Protein AF-A0A2N1M457-F1 (afdb_monomer_lite)

Radius of gyration: 26.63 Å; chains: 1; bounding box: 64×81×80 Å

Organism: NCBI:txid588596

Foldseek 3Di:
DFQAKDWDFDQDPNFTFIWIKTWDADLVQATEIEIAGDDWDKKKWFDDPPDDPVRVVVVLCVLCVVLVQDWPDWDWDWFAAPPDDDPGTTIIIITTHRDLVSLLSSLVSVVVVVIDIFLRDNFPCLLSVLLLLVNQNFADKDAPPWDWDAPPFLLHRIYIYDHSVRIGGPPDLVVCCVPDPVCSRVQPQAKEKFKDWDKDDPDQPDDQDLLPLVIATFKMKIFIDRLQDLDGPAIEIEGLFFADDDPRHHYDHQVDRLSSLVVVLQVCSVRSGLEYEAACCQQPVQSSSLLNCVVVVNVQVSLCSNGVDGDDNVCQQFPFKQADHPDHGPDPLDDPDFDDDDDPPDDDLSVVVRGHYWAWADQDPRDIHTGIHGHHPSYAYAHLLSLVSNVDDPVQAPSRSDLQRLCVVLVHDGQDDDDSSNVNVLVVCSVPPNDPVSNHSVVVVSSRRSRSRSSSSVSCNSVVRLVVLSVLSSQQSHHSNCSGRHDVVNSVVSNVSSVSSVNSYTRDPDDDPDDDDDDDDDDDDDDDDDDDDPPDDDDDDDDDCPPD

Secondary structure (DSSP, 8-state):
-EEEEEEEEEEETTEEEEEEEEEEE-TTS-EEEEEEEEEPEEEEEEPPTT--HHHHHHHHHHHHHHTT--EEEEEEEEEEESSS--SSPEEEEEEEESSHHHHHHHHHHHHTTT--EES---S-HHHHHHHHHT--SSB-EEE-S-EEEESSSSS-SEEEEEEGGGEEE---GGGGTTTS-HHHHHS---EEEEEEEEEE-SSTTS---TT-TTSEEEEEEEEEEETT-SS-SEEEEEESS-----TTSEEEE-SSHHHHHHHHHHHHHHH--SEEEESSTTTTHHHHHHHHHHHTT-HHHHHHHHHS----HHHIIIIIBSS-TTPPPSS-SS--SPPPPPPTT---HHHHHHS-SPEEEE-SSS-EEEE--B--TT-EEEEHHHHHHHHS-GGGS-SS--HHHHHHHTTPPPPP---HHHHHHHHHHHHHS--HHHHHHHHHHHHHHHHHHHHHHHHHHHTTHHHHHHHHHHHTT--HHHHHHS-HHHHHHHHHHHHHHHTTEE---PPPSSPPPS-------PPP--S---SSPPPP---TTS--

Structure (mmCIF, N/CA/C/O backbone):
data_AF-A0A2N1M457-F1
#
_entry.id   AF-A0A2N1M457-F1
#
loop_
_atom_site.group_PDB
_atom_site.id
_atom_site.type_symbol
_atom_site.label_atom_id
_atom_site.label_alt_id
_atom_site.label_comp_id
_atom_site.label_asym_id
_atom_site.label_entity_id
_atom_site.label_seq_id
_atom_site.pdbx_PDB_ins_code
_atom_site.Cartn_x
_atom_site.Cartn_y
_atom_site.Cartn_z
_atom_site.occupancy
_atom_site.B_iso_or_equiv
_atom_site.auth_seq_id
_atom_site.auth_comp_id
_atom_site.auth_asym_id
_atom_site.auth_atom_id
_atom_site.pdbx_PDB_model_num
ATOM 1 N N . MET A 1 1 ? -14.608 -0.341 -6.035 1.00 93.69 1 MET A N 1
ATOM 2 C CA . MET A 1 1 ? -13.503 -1.153 -5.501 1.00 93.69 1 MET A CA 1
ATOM 3 C C . MET A 1 1 ? -12.467 -0.228 -4.889 1.00 93.69 1 MET A C 1
ATOM 5 O O . MET A 1 1 ? -11.788 0.452 -5.646 1.00 93.69 1 MET A O 1
ATOM 9 N N . ALA A 1 2 ? -12.387 -0.142 -3.561 1.00 96.12 2 ALA A N 1
ATOM 10 C CA . ALA A 1 2 ? -11.349 0.633 -2.876 1.00 96.12 2 ALA A CA 1
ATOM 11 C C . ALA A 1 2 ? -9.979 -0.066 -2.976 1.00 96.12 2 ALA A C 1
ATOM 13 O O . ALA A 1 2 ? -9.893 -1.288 -2.843 1.00 96.12 2 ALA A O 1
ATOM 14 N N . ILE A 1 3 ? -8.924 0.712 -3.223 1.00 95.75 3 ILE A N 1
ATOM 15 C CA . ILE A 1 3 ? -7.536 0.252 -3.406 1.00 95.75 3 ILE A CA 1
ATOM 16 C C . ILE A 1 3 ? -6.604 0.907 -2.398 1.00 95.75 3 ILE A C 1
ATOM 18 O O . ILE A 1 3 ? -5.790 0.227 -1.780 1.00 95.75 3 ILE A O 1
ATOM 22 N N . ASP A 1 4 ? -6.747 2.216 -2.227 1.00 96.62 4 ASP A N 1
ATOM 23 C CA . ASP A 1 4 ? -5.974 3.010 -1.282 1.00 96.62 4 ASP A CA 1
ATOM 24 C C . ASP A 1 4 ? -6.924 3.888 -0.471 1.00 96.62 4 ASP A C 1
ATOM 26 O O . ASP A 1 4 ? -8.036 4.208 -0.908 1.00 96.62 4 ASP A O 1
ATOM 30 N N . SER A 1 5 ? -6.485 4.290 0.714 1.00 95.12 5 SER A N 1
ATOM 31 C CA . SER A 1 5 ? -7.295 5.101 1.613 1.00 95.12 5 SER A CA 1
ATOM 32 C C . SER A 1 5 ? -6.456 6.145 2.324 1.00 95.12 5 SER A C 1
ATOM 34 O O . SER A 1 5 ? -5.343 5.857 2.757 1.00 95.12 5 SER A O 1
ATOM 36 N N . GLU A 1 6 ? -7.024 7.327 2.518 1.00 92.19 6 GLU A N 1
ATOM 37 C CA . GLU A 1 6 ? -6.374 8.432 3.211 1.00 92.19 6 GLU A CA 1
ATOM 38 C C . GLU A 1 6 ? -7.337 9.062 4.213 1.00 92.19 6 GLU A C 1
ATOM 40 O O . GLU A 1 6 ? -8.488 9.359 3.897 1.00 92.19 6 GLU A O 1
ATOM 45 N N . GLY A 1 7 ? -6.858 9.260 5.437 1.00 90.88 7 GLY A N 1
ATOM 46 C CA . GLY A 1 7 ? -7.620 9.887 6.503 1.00 90.88 7 GLY A CA 1
ATOM 47 C C . GLY A 1 7 ? -7.002 11.211 6.921 1.00 90.88 7 GLY A C 1
ATOM 48 O O . GLY A 1 7 ? -5.828 11.238 7.286 1.00 90.88 7 GLY A O 1
ATOM 49 N N . SER A 1 8 ? -7.789 12.281 6.940 1.00 87.81 8 SER A N 1
ATOM 50 C CA . SER A 1 8 ? -7.326 13.632 7.282 1.00 87.81 8 SER A CA 1
ATOM 51 C C . SER A 1 8 ? -8.350 14.375 8.141 1.00 87.81 8 SER A C 1
ATOM 53 O O . SER A 1 8 ? -9.538 14.056 8.146 1.00 87.81 8 SER A O 1
ATOM 55 N N . SER A 1 9 ? -7.886 15.365 8.910 1.00 85.62 9 SER A N 1
ATOM 56 C CA . SER A 1 9 ? -8.767 16.328 9.589 1.00 85.62 9 SER A CA 1
ATOM 57 C C . SER A 1 9 ? -8.844 17.599 8.747 1.00 85.62 9 SER A C 1
ATOM 59 O O . SER A 1 9 ? -7.814 18.208 8.473 1.00 85.62 9 SER A O 1
ATOM 61 N N . GLU A 1 10 ? -10.045 18.003 8.345 1.00 85.38 10 GLU A N 1
ATOM 62 C CA . GLU A 1 10 ? -10.282 19.107 7.409 1.00 85.38 10 GLU A CA 1
ATOM 63 C C . GLU A 1 10 ? -11.326 20.079 7.929 1.00 85.38 10 GLU A C 1
ATOM 65 O O . GLU A 1 10 ? -12.248 19.694 8.645 1.00 85.38 10 GLU A O 1
ATOM 70 N N . LYS A 1 11 ? -11.188 21.353 7.557 1.00 82.56 11 LYS A N 1
ATOM 71 C CA . LYS A 1 11 ? -12.135 22.398 7.938 1.00 82.56 11 LYS A CA 1
ATOM 72 C C . LYS A 1 11 ? -13.256 22.473 6.898 1.00 82.56 11 LYS A C 1
ATOM 74 O O . LYS A 1 11 ? -13.038 22.949 5.790 1.00 82.56 11 LYS A O 1
ATOM 79 N N . ILE A 1 12 ? -14.449 22.019 7.268 1.00 78.69 12 ILE A N 1
ATOM 80 C CA . ILE A 1 12 ? -15.663 22.047 6.444 1.00 78.69 12 ILE A CA 1
ATOM 81 C C . ILE A 1 12 ? -16.659 22.983 7.130 1.00 78.69 12 ILE A C 1
ATOM 83 O O . ILE A 1 12 ? -16.938 22.819 8.315 1.00 78.69 12 ILE A O 1
ATOM 87 N N . GLU A 1 13 ? -17.143 24.004 6.415 1.00 78.94 13 GLU A N 1
ATOM 88 C CA . GLU A 1 13 ? -18.084 25.010 6.954 1.00 78.94 13 GLU A CA 1
ATOM 89 C C . GLU A 1 13 ? -17.614 25.628 8.287 1.00 78.94 13 GLU A C 1
ATOM 91 O O . GLU A 1 13 ? -18.371 25.825 9.234 1.00 78.94 13 GLU A O 1
ATOM 96 N N . GLY A 1 14 ? -16.310 25.889 8.395 1.00 75.06 14 GLY A N 1
ATOM 97 C CA . GLY A 1 14 ? -15.714 26.477 9.593 1.00 75.06 14 GLY A CA 1
ATOM 98 C C . GLY A 1 14 ? -15.391 25.489 10.720 1.00 75.06 14 GLY A C 1
ATOM 99 O O . GLY A 1 14 ? -14.658 25.865 11.635 1.00 75.06 14 GLY A O 1
ATOM 100 N N . LYS A 1 15 ? -15.843 24.230 10.646 1.00 75.12 15 LYS A N 1
ATOM 101 C CA . LYS A 1 15 ? -15.624 23.200 11.674 1.00 75.12 15 LYS A CA 1
ATOM 102 C C . LYS A 1 15 ? -14.616 22.156 11.206 1.00 75.12 15 LYS A C 1
ATOM 104 O O . LYS A 1 15 ? -14.665 21.704 10.068 1.00 75.12 15 LYS A O 1
ATOM 109 N N . TYR A 1 16 ? -13.709 21.747 12.089 1.00 79.75 16 TYR A N 1
ATOM 110 C CA . TYR A 1 16 ? -12.833 20.615 11.794 1.00 79.75 16 TYR A CA 1
ATOM 111 C C . TYR A 1 16 ? -13.620 19.305 11.865 1.00 79.75 16 TYR A C 1
ATOM 113 O O . TYR A 1 16 ? -14.357 19.053 12.820 1.00 79.75 16 TYR A O 1
ATOM 121 N N . CYS A 1 17 ? -13.474 18.483 10.835 1.00 83.69 17 CYS A N 1
ATOM 122 C CA . CYS A 1 17 ? -14.093 17.177 10.695 1.00 83.69 17 CYS A CA 1
ATOM 123 C C . CYS A 1 17 ? -13.053 16.186 10.188 1.00 83.69 17 CYS A C 1
ATOM 125 O O . CYS A 1 17 ? -12.204 16.526 9.366 1.00 83.69 17 CYS A O 1
ATOM 127 N N . TYR A 1 18 ? -13.132 14.945 10.655 1.00 90.94 18 TYR A N 1
ATOM 128 C CA . TYR A 1 18 ? -12.353 13.878 10.048 1.00 90.94 18 TYR A CA 1
ATOM 129 C C . TYR A 1 18 ? -13.038 13.412 8.766 1.00 90.94 18 TYR A C 1
ATOM 131 O O . TYR A 1 18 ? -14.246 13.155 8.763 1.00 90.94 18 TYR A O 1
ATOM 139 N N . VAL A 1 19 ? -12.260 13.282 7.699 1.00 93.38 19 VAL A N 1
ATOM 140 C CA . VAL A 1 19 ? -12.701 12.724 6.424 1.00 93.38 19 VAL A CA 1
ATOM 141 C C . VAL A 1 19 ? -11.882 11.484 6.102 1.00 93.38 19 VAL A C 1
ATOM 143 O O . VAL A 1 19 ? -10.684 11.420 6.380 1.00 93.38 19 VAL A O 1
ATOM 146 N N . LEU A 1 20 ? -12.545 10.491 5.515 1.00 96.06 20 LEU A N 1
ATOM 147 C CA . LEU A 1 20 ? -11.900 9.294 4.988 1.00 96.06 20 LEU A CA 1
ATOM 148 C C . LEU A 1 20 ? -12.106 9.266 3.476 1.00 96.06 20 LEU A C 1
ATOM 150 O O . LEU A 1 20 ? -13.239 9.168 3.008 1.00 96.06 20 LEU A O 1
ATOM 154 N N . ARG A 1 21 ? -11.016 9.370 2.720 1.00 95.81 21 ARG A N 1
ATOM 155 C CA . ARG A 1 21 ? -11.002 9.224 1.266 1.00 95.81 21 ARG A CA 1
ATOM 156 C C . ARG A 1 21 ? -10.668 7.794 0.897 1.00 95.81 21 ARG A C 1
ATOM 158 O O . ARG A 1 21 ? -9.694 7.240 1.397 1.00 95.81 21 ARG A O 1
ATOM 165 N N . LEU A 1 22 ? -11.457 7.225 -0.001 1.00 97.25 22 LEU A N 1
ATOM 166 C CA . LEU A 1 22 ? -11.248 5.905 -0.579 1.00 97.25 22 LEU A CA 1
ATOM 167 C C . LEU A 1 22 ? -11.010 6.077 -2.076 1.00 97.25 22 LEU A C 1
ATOM 169 O O . LEU A 1 22 ? -11.915 6.484 -2.804 1.00 97.25 22 LEU A O 1
ATOM 173 N N . TYR A 1 23 ? -9.793 5.785 -2.521 1.00 96.94 23 TYR A N 1
ATOM 174 C CA . TYR A 1 23 ? -9.408 5.816 -3.927 1.00 96.94 23 TYR A CA 1
ATOM 175 C C . TYR A 1 23 ? -9.601 4.433 -4.532 1.00 96.94 23 TYR A C 1
ATOM 177 O O . TYR A 1 23 ? -9.277 3.415 -3.915 1.00 96.94 23 TYR A O 1
ATOM 185 N N . GLY A 1 24 ? -10.117 4.377 -5.752 1.00 95.44 24 GLY A N 1
ATOM 186 C CA . GLY A 1 24 ? -10.464 3.104 -6.347 1.00 95.44 24 GLY A CA 1
ATOM 187 C C . GLY A 1 24 ? -10.975 3.194 -7.770 1.00 95.44 24 GLY A C 1
ATOM 188 O O . GLY A 1 24 ? -10.763 4.178 -8.478 1.00 95.44 24 GLY A O 1
ATOM 189 N N . SER A 1 25 ? -11.661 2.137 -8.186 1.00 93.81 25 SER A N 1
ATOM 190 C CA . SER A 1 25 ? -12.329 2.063 -9.481 1.00 93.81 25 SER A CA 1
ATOM 191 C C . SER A 1 25 ? -13.827 1.804 -9.334 1.00 93.81 25 SER A C 1
ATOM 193 O O . SER A 1 25 ? -14.289 1.094 -8.430 1.00 93.81 25 SER A O 1
ATOM 195 N N . LEU A 1 26 ? -14.594 2.401 -10.244 1.00 93.69 26 LEU A N 1
ATOM 196 C CA . LEU A 1 26 ? -15.964 2.001 -10.545 1.00 93.69 26 LEU A CA 1
ATOM 197 C C . LEU A 1 26 ? -15.953 0.652 -11.274 1.00 93.69 26 LEU A C 1
ATOM 199 O O . LEU A 1 26 ? -14.921 0.214 -11.782 1.00 93.69 26 LEU A O 1
ATOM 203 N N . ILE A 1 27 ? -17.112 0.002 -11.376 1.00 91.38 27 ILE A N 1
ATOM 204 C CA . ILE A 1 27 ? -17.222 -1.328 -11.999 1.00 91.38 27 ILE A CA 1
ATOM 205 C C . ILE A 1 27 ? -16.754 -1.369 -13.462 1.00 91.38 27 ILE A C 1
ATOM 207 O O . ILE A 1 27 ? -16.235 -2.374 -13.934 1.00 91.38 27 ILE A O 1
ATOM 211 N N . ASN A 1 28 ? -16.858 -0.247 -14.177 1.00 89.69 28 ASN A N 1
ATOM 212 C CA . ASN A 1 28 ? -16.380 -0.116 -15.553 1.00 89.69 28 ASN A CA 1
ATOM 213 C C . ASN A 1 28 ? -14.859 0.138 -15.663 1.00 89.69 28 ASN A C 1
ATOM 215 O O . ASN A 1 28 ? -14.332 0.179 -16.775 1.00 89.69 28 ASN A O 1
ATOM 219 N N . GLY A 1 29 ? -14.148 0.283 -14.539 1.00 90.31 29 GLY A N 1
ATOM 220 C CA . GLY A 1 29 ? -12.710 0.557 -14.465 1.00 90.31 29 GLY A CA 1
ATOM 221 C C . GLY A 1 29 ? -12.331 2.037 -14.382 1.00 90.31 29 GLY A C 1
ATOM 222 O O . GLY A 1 29 ? -11.152 2.347 -14.237 1.00 90.31 29 GLY A O 1
ATOM 223 N N . GLN A 1 30 ? -13.291 2.966 -14.437 1.00 92.31 30 GLN A N 1
ATOM 224 C CA . GLN A 1 30 ? -12.994 4.391 -14.271 1.00 92.31 30 GLN A CA 1
ATOM 225 C C . GLN A 1 30 ? -12.525 4.692 -12.845 1.00 92.31 30 GLN A C 1
ATOM 227 O O . GLN A 1 30 ? -13.126 4.233 -11.873 1.00 92.31 30 GLN A O 1
ATOM 232 N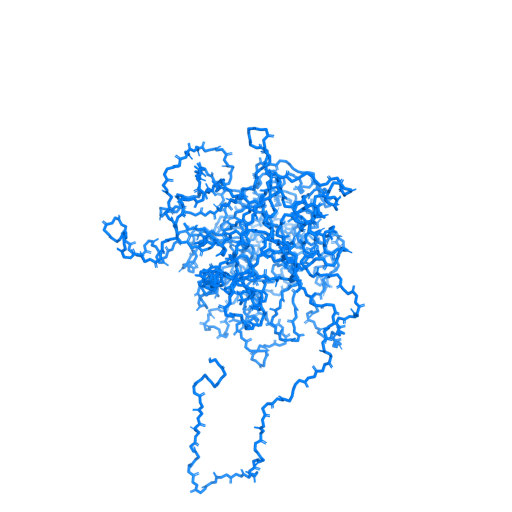 N . LYS A 1 31 ? -11.460 5.491 -12.727 1.00 93.94 31 LYS A N 1
ATOM 233 C CA . LYS A 1 31 ? -10.892 5.923 -11.447 1.00 93.94 31 LYS A CA 1
ATOM 234 C C . LYS A 1 31 ? -11.845 6.857 -10.713 1.00 93.94 31 LYS A C 1
ATOM 236 O O . LYS A 1 31 ? -12.336 7.828 -11.290 1.00 93.94 31 LYS A O 1
ATOM 241 N N . ALA A 1 32 ? -12.075 6.570 -9.441 1.00 95.94 32 ALA A N 1
ATOM 242 C CA . ALA A 1 32 ? -12.952 7.352 -8.593 1.00 95.94 32 ALA A CA 1
ATOM 243 C C . ALA A 1 32 ? -12.384 7.503 -7.184 1.00 95.94 32 ALA A C 1
ATOM 245 O O . ALA A 1 32 ? -11.668 6.633 -6.687 1.00 95.94 32 ALA A O 1
ATOM 246 N N . VAL A 1 33 ? -12.767 8.598 -6.536 1.00 96.69 33 VAL A N 1
ATOM 247 C CA . VAL A 1 33 ? -12.517 8.841 -5.117 1.00 96.69 33 VAL A CA 1
ATOM 248 C C . VAL A 1 33 ? -13.844 9.065 -4.403 1.00 96.69 33 VAL A C 1
ATOM 250 O O . VAL A 1 33 ? -14.693 9.825 -4.870 1.00 96.69 33 VAL A O 1
ATOM 253 N N . VAL A 1 34 ? -14.035 8.399 -3.267 1.00 97.25 34 VAL A N 1
ATOM 254 C CA . VAL A 1 34 ? -15.193 8.594 -2.388 1.00 97.25 34 VAL A CA 1
ATOM 255 C C . VAL A 1 34 ? -14.710 9.224 -1.089 1.00 97.25 34 VAL A C 1
ATOM 257 O O . VAL A 1 34 ? -13.890 8.643 -0.387 1.00 97.25 34 VAL A O 1
ATOM 260 N N . THR A 1 35 ? -15.214 10.411 -0.765 1.00 96.38 35 THR A N 1
ATOM 261 C CA . THR A 1 35 ? -14.944 11.113 0.494 1.00 96.38 35 THR A CA 1
ATOM 262 C C . THR A 1 35 ? -16.106 10.890 1.453 1.00 96.38 35 THR A C 1
ATOM 264 O O . THR A 1 35 ? -17.225 11.345 1.205 1.00 96.38 35 THR A O 1
ATOM 267 N N . LEU A 1 36 ? -15.834 10.193 2.553 1.00 96.62 36 LEU A N 1
ATOM 268 C CA . LEU A 1 36 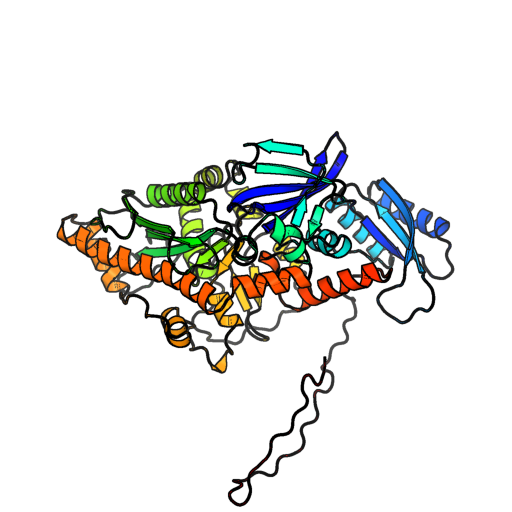? -16.800 9.919 3.609 1.00 96.62 36 LEU A CA 1
ATOM 269 C C . LEU A 1 36 ? -16.786 11.035 4.654 1.00 96.62 36 LEU A C 1
ATOM 271 O O . LEU A 1 36 ? -15.746 11.359 5.231 1.00 96.62 36 LEU A O 1
ATOM 275 N N . LEU A 1 37 ? -17.968 11.595 4.900 1.00 94.00 37 LEU A N 1
ATOM 276 C CA . LEU A 1 37 ? -18.231 12.691 5.827 1.00 94.00 37 LEU A CA 1
ATOM 277 C C . LEU A 1 37 ? -18.985 12.203 7.075 1.00 94.00 37 LEU A C 1
ATOM 279 O O . LEU A 1 37 ? -19.514 11.087 7.127 1.00 94.00 37 LEU A O 1
ATOM 283 N N . GLY A 1 38 ? -19.066 13.065 8.092 1.00 88.69 38 GLY A N 1
ATOM 284 C CA . GLY A 1 38 ? -19.826 12.791 9.319 1.00 88.69 38 GLY A CA 1
ATOM 285 C C . GLY A 1 38 ? -19.152 11.794 10.269 1.00 88.69 38 GLY A C 1
ATOM 286 O O . GLY A 1 38 ? -19.821 11.174 11.101 1.00 88.69 38 GLY A O 1
ATOM 287 N N . ILE A 1 39 ? -17.834 11.614 10.148 1.00 92.69 39 ILE A N 1
ATOM 288 C CA . ILE A 1 39 ? -17.042 10.756 11.030 1.00 92.69 39 ILE A CA 1
ATOM 289 C C . ILE A 1 39 ? -16.667 11.557 12.277 1.00 92.69 39 ILE A C 1
ATOM 291 O O . ILE A 1 39 ? -16.008 12.593 12.201 1.00 92.69 39 ILE A O 1
ATOM 295 N N . ARG A 1 40 ? -17.105 11.078 13.444 1.00 91.19 40 ARG A N 1
ATOM 296 C CA . ARG A 1 40 ? -16.801 11.713 14.728 1.00 91.19 40 ARG A CA 1
ATOM 297 C C . ARG A 1 40 ? -15.474 11.198 15.272 1.00 91.19 40 ARG A C 1
ATOM 299 O O . ARG A 1 40 ? -15.241 9.992 15.293 1.00 91.19 40 ARG A O 1
ATOM 306 N N . VAL A 1 41 ? -14.644 12.111 15.761 1.00 92.62 41 VAL A N 1
ATOM 307 C CA . VAL A 1 41 ? -13.380 11.786 16.422 1.00 92.62 41 VAL A CA 1
ATOM 308 C C . VAL A 1 41 ? -13.618 11.720 17.925 1.00 92.62 41 VAL A C 1
ATOM 310 O O . VAL A 1 41 ? -14.035 12.709 18.524 1.00 92.62 41 VAL A O 1
ATOM 313 N N . PHE A 1 42 ? -13.388 10.552 18.524 1.00 94.81 42 PHE A N 1
ATOM 314 C CA . PHE A 1 42 ? -13.602 10.338 19.954 1.00 94.81 42 PHE A CA 1
ATOM 315 C C . PHE A 1 42 ? -12.676 9.272 20.538 1.00 94.81 42 PHE A C 1
ATOM 317 O O . PHE A 1 42 ? -12.119 8.450 19.801 1.00 94.81 42 PHE A O 1
ATOM 324 N N . PHE A 1 43 ? -12.549 9.291 21.858 1.00 96.69 43 PHE A N 1
ATOM 325 C CA . PHE A 1 43 ? -12.031 8.207 22.693 1.00 96.69 43 PHE A CA 1
ATOM 326 C C . PHE A 1 43 ? -12.904 8.106 23.952 1.00 96.69 43 PHE A C 1
ATOM 328 O O . PHE A 1 43 ? -13.724 8.994 24.198 1.00 96.69 43 PHE A O 1
ATOM 335 N N . ASP A 1 44 ? -12.749 7.032 24.713 1.00 97.62 44 ASP A N 1
ATOM 336 C CA . ASP A 1 44 ? -13.558 6.743 25.892 1.00 97.62 44 ASP A CA 1
ATOM 337 C C . ASP A 1 44 ? -12.667 6.713 27.148 1.00 97.62 44 ASP A C 1
ATOM 339 O O . ASP A 1 44 ? -11.529 6.245 27.098 1.00 97.62 44 ASP A O 1
ATOM 343 N N . ILE A 1 45 ? -13.178 7.215 28.272 1.00 97.75 45 ILE A N 1
ATOM 344 C CA . ILE A 1 45 ? -12.536 7.184 29.596 1.00 97.75 45 ILE A CA 1
ATOM 345 C C . ILE A 1 45 ? -13.404 6.329 30.508 1.00 97.75 45 ILE A C 1
ATOM 347 O O . ILE A 1 45 ? -14.608 6.561 30.584 1.00 97.75 45 ILE A O 1
ATOM 351 N N . ARG A 1 46 ? -12.830 5.335 31.184 1.00 96.81 46 ARG A N 1
ATOM 352 C CA . ARG A 1 46 ? -13.578 4.524 32.149 1.00 96.81 46 ARG A CA 1
ATOM 353 C C . ARG A 1 46 ? -13.841 5.350 33.405 1.00 96.81 46 ARG A C 1
ATOM 355 O O . ARG A 1 46 ? -12.913 5.935 33.956 1.00 96.81 46 ARG A O 1
ATOM 362 N N . VAL A 1 47 ? -15.090 5.368 33.862 1.00 97.69 47 VAL A N 1
ATOM 363 C CA . VAL A 1 47 ? -15.441 5.963 35.158 1.00 97.69 47 VAL A CA 1
ATOM 364 C C . VAL A 1 47 ? -14.901 5.045 36.267 1.00 97.69 47 VAL A C 1
ATOM 366 O O . VAL A 1 47 ? -15.179 3.840 36.212 1.00 97.69 47 VAL A O 1
ATOM 369 N N . PRO A 1 48 ? -14.120 5.562 37.236 1.00 95.81 48 PRO A N 1
ATOM 370 C CA . PRO A 1 48 ? -13.609 4.768 38.350 1.00 95.81 48 PRO A CA 1
ATOM 371 C C . PRO A 1 48 ? -14.725 4.070 39.134 1.00 95.81 48 PRO A C 1
ATOM 373 O O . PRO A 1 48 ? -15.823 4.603 39.298 1.00 95.81 48 PRO A O 1
ATOM 376 N N . ASP A 1 49 ? -14.455 2.858 39.623 1.00 91.69 49 ASP A N 1
ATOM 377 C CA . ASP A 1 49 ? -15.432 2.131 40.433 1.00 91.69 49 ASP A CA 1
ATOM 378 C C . ASP A 1 49 ? -15.714 2.919 41.735 1.00 91.69 49 ASP A C 1
ATOM 380 O O . ASP A 1 49 ? -14.791 3.326 42.439 1.00 91.69 49 ASP A O 1
ATOM 384 N N . GLY A 1 50 ? -16.996 3.148 42.041 1.00 91.25 50 GLY A N 1
ATOM 385 C CA . GLY A 1 50 ? -17.441 3.950 43.190 1.00 91.25 50 GLY A CA 1
ATOM 386 C C . GLY A 1 50 ? -17.642 5.445 42.910 1.00 91.25 50 GLY A C 1
ATOM 387 O O . GLY A 1 50 ? -18.151 6.143 43.781 1.00 91.25 50 GLY A O 1
ATOM 388 N N . GLU A 1 51 ? -17.304 5.925 41.711 1.00 95.00 51 GLU A N 1
ATOM 389 C CA . GLU A 1 51 ? -17.512 7.313 41.282 1.00 95.00 51 GLU A CA 1
ATOM 390 C C . GLU A 1 51 ? -18.709 7.431 40.321 1.00 95.00 51 GLU A C 1
ATOM 392 O O . GLU A 1 51 ? -18.966 6.539 39.503 1.00 95.00 51 GLU A O 1
ATOM 397 N N . SER A 1 52 ? -19.459 8.534 40.402 1.00 96.19 52 SER A N 1
ATOM 398 C CA . SER A 1 52 ? -20.517 8.828 39.431 1.00 96.19 52 SER A CA 1
ATOM 399 C C . SER A 1 52 ? -19.943 9.397 38.120 1.00 96.19 52 SER A C 1
ATOM 401 O O . SER A 1 52 ? -18.896 10.050 38.119 1.00 96.19 52 SER A O 1
ATOM 403 N N . PRO A 1 53 ? -20.615 9.199 36.968 1.00 96.25 53 PRO A N 1
ATOM 404 C CA . PRO A 1 53 ? -20.185 9.806 35.708 1.00 96.25 53 PRO A CA 1
ATOM 405 C C . PRO A 1 53 ? -20.039 11.334 35.770 1.00 96.25 53 PRO A C 1
ATOM 407 O O . PRO A 1 53 ? -19.121 11.868 35.153 1.00 96.25 53 PRO A O 1
ATOM 410 N N . ASP A 1 54 ? -20.893 12.023 36.534 1.00 97.06 54 ASP A N 1
ATOM 411 C CA . ASP A 1 54 ? -20.853 13.482 36.689 1.00 97.06 54 ASP A CA 1
ATOM 412 C C . ASP A 1 54 ? -19.609 13.951 37.459 1.00 97.06 54 ASP A C 1
ATOM 414 O O . ASP A 1 54 ? -18.918 14.871 37.019 1.00 97.06 54 ASP A O 1
ATOM 418 N N . GLU A 1 55 ? -19.271 13.291 38.572 1.00 96.38 55 GLU A N 1
ATOM 419 C CA . GLU A 1 55 ? -18.049 13.580 39.341 1.00 96.38 55 GLU A CA 1
ATOM 420 C C . GLU A 1 55 ? -16.792 13.352 38.493 1.00 96.38 55 GLU A C 1
ATOM 422 O O . GLU A 1 55 ? -15.893 14.201 38.449 1.00 96.38 55 GLU A O 1
ATOM 427 N N . CYS A 1 56 ? -16.769 12.242 37.751 1.00 96.81 56 CYS A N 1
ATOM 428 C CA . CYS A 1 56 ? -15.670 11.913 36.856 1.00 96.81 56 CYS A CA 1
ATOM 429 C C . CYS A 1 56 ? -15.543 12.951 35.730 1.00 96.81 56 CYS A C 1
ATOM 431 O O . CYS A 1 56 ? -14.436 13.375 35.386 1.00 96.81 56 CYS A O 1
ATOM 433 N N . GLU A 1 57 ? -16.670 13.409 35.176 1.00 97.19 57 GLU A N 1
ATOM 434 C CA . GLU A 1 57 ? -16.690 14.420 34.123 1.00 97.19 57 GLU A CA 1
ATOM 435 C C . GLU A 1 57 ? -16.120 15.758 34.599 1.00 97.19 57 GLU A C 1
ATOM 437 O O . GLU A 1 57 ? -15.354 16.370 33.851 1.00 97.19 57 GLU A O 1
ATOM 442 N N . ILE A 1 58 ? -16.427 16.194 35.825 1.00 96.12 58 ILE A N 1
ATOM 443 C CA . ILE A 1 58 ? -15.864 17.425 36.406 1.00 96.12 58 ILE A CA 1
ATOM 444 C C . ILE A 1 58 ? -14.332 17.343 36.424 1.00 96.12 58 ILE A C 1
ATOM 446 O O . ILE A 1 58 ? -13.663 18.202 35.847 1.00 96.12 58 ILE A O 1
ATOM 450 N N . LYS A 1 59 ? -13.771 16.254 36.967 1.00 96.25 59 LYS A N 1
ATOM 451 C CA . LYS A 1 59 ? -12.312 16.040 37.015 1.00 96.25 59 LYS A CA 1
ATOM 452 C C . LYS A 1 59 ? -11.684 16.026 35.622 1.00 96.25 59 LYS A C 1
ATOM 454 O O . LYS A 1 59 ? -10.644 16.642 35.389 1.00 96.25 59 LYS A O 1
ATOM 459 N N . VAL A 1 60 ? -12.316 15.335 34.671 1.00 95.94 60 VAL A N 1
ATOM 460 C CA . VAL A 1 60 ? -11.833 15.270 33.285 1.00 95.94 60 VAL A CA 1
ATOM 461 C C . VAL A 1 60 ? -11.870 16.651 32.627 1.00 95.94 60 VAL A C 1
ATOM 463 O O . VAL A 1 60 ? -10.926 17.013 31.924 1.00 95.94 60 VAL A O 1
ATOM 466 N N . ARG A 1 61 ? -12.916 17.454 32.851 1.00 95.50 61 ARG A N 1
ATOM 467 C CA . ARG A 1 61 ? -13.001 18.824 32.320 1.00 95.50 61 ARG A CA 1
ATOM 468 C C . ARG A 1 61 ? -11.895 19.717 32.871 1.00 95.50 61 ARG A C 1
ATOM 470 O O . ARG A 1 61 ? -11.291 20.454 32.089 1.00 95.50 61 ARG A O 1
ATOM 477 N N . ASP A 1 62 ? -11.578 19.601 34.155 1.00 94.56 62 ASP A N 1
ATOM 478 C CA . ASP A 1 62 ? -10.486 20.351 34.779 1.00 94.56 62 ASP A CA 1
ATOM 479 C C . ASP A 1 62 ? -9.131 19.981 34.156 1.00 94.56 62 ASP A C 1
ATOM 481 O O . ASP A 1 62 ? -8.389 20.861 33.713 1.00 94.56 62 ASP A O 1
ATOM 485 N N . ILE A 1 63 ? -8.850 18.684 33.981 1.00 95.06 63 ILE A N 1
ATOM 486 C CA . ILE A 1 63 ? -7.619 18.204 33.327 1.00 95.06 63 ILE A CA 1
ATOM 487 C C . ILE A 1 63 ? -7.519 18.715 31.885 1.00 95.06 63 ILE A C 1
ATOM 489 O O . ILE A 1 63 ? -6.476 19.224 31.461 1.00 95.06 63 ILE A O 1
ATOM 493 N N . LEU A 1 64 ? -8.596 18.584 31.106 1.00 93.50 64 LEU A N 1
ATOM 494 C CA . LEU A 1 64 ? -8.600 18.974 29.697 1.00 93.50 64 LEU A CA 1
ATOM 495 C C . LEU A 1 64 ? -8.488 20.495 29.525 1.00 93.50 64 LEU A C 1
ATOM 497 O O . LEU A 1 64 ? -7.768 20.950 28.633 1.00 93.50 64 LEU A O 1
ATOM 501 N N . SER A 1 65 ? -9.133 21.280 30.393 1.00 90.75 65 SER A N 1
ATOM 502 C CA . SER A 1 65 ? -9.033 22.744 30.378 1.00 90.75 65 SER A CA 1
ATOM 503 C C . SER A 1 65 ? -7.624 23.226 30.741 1.00 90.75 65 SER A C 1
ATOM 505 O O . SER A 1 65 ? -7.065 24.048 30.010 1.00 90.75 65 SER A O 1
ATOM 507 N N . GLY A 1 66 ? -6.995 22.639 31.768 1.00 88.94 66 GLY A N 1
ATOM 508 C CA . GLY A 1 66 ? -5.604 22.920 32.143 1.00 88.94 66 GLY A CA 1
ATOM 509 C C . GLY A 1 66 ? -4.607 22.628 31.015 1.00 88.94 66 GLY A C 1
ATOM 510 O O . GLY A 1 66 ? -3.628 23.352 30.838 1.00 88.94 66 GLY A O 1
ATOM 511 N N . ASN A 1 67 ? -4.908 21.635 30.173 1.00 87.56 67 ASN A N 1
ATOM 512 C CA . ASN A 1 67 ? -4.116 21.270 28.994 1.00 87.56 67 ASN A CA 1
ATOM 513 C C . ASN A 1 67 ? -4.540 21.998 27.701 1.00 87.56 67 ASN A C 1
ATOM 515 O O . ASN A 1 67 ? -4.077 21.646 26.613 1.00 87.56 67 ASN A O 1
ATOM 519 N N . LYS A 1 68 ? -5.410 23.016 27.791 1.00 86.44 68 LYS A N 1
ATOM 520 C CA . LYS A 1 68 ? -5.924 23.807 26.652 1.00 86.44 68 LYS A CA 1
ATOM 521 C C . LYS A 1 68 ? -6.584 22.951 25.561 1.00 86.44 68 LYS A C 1
ATOM 523 O O . LYS A 1 68 ? -6.542 23.282 24.372 1.00 86.44 68 LYS A O 1
ATOM 528 N N . VAL A 1 69 ? -7.205 21.839 25.951 1.00 81.88 69 VAL A N 1
ATOM 529 C CA . VAL A 1 69 ? -7.928 20.946 25.046 1.00 81.88 69 VAL A CA 1
ATOM 530 C C . VAL A 1 69 ? -9.405 21.318 25.028 1.00 81.88 69 VAL A C 1
ATOM 532 O O . VAL A 1 69 ? -10.163 21.034 25.949 1.00 81.88 69 VAL A O 1
ATOM 535 N N . GLU A 1 70 ? -9.839 21.895 23.915 1.00 77.75 70 GLU A N 1
ATOM 536 C CA . GLU A 1 70 ? -11.252 22.167 23.662 1.00 77.75 70 GLU A CA 1
ATOM 537 C C . GLU A 1 70 ? -11.988 20.883 23.232 1.00 77.75 70 GLU A C 1
ATOM 539 O O . GLU A 1 70 ? -11.721 20.319 22.159 1.00 77.75 70 GLU A O 1
ATOM 544 N N . THR A 1 71 ? -12.916 20.417 24.072 1.00 79.62 71 THR A N 1
ATOM 545 C CA . THR A 1 71 ? -13.815 19.294 23.771 1.00 79.62 71 THR A CA 1
ATOM 546 C C . THR A 1 71 ? -15.080 19.785 23.075 1.00 79.62 71 THR A C 1
ATOM 548 O O . THR A 1 71 ? -15.585 20.865 23.361 1.00 79.62 71 THR A O 1
ATOM 551 N N . LEU A 1 72 ? -15.605 18.989 22.141 1.00 81.25 72 LEU A N 1
ATOM 552 C CA . LEU A 1 72 ? -16.857 19.315 21.448 1.00 81.25 72 LEU A CA 1
ATOM 553 C C . LEU A 1 72 ? -18.083 18.868 22.243 1.00 81.25 72 LEU A C 1
ATOM 555 O O . LEU A 1 72 ? -19.114 19.534 22.235 1.00 81.25 72 LEU A O 1
ATOM 559 N N . LYS A 1 73 ? -17.988 17.687 22.857 1.00 91.88 73 LYS A N 1
ATOM 560 C CA . LYS A 1 73 ? -19.058 17.042 23.617 1.00 91.88 73 LYS A CA 1
ATOM 561 C C . LYS A 1 73 ? -18.444 15.969 24.514 1.00 91.88 73 LYS A C 1
ATOM 563 O O . LYS A 1 73 ? -17.518 15.279 24.083 1.00 91.88 73 LYS A O 1
ATOM 568 N N . ILE A 1 74 ? -18.997 15.804 25.709 1.00 95.81 74 ILE A N 1
ATOM 569 C CA . ILE A 1 74 ? -18.793 14.630 26.560 1.00 95.81 74 ILE A CA 1
ATOM 570 C C . ILE A 1 74 ? -20.135 13.897 26.630 1.00 95.81 74 ILE A C 1
ATOM 572 O O . ILE A 1 74 ? -21.186 14.533 26.698 1.00 95.81 74 ILE A O 1
ATOM 576 N N . GLU A 1 75 ? -20.118 12.578 26.484 1.00 97.50 75 GLU A N 1
ATOM 577 C CA . GLU A 1 75 ? -21.318 11.740 26.511 1.00 97.50 75 GLU A CA 1
ATOM 578 C C . GLU A 1 75 ? -21.111 10.566 27.460 1.00 97.50 75 GLU A C 1
ATOM 580 O O . GLU A 1 75 ? -20.084 9.893 27.396 1.00 97.50 75 GLU A O 1
ATOM 585 N N . HIS A 1 76 ? -22.085 10.308 28.328 1.00 97.81 76 HIS A N 1
ATOM 586 C CA . HIS A 1 76 ? -22.047 9.162 29.230 1.00 97.81 76 HIS A CA 1
ATOM 587 C C . HIS A 1 76 ? -22.555 7.934 28.491 1.00 97.81 76 HIS A C 1
ATOM 589 O O . HIS A 1 76 ? -23.667 7.929 27.963 1.00 97.81 76 HIS A O 1
ATOM 595 N N . ILE A 1 77 ? -21.743 6.885 28.452 1.00 97.50 77 ILE A N 1
ATOM 596 C CA . ILE A 1 77 ? -22.094 5.622 27.807 1.00 97.50 77 ILE A CA 1
ATOM 597 C C . ILE A 1 77 ? -21.885 4.464 28.780 1.00 97.50 77 ILE A C 1
ATOM 599 O O . ILE A 1 77 ? -21.153 4.574 29.764 1.00 97.50 77 ILE A O 1
ATOM 603 N N . LYS A 1 78 ? -22.501 3.322 28.473 1.00 97.38 78 LYS A N 1
ATOM 604 C CA . LYS A 1 78 ? -22.228 2.053 29.147 1.00 97.38 78 LYS A CA 1
ATOM 605 C C . LYS A 1 78 ? -21.710 1.037 28.139 1.00 97.38 78 LYS A C 1
ATOM 607 O O . LYS A 1 78 ? -22.334 0.845 27.097 1.00 97.38 78 LYS A O 1
ATOM 612 N N . ALA A 1 79 ? -20.603 0.379 28.463 1.00 97.38 79 ALA A N 1
ATOM 613 C CA . ALA A 1 79 ? -19.978 -0.632 27.616 1.00 97.38 79 ALA A CA 1
ATOM 614 C C . ALA A 1 79 ? -19.290 -1.709 28.460 1.00 97.38 79 ALA A C 1
ATOM 616 O O . ALA A 1 79 ? -18.978 -1.495 29.632 1.00 97.38 79 ALA A O 1
ATOM 617 N N . PHE A 1 80 ? -19.049 -2.873 27.869 1.00 97.06 80 PHE A N 1
ATOM 618 C CA . PHE A 1 80 ? -18.233 -3.902 28.500 1.00 97.06 80 PHE A CA 1
ATOM 619 C C . PHE A 1 80 ? -16.742 -3.573 28.325 1.00 97.06 80 PHE A C 1
ATOM 621 O O . PHE A 1 80 ? -16.304 -3.283 27.205 1.00 97.06 80 PHE A O 1
ATOM 628 N N . PRO A 1 81 ? -15.931 -3.631 29.394 1.00 94.56 81 PRO A N 1
ATOM 629 C CA . PRO A 1 81 ? -14.484 -3.608 29.238 1.00 94.56 81 PRO A CA 1
ATOM 630 C C . PRO A 1 81 ? -14.018 -4.841 28.452 1.00 94.56 81 PRO A C 1
ATOM 632 O O . PRO A 1 81 ? -14.484 -5.950 28.699 1.00 94.56 81 PRO A O 1
ATOM 635 N N . PHE A 1 82 ? -13.081 -4.665 27.517 1.00 92.44 82 PHE A N 1
ATOM 636 C CA . PHE A 1 82 ? -12.571 -5.783 26.712 1.00 92.44 82 PHE A CA 1
ATOM 637 C C . PHE A 1 82 ? -11.703 -6.779 27.499 1.00 92.44 82 PHE A C 1
ATOM 639 O O . PHE A 1 82 ? -11.679 -7.963 27.179 1.00 92.44 82 PHE A O 1
ATOM 646 N N . ARG A 1 83 ? -10.954 -6.308 28.504 1.00 88.25 83 ARG A N 1
ATOM 647 C CA . ARG A 1 83 ? -10.045 -7.146 29.301 1.00 88.25 83 ARG A CA 1
ATOM 648 C C . ARG A 1 83 ? -10.700 -7.557 30.608 1.00 88.25 83 ARG A C 1
ATOM 650 O O . ARG A 1 83 ? -10.975 -6.684 31.416 1.00 88.25 83 ARG A O 1
ATOM 657 N N . GLY A 1 84 ? -10.823 -8.859 30.848 1.00 89.19 84 GLY A N 1
ATOM 658 C CA . GLY A 1 84 ? -11.439 -9.418 32.054 1.00 89.19 84 GLY A CA 1
ATOM 659 C C . GLY A 1 84 ? -12.857 -9.924 31.796 1.00 89.19 84 GLY A C 1
ATOM 660 O O . GLY A 1 84 ? -13.381 -9.804 30.691 1.00 89.19 84 GLY A O 1
ATOM 661 N N . TYR A 1 85 ? -13.464 -10.520 32.820 1.00 92.75 85 TYR A N 1
ATOM 662 C CA . TYR A 1 85 ? -14.835 -11.017 32.763 1.00 92.75 85 TYR A CA 1
ATOM 663 C C . TYR A 1 85 ? -15.755 -10.089 33.556 1.00 92.75 85 TYR A C 1
ATOM 665 O O . TYR A 1 85 ? -15.542 -9.875 34.749 1.00 92.75 85 TYR A O 1
ATOM 673 N N . TYR A 1 86 ? -16.780 -9.553 32.893 1.00 92.62 86 TYR A N 1
ATOM 674 C CA . TYR A 1 86 ? -17.768 -8.667 33.501 1.00 92.62 86 TYR A CA 1
ATOM 675 C C . TYR A 1 86 ? -19.168 -9.117 33.111 1.00 92.62 86 TYR A C 1
ATOM 677 O O . TYR A 1 86 ? -19.474 -9.259 31.930 1.00 92.62 86 TYR A O 1
ATOM 685 N N . THR A 1 87 ? -20.029 -9.297 34.108 1.00 94.38 87 THR A N 1
ATOM 686 C CA . THR A 1 87 ? -21.451 -9.602 33.906 1.00 94.38 87 THR A CA 1
ATOM 687 C C . THR A 1 87 ? -22.276 -8.353 33.600 1.00 94.38 87 THR A C 1
ATOM 689 O O . THR A 1 87 ? -23.372 -8.457 33.060 1.00 94.38 87 THR A O 1
ATOM 692 N N . GLU A 1 88 ? -21.746 -7.166 33.906 1.00 95.31 88 GLU A N 1
ATOM 693 C CA . GLU A 1 88 ? -22.426 -5.884 33.728 1.00 95.31 88 GLU A CA 1
ATOM 694 C C . GLU A 1 88 ? -21.557 -4.873 32.976 1.00 95.31 88 GLU A C 1
ATOM 696 O O . GLU A 1 88 ? -20.327 -4.857 33.093 1.00 95.31 88 GLU A O 1
ATOM 701 N N . LYS A 1 89 ? -22.216 -3.989 32.219 1.00 96.88 89 LYS A N 1
ATOM 702 C CA . LYS A 1 89 ? -21.556 -2.876 31.531 1.00 96.88 89 LYS A CA 1
ATOM 703 C C . LYS A 1 89 ? -21.055 -1.848 32.546 1.00 96.88 89 LYS A C 1
ATOM 705 O O . LYS A 1 89 ? -21.781 -1.458 33.459 1.00 96.88 89 LYS A O 1
ATOM 710 N N . LYS A 1 90 ? -19.843 -1.344 32.327 1.00 96.69 90 LYS A N 1
ATOM 711 C CA . LYS A 1 90 ? -19.240 -0.254 33.101 1.00 96.69 90 LYS A CA 1
ATOM 712 C C . LYS A 1 90 ? -19.563 1.100 32.471 1.00 96.69 90 LYS A C 1
ATOM 714 O O . LYS A 1 90 ? -19.857 1.182 31.276 1.00 96.69 90 LYS A O 1
ATOM 719 N N . SER A 1 91 ? -19.529 2.151 33.285 1.00 97.69 91 SER A N 1
ATOM 720 C CA . SER A 1 91 ? -19.744 3.529 32.838 1.00 97.69 91 SER A CA 1
ATOM 721 C C . SER A 1 91 ? -18.473 4.098 32.206 1.00 97.69 91 SER A C 1
ATOM 723 O O . SER A 1 91 ? -17.371 3.898 32.717 1.00 97.69 91 SER A O 1
ATOM 725 N N . TYR A 1 92 ? -18.634 4.824 31.102 1.00 98.31 92 TYR A N 1
ATOM 726 C CA . TYR A 1 92 ? -17.557 5.521 30.405 1.00 98.31 92 TYR A CA 1
ATOM 727 C C . TYR A 1 92 ? -17.983 6.938 30.016 1.00 98.31 92 TYR A C 1
ATOM 729 O O . TYR A 1 92 ? -19.152 7.189 29.716 1.00 98.31 92 TYR A O 1
ATOM 737 N N . LEU A 1 93 ? -17.009 7.841 29.941 1.00 98.25 93 LEU A N 1
ATOM 738 C CA . LEU A 1 93 ? -17.141 9.159 29.334 1.00 98.25 93 LEU A CA 1
ATOM 739 C C . LEU A 1 93 ? -16.569 9.122 27.919 1.00 98.25 93 LEU A C 1
ATOM 741 O O . LEU A 1 93 ? -15.366 8.943 27.725 1.00 98.25 93 LEU A O 1
ATOM 745 N N . ARG A 1 94 ? -17.420 9.315 26.915 1.00 98.00 94 ARG A N 1
ATOM 746 C CA . ARG A 1 94 ? -17.013 9.461 25.519 1.00 98.00 94 ARG A CA 1
ATOM 747 C C . ARG A 1 94 ? -16.682 10.912 25.220 1.00 98.00 94 ARG A C 1
ATOM 749 O O . ARG A 1 94 ? -17.566 11.768 25.185 1.00 98.00 94 ARG A O 1
ATOM 756 N N . ILE A 1 95 ? -15.410 11.174 24.947 1.00 96.94 95 ILE A N 1
ATOM 757 C CA . ILE A 1 95 ? -14.888 12.516 24.703 1.00 96.94 95 ILE A CA 1
ATOM 758 C C . ILE A 1 95 ? -14.783 12.757 23.201 1.00 96.94 95 ILE A C 1
ATOM 760 O O . ILE A 1 95 ? -13.952 12.157 22.516 1.00 96.94 95 ILE A O 1
ATOM 764 N N . TYR A 1 96 ? -15.605 13.665 22.681 1.00 94.44 96 TYR A N 1
ATOM 765 C CA . TYR A 1 96 ? -15.543 14.101 21.290 1.00 94.44 96 TYR A CA 1
ATOM 766 C C . TYR A 1 96 ? -14.596 15.286 21.129 1.00 94.44 96 TYR A C 1
ATOM 768 O O . TYR A 1 96 ? -14.697 16.288 21.841 1.00 94.44 96 TYR A O 1
ATOM 776 N N . THR A 1 97 ? -13.717 15.214 20.133 1.00 91.06 97 THR A N 1
ATOM 777 C CA . THR A 1 97 ? -12.780 16.294 19.805 1.00 91.06 97 THR A CA 1
ATOM 778 C C . THR A 1 97 ? -12.921 16.722 18.349 1.00 91.06 97 THR A C 1
ATOM 780 O O . THR A 1 97 ? -13.509 16.028 17.519 1.00 91.06 97 THR A O 1
ATOM 783 N N . SER A 1 98 ? -12.381 17.896 18.025 1.00 83.88 98 SER A N 1
ATOM 784 C CA . SER A 1 98 ? -12.453 18.464 16.673 1.00 83.88 98 SER A CA 1
ATOM 785 C C . SER A 1 98 ? -11.507 17.807 15.663 1.00 83.88 98 SER A C 1
ATOM 787 O O . SER A 1 98 ? -11.639 18.047 14.470 1.00 83.88 98 SER A O 1
ATOM 789 N N . GLY A 1 99 ? -10.570 16.961 16.094 1.00 85.69 99 GLY A N 1
ATOM 790 C CA . GLY A 1 99 ? -9.626 16.314 15.185 1.00 85.69 99 GLY A CA 1
ATOM 791 C C . GLY A 1 99 ? -8.696 15.334 15.887 1.00 85.69 99 GLY A C 1
ATOM 792 O O . GLY A 1 99 ? -8.604 15.300 17.117 1.00 85.69 99 GLY A O 1
ATOM 793 N N . THR A 1 100 ? -7.980 14.536 15.097 1.00 88.00 100 THR A N 1
ATOM 794 C CA . THR A 1 100 ? -7.105 13.466 15.607 1.00 88.00 100 THR A CA 1
ATOM 795 C C . THR A 1 100 ? -5.949 14.001 16.455 1.00 88.00 100 THR A C 1
ATOM 797 O O . THR A 1 100 ? -5.602 13.385 17.460 1.00 88.00 100 THR A O 1
ATOM 800 N N . GLY A 1 101 ? -5.413 15.180 16.120 1.00 86.12 101 GLY A N 1
ATOM 801 C CA . GLY A 1 101 ? -4.380 15.859 16.911 1.00 86.12 101 GLY A CA 1
ATOM 802 C C . GLY A 1 101 ? -4.864 16.233 18.315 1.00 86.12 101 GLY A C 1
ATOM 803 O O . GLY A 1 101 ? -4.289 15.780 19.300 1.00 86.12 101 GLY A O 1
ATOM 804 N N . LYS A 1 102 ? -5.981 16.974 18.420 1.00 88.06 102 LYS A N 1
ATOM 805 C CA . LYS A 1 102 ? -6.575 17.317 19.727 1.00 88.06 102 LYS A CA 1
ATOM 806 C C . LYS A 1 102 ? -6.992 16.069 20.507 1.00 88.06 102 LYS A C 1
ATOM 808 O O . LYS A 1 102 ? -6.804 16.035 21.714 1.00 88.06 102 LYS A O 1
ATOM 813 N N . ARG A 1 103 ? -7.508 15.031 19.829 1.00 91.69 103 ARG A N 1
ATOM 814 C CA . ARG A 1 103 ? -7.799 13.727 20.455 1.00 91.69 103 ARG A CA 1
ATOM 815 C C . ARG A 1 103 ? -6.560 13.138 21.123 1.00 91.69 103 ARG A C 1
ATOM 817 O O . ARG A 1 103 ? -6.644 12.720 22.268 1.00 91.69 103 ARG A O 1
ATOM 824 N N . LYS A 1 104 ? -5.423 13.122 20.425 1.00 91.12 104 LYS A N 1
ATOM 825 C CA . LYS A 1 104 ? -4.160 12.603 20.957 1.00 91.12 104 LYS A CA 1
ATOM 826 C C . LYS A 1 104 ? -3.693 13.394 22.181 1.00 91.12 104 LYS A C 1
ATOM 828 O O . LYS A 1 104 ? -3.324 12.777 23.173 1.00 91.12 104 LYS A O 1
ATOM 833 N N . THR A 1 105 ? -3.745 14.726 22.136 1.00 91.06 105 THR A N 1
ATOM 834 C CA . THR A 1 105 ? -3.394 15.576 23.288 1.00 91.06 105 THR A CA 1
ATOM 835 C C . THR A 1 105 ? -4.320 15.330 24.478 1.00 91.06 105 THR A C 1
ATOM 837 O O . THR A 1 105 ? -3.836 15.122 25.584 1.00 91.06 105 THR A O 1
ATOM 840 N N . ALA A 1 106 ? -5.637 15.285 24.245 1.00 93.62 106 ALA A N 1
ATOM 841 C CA . ALA A 1 106 ? -6.644 15.008 25.271 1.00 93.62 106 ALA A CA 1
ATOM 842 C C . ALA A 1 106 ? -6.393 13.671 25.973 1.00 93.62 106 ALA A C 1
ATOM 844 O O . ALA A 1 106 ? -6.408 13.581 27.195 1.00 93.62 106 ALA A O 1
ATOM 845 N N . MET A 1 107 ? -6.150 12.639 25.169 1.00 94.31 107 MET A N 1
ATOM 846 C CA . MET A 1 107 ? -5.958 11.276 25.631 1.00 94.31 107 MET A CA 1
ATOM 847 C C . MET A 1 107 ? -4.687 11.133 26.467 1.00 94.31 107 MET A C 1
ATOM 849 O O . MET A 1 107 ? -4.745 10.534 27.532 1.00 94.31 107 MET A O 1
ATOM 853 N N . LYS A 1 108 ? -3.575 11.749 26.039 1.00 92.56 108 LYS A N 1
ATOM 854 C CA . LYS A 1 108 ? -2.347 11.802 26.843 1.00 92.56 108 LYS A CA 1
ATOM 855 C C . LYS A 1 108 ? -2.575 12.511 28.176 1.00 92.56 108 LYS A C 1
ATOM 857 O O . LYS A 1 108 ? -2.281 11.937 29.211 1.00 92.56 108 LYS A O 1
ATOM 862 N N . ALA A 1 109 ? -3.197 13.691 28.156 1.00 94.38 109 ALA A N 1
ATOM 863 C CA . ALA A 1 109 ? -3.445 14.469 29.368 1.00 94.38 109 ALA A CA 1
ATOM 864 C C . ALA A 1 109 ? -4.225 13.684 30.437 1.00 94.38 109 ALA A C 1
ATOM 866 O O . ALA A 1 109 ? -3.891 13.755 31.616 1.00 94.38 109 ALA A O 1
ATOM 867 N N . VAL A 1 110 ? -5.245 12.912 30.047 1.00 95.25 110 VAL A N 1
ATOM 868 C CA . VAL A 1 110 ? -5.998 12.094 31.015 1.00 95.25 110 VAL A CA 1
ATOM 869 C C . VAL A 1 110 ? -5.238 10.830 31.429 1.00 95.25 110 VAL A C 1
ATOM 871 O O . VAL A 1 110 ? -5.305 10.441 32.592 1.00 95.25 110 VAL A O 1
ATOM 874 N N . GLN A 1 111 ? -4.474 10.215 30.521 1.00 93.38 111 GLN A N 1
ATOM 875 C CA . GLN A 1 111 ? -3.627 9.055 30.830 1.00 93.38 111 GLN A CA 1
ATOM 876 C C . GLN A 1 111 ? -2.515 9.409 31.829 1.00 93.38 111 GLN A C 1
ATOM 878 O O . GLN A 1 111 ? -2.279 8.631 32.749 1.00 93.38 111 GLN A O 1
ATOM 883 N N . ASP A 1 112 ? -1.909 10.593 31.702 1.00 93.31 112 ASP A N 1
ATOM 884 C CA . ASP A 1 112 ? -0.900 11.128 32.631 1.00 93.31 112 ASP A CA 1
ATOM 885 C C . ASP A 1 112 ? -1.482 11.387 34.035 1.00 93.31 112 ASP A C 1
ATOM 887 O O . ASP A 1 112 ? -0.755 11.464 35.021 1.00 93.31 112 ASP A O 1
ATOM 891 N N . ASN A 1 113 ? -2.812 11.479 34.137 1.00 94.25 113 ASN A N 1
ATOM 892 C CA . ASN A 1 113 ? -3.563 11.575 35.389 1.00 94.25 113 ASN A CA 1
ATOM 893 C C . ASN A 1 113 ? -4.182 10.225 35.806 1.00 94.25 113 ASN A C 1
ATOM 895 O O . ASN A 1 113 ? -5.160 10.191 36.549 1.00 94.25 113 ASN A O 1
ATOM 899 N N . ASN A 1 114 ? -3.614 9.107 35.337 1.00 92.88 114 ASN A N 1
ATOM 900 C CA . ASN A 1 114 ? -3.983 7.730 35.690 1.00 92.88 114 ASN A CA 1
ATOM 901 C C . ASN A 1 114 ? -5.408 7.296 35.312 1.00 92.88 114 ASN A C 1
ATOM 903 O O . ASN A 1 114 ? -5.907 6.299 35.836 1.00 92.88 114 ASN A O 1
ATOM 907 N N . PHE A 1 115 ? -6.062 7.980 34.371 1.00 94.94 115 PHE A N 1
ATOM 908 C CA . PHE A 1 115 ? -7.344 7.504 33.858 1.00 94.94 115 PHE A CA 1
ATOM 909 C C . PHE A 1 115 ? -7.169 6.322 32.897 1.00 94.94 115 PHE A C 1
ATOM 911 O O . PHE A 1 115 ? -6.364 6.349 31.958 1.00 94.94 115 PHE A O 1
ATOM 918 N N . GLU A 1 116 ? -7.989 5.288 33.093 1.00 94.06 116 GLU A N 1
ATOM 919 C CA . GLU A 1 116 ? -8.132 4.197 32.133 1.00 94.06 116 GLU A CA 1
ATOM 920 C C . GLU A 1 116 ? -8.879 4.692 30.888 1.00 94.06 116 GLU A C 1
ATOM 922 O O . GLU A 1 116 ? -9.953 5.291 30.972 1.00 94.06 116 GLU A O 1
ATOM 927 N N . THR A 1 117 ? -8.320 4.414 29.711 1.00 95.94 117 THR A N 1
ATOM 928 C CA . THR A 1 117 ? -8.883 4.840 28.422 1.00 95.94 117 THR A CA 1
ATOM 929 C C . THR A 1 117 ? -9.204 3.637 27.546 1.00 95.94 117 THR A C 1
ATOM 931 O O . THR A 1 117 ? -8.632 2.560 27.702 1.00 95.94 117 THR A O 1
ATOM 934 N N . ALA A 1 118 ? -10.157 3.819 26.640 1.00 95.75 118 ALA A N 1
ATOM 935 C CA . ALA A 1 118 ? -10.538 2.872 25.605 1.00 95.75 118 ALA A CA 1
ATOM 936 C C . ALA A 1 118 ? -10.897 3.632 24.318 1.00 95.75 118 ALA A C 1
ATOM 938 O O . ALA A 1 118 ? -10.983 4.862 24.306 1.00 95.75 118 ALA A O 1
ATOM 939 N N . SER A 1 119 ? -11.086 2.918 23.206 1.00 94.50 119 SER A N 1
ATOM 940 C CA . SER A 1 119 ? -11.248 3.527 21.878 1.00 94.50 119 SER A CA 1
ATOM 941 C C . SER A 1 119 ? -10.102 4.507 21.580 1.00 94.50 119 SER A C 1
ATOM 943 O O . SER A 1 119 ? -10.314 5.607 21.059 1.00 94.50 119 SER A O 1
ATOM 945 N N . ASP A 1 120 ? -8.888 4.126 21.973 1.00 93.25 120 ASP A N 1
ATOM 946 C CA . ASP A 1 120 ? -7.748 4.991 22.290 1.00 93.25 120 ASP A CA 1
ATOM 947 C C . ASP A 1 120 ? -6.587 4.860 21.282 1.00 93.25 120 ASP A C 1
ATOM 949 O O . ASP A 1 120 ? -5.450 5.198 21.590 1.00 93.25 120 ASP A O 1
ATOM 953 N N . ASP A 1 121 ? -6.864 4.432 20.040 1.00 91.38 121 ASP A N 1
ATOM 954 C CA . ASP A 1 121 ? -5.854 4.311 18.976 1.00 91.38 121 ASP A CA 1
ATOM 955 C C . ASP A 1 121 ? -5.078 5.621 18.800 1.00 91.38 121 ASP A C 1
ATOM 957 O O . ASP A 1 121 ? -5.661 6.635 18.412 1.00 91.38 121 ASP A O 1
ATOM 961 N N . LEU A 1 122 ? -3.775 5.630 19.073 1.00 84.69 122 LEU A N 1
ATOM 962 C CA . LEU A 1 122 ? -2.955 6.843 18.987 1.00 84.69 122 LEU A CA 1
ATOM 963 C C . LEU A 1 122 ? -2.706 7.294 17.542 1.00 84.69 122 LEU A C 1
ATOM 965 O O . LEU A 1 122 ? -2.693 8.497 17.263 1.00 84.69 122 LEU A O 1
ATOM 969 N N . TYR A 1 123 ? -2.533 6.334 16.634 1.00 83.50 123 TYR A N 1
ATOM 970 C CA . TYR A 1 123 ? -2.180 6.545 15.232 1.00 83.50 123 TYR A CA 1
ATOM 971 C C . TYR A 1 123 ? -3.119 5.770 14.306 1.00 83.50 123 TYR A C 1
ATOM 973 O O . TYR A 1 123 ? -3.987 5.022 14.749 1.00 83.50 123 TYR A O 1
ATOM 981 N N . SER A 1 124 ? -2.971 5.973 12.992 1.00 86.56 124 SER A N 1
ATOM 982 C CA . SER A 1 124 ? -3.720 5.226 11.966 1.00 86.56 124 SER A CA 1
ATOM 983 C C . SER A 1 124 ? -5.240 5.210 12.193 1.00 86.56 124 SER A C 1
ATOM 985 O O . SER A 1 124 ? -5.899 4.190 12.006 1.00 86.56 124 SER A O 1
ATOM 987 N N . PHE A 1 125 ? -5.813 6.359 12.572 1.00 91.38 125 PHE A N 1
ATOM 988 C CA . PHE A 1 125 ? -7.225 6.490 12.966 1.00 91.38 125 PHE A CA 1
ATOM 989 C C . PHE A 1 125 ? -8.220 5.958 11.915 1.00 91.38 125 PHE A C 1
ATOM 991 O O . PHE A 1 125 ? -9.313 5.520 12.266 1.00 91.38 125 PHE A O 1
ATOM 998 N N . HIS A 1 126 ? -7.829 5.918 10.638 1.00 92.88 126 HIS A N 1
ATOM 999 C CA . HIS A 1 126 ? -8.623 5.317 9.563 1.00 92.88 126 HIS A CA 1
ATOM 1000 C C . HIS A 1 126 ? -8.961 3.839 9.832 1.00 92.88 126 HIS A C 1
ATOM 1002 O O . HIS A 1 126 ? -10.050 3.405 9.472 1.00 92.88 126 HIS A O 1
ATOM 1008 N N . ARG A 1 127 ? -8.092 3.080 10.520 1.00 93.81 127 ARG A N 1
ATOM 1009 C CA . ARG A 1 127 ? -8.341 1.682 10.918 1.00 93.81 127 ARG A CA 1
ATOM 1010 C C . ARG A 1 127 ? -9.457 1.571 11.954 1.00 93.81 127 ARG A C 1
ATOM 1012 O O . ARG A 1 127 ? -10.321 0.707 11.828 1.00 93.81 127 ARG A O 1
ATOM 1019 N N . LYS A 1 128 ? -9.466 2.473 12.944 1.00 94.19 128 LYS A N 1
ATOM 1020 C CA . LYS A 1 128 ? -10.548 2.590 13.935 1.00 94.19 128 LYS A CA 1
ATOM 1021 C C . LYS A 1 128 ? -11.862 2.932 13.261 1.00 94.19 128 LYS A C 1
ATOM 1023 O O . LYS A 1 128 ? -12.860 2.251 13.466 1.00 94.19 128 LYS A O 1
ATOM 1028 N N . VAL A 1 129 ? -11.837 3.948 12.402 1.00 94.69 129 VAL A N 1
ATOM 1029 C CA . VAL A 1 129 ? -13.001 4.343 11.609 1.00 94.69 129 VAL A CA 1
ATOM 1030 C C . VAL A 1 129 ? -13.512 3.167 10.783 1.00 94.69 129 VAL A C 1
ATOM 1032 O O . VAL A 1 129 ? -14.713 2.921 10.786 1.00 94.69 129 VAL A O 1
ATOM 1035 N N . ALA A 1 130 ? -12.631 2.415 10.127 1.00 95.81 130 ALA A N 1
ATOM 1036 C CA . ALA A 1 130 ? -13.030 1.290 9.300 1.00 95.81 130 ALA A CA 1
ATOM 1037 C C . ALA A 1 130 ? -13.727 0.186 10.101 1.00 95.81 130 ALA A C 1
ATOM 1039 O O . ALA A 1 130 ? -14.884 -0.135 9.825 1.00 95.81 130 ALA A O 1
ATOM 1040 N N . ARG A 1 131 ? -13.060 -0.337 11.136 1.00 94.75 131 ARG A N 1
ATOM 1041 C CA . ARG A 1 131 ? -13.559 -1.479 11.915 1.00 94.75 131 ARG A CA 1
ATOM 1042 C C . ARG A 1 131 ? -14.824 -1.162 12.718 1.00 94.75 131 ARG A C 1
ATOM 1044 O O . ARG A 1 131 ? -15.708 -2.002 12.808 1.00 94.75 131 ARG A O 1
ATOM 1051 N N . GLU A 1 132 ? -14.943 0.053 13.262 1.00 93.94 132 GLU A N 1
ATOM 1052 C CA . GLU A 1 132 ? -16.111 0.459 14.062 1.00 93.94 132 GLU A CA 1
ATOM 1053 C C . GLU A 1 132 ? -17.343 0.768 13.204 1.00 93.94 132 GLU A C 1
ATOM 1055 O O . GLU A 1 132 ? -18.453 0.847 13.722 1.00 93.94 132 GLU A O 1
ATOM 1060 N N . ASN A 1 133 ? -17.161 0.987 11.898 1.00 93.00 133 ASN A N 1
ATOM 1061 C CA . ASN A 1 133 ? -18.243 1.362 10.985 1.00 93.00 133 ASN A CA 1
ATOM 1062 C C . ASN A 1 133 ? -18.482 0.330 9.878 1.00 93.00 133 ASN A C 1
ATOM 1064 O O . ASN A 1 133 ? -19.289 0.588 8.990 1.00 93.00 133 ASN A O 1
ATOM 1068 N N . GLY A 1 134 ? -17.787 -0.811 9.903 1.00 92.50 134 GLY A N 1
ATOM 1069 C CA . GLY A 1 134 ? -17.919 -1.847 8.879 1.00 92.50 134 GLY A CA 1
ATOM 1070 C C . GLY A 1 134 ? -17.452 -1.409 7.485 1.00 92.50 134 GLY A C 1
ATOM 1071 O O . GLY A 1 134 ? -17.937 -1.931 6.486 1.00 92.50 134 GLY A O 1
ATOM 1072 N N . ILE A 1 135 ? -16.544 -0.433 7.387 1.00 94.94 135 ILE A N 1
ATOM 1073 C CA . ILE A 1 135 ? -16.071 0.092 6.098 1.00 94.94 135 ILE A CA 1
ATOM 1074 C C . ILE A 1 135 ? -14.935 -0.797 5.587 1.00 94.94 135 ILE A C 1
ATOM 1076 O O . ILE A 1 135 ? -13.898 -0.926 6.238 1.00 94.94 135 ILE A O 1
ATOM 1080 N N . GLN A 1 136 ? -15.097 -1.360 4.390 1.00 93.56 136 GLN A N 1
ATOM 1081 C CA . GLN A 1 136 ? -14.022 -2.070 3.697 1.00 93.56 136 GLN A CA 1
ATOM 1082 C C . GLN A 1 136 ? -13.065 -1.074 3.033 1.00 93.56 136 GLN A C 1
ATOM 1084 O O . GLN A 1 136 ? -13.427 -0.379 2.085 1.00 93.56 136 GLN A O 1
ATOM 1089 N N . LEU A 1 137 ? -11.821 -1.022 3.518 1.00 96.00 137 LEU A N 1
ATOM 1090 C CA . LEU A 1 137 ? -10.761 -0.191 2.927 1.00 96.00 137 LEU A CA 1
ATOM 1091 C C . LEU A 1 137 ? -10.140 -0.827 1.674 1.00 96.00 137 LEU A C 1
ATOM 1093 O O . LEU A 1 137 ? -9.454 -0.147 0.914 1.00 96.00 137 LEU A O 1
ATOM 1097 N N . SER A 1 138 ? -10.395 -2.117 1.441 1.00 94.38 138 SER A N 1
ATOM 1098 C CA . SER A 1 138 ? -10.094 -2.796 0.185 1.00 94.38 138 SER A CA 1
ATOM 1099 C C . SER A 1 138 ? -11.212 -3.777 -0.163 1.00 94.38 138 SER A C 1
ATOM 1101 O O . SER A 1 138 ? -11.312 -4.849 0.425 1.00 94.38 138 SER A O 1
ATOM 1103 N N . GLY A 1 139 ? -12.103 -3.375 -1.070 1.00 92.81 139 GLY A N 1
ATOM 1104 C CA . GLY A 1 139 ? -13.305 -4.144 -1.398 1.00 92.81 139 GLY A CA 1
ATOM 1105 C C . GLY A 1 139 ? -14.315 -3.383 -2.259 1.00 92.81 139 GLY A C 1
ATOM 1106 O O . GLY A 1 139 ? -14.156 -2.189 -2.552 1.00 92.81 139 GLY A O 1
ATOM 1107 N N . TRP A 1 140 ? -15.358 -4.087 -2.705 1.00 94.19 140 TRP A N 1
ATOM 1108 C CA . TRP A 1 140 ? -16.509 -3.468 -3.363 1.00 94.19 140 TRP A CA 1
ATOM 1109 C C . TRP A 1 140 ? -17.426 -2.824 -2.325 1.00 94.19 140 TRP A C 1
ATOM 1111 O O . TRP A 1 140 ? -17.650 -3.349 -1.239 1.00 94.19 140 TRP A O 1
ATOM 1121 N N . SER A 1 141 ? -17.975 -1.662 -2.658 1.00 94.62 141 SER A N 1
ATOM 1122 C CA . SER A 1 141 ? -18.922 -0.961 -1.796 1.00 94.62 141 SER A CA 1
ATOM 1123 C C . SER A 1 141 ? -19.937 -0.217 -2.648 1.00 94.62 141 SER A C 1
ATOM 1125 O O . SER A 1 141 ? -19.621 0.221 -3.758 1.00 94.62 141 SER A O 1
ATOM 1127 N N . MET A 1 142 ? -21.149 -0.082 -2.122 1.00 94.12 142 MET A N 1
ATOM 1128 C CA . MET A 1 142 ? -22.214 0.717 -2.705 1.00 94.12 142 MET A CA 1
ATOM 1129 C C . MET A 1 142 ? -22.241 2.101 -2.066 1.00 94.12 142 MET A C 1
ATOM 1131 O O . MET A 1 142 ? -22.033 2.251 -0.861 1.00 94.12 142 MET A O 1
ATOM 1135 N N . VAL A 1 143 ? -22.527 3.106 -2.889 1.00 95.12 143 VAL A N 1
ATOM 1136 C CA . VAL A 1 143 ? -22.644 4.503 -2.473 1.00 95.12 143 VAL A CA 1
ATOM 1137 C C . VAL A 1 143 ? -24.048 4.983 -2.811 1.00 95.12 143 VAL A C 1
ATOM 1139 O O . VAL A 1 143 ? -24.483 4.872 -3.956 1.00 95.12 143 VAL A O 1
ATOM 1142 N N . SER A 1 144 ? -24.746 5.543 -1.829 1.00 94.81 144 SER A N 1
ATOM 1143 C CA . SER A 1 144 ? -26.036 6.214 -2.014 1.00 94.81 144 SER A CA 1
ATOM 1144 C C . SER A 1 144 ? -25.982 7.660 -1.513 1.00 94.81 144 SER A C 1
ATOM 1146 O O . SER A 1 144 ? -25.021 8.047 -0.847 1.00 94.81 144 SER A O 1
ATOM 1148 N N . LYS A 1 145 ? -26.993 8.466 -1.877 1.00 96.56 145 LYS A N 1
ATOM 1149 C CA . LYS A 1 145 ? -27.181 9.861 -1.423 1.00 96.56 145 LYS A CA 1
ATOM 1150 C C . LYS A 1 145 ? -25.888 10.686 -1.434 1.00 96.56 145 LYS A C 1
ATOM 1152 O O . LYS A 1 145 ? -25.445 11.202 -0.413 1.00 96.56 145 LYS A O 1
ATOM 1157 N N . TYR A 1 146 ? -25.268 10.775 -2.605 1.00 96.94 146 TYR A N 1
ATOM 1158 C CA . TYR A 1 146 ? -23.968 11.413 -2.773 1.00 96.94 146 TYR A CA 1
ATOM 1159 C C . TYR A 1 146 ? -24.057 12.733 -3.538 1.00 96.94 146 TYR A C 1
ATOM 1161 O O . TYR A 1 146 ? -24.935 12.941 -4.375 1.00 96.94 146 TYR A O 1
ATOM 1169 N N . ILE A 1 147 ? -23.066 13.590 -3.308 1.00 96.38 147 ILE A N 1
ATOM 1170 C CA . ILE A 1 147 ? -22.726 14.707 -4.188 1.00 96.38 147 ILE A CA 1
ATOM 1171 C C . ILE A 1 147 ? -21.660 14.213 -5.162 1.00 96.38 147 ILE A C 1
ATOM 1173 O O . ILE A 1 147 ? -20.635 13.673 -4.743 1.00 96.38 147 ILE A O 1
ATOM 1177 N N . PHE A 1 148 ? -21.892 14.408 -6.456 1.00 95.94 148 PHE A N 1
ATOM 1178 C CA . PHE A 1 148 ? -20.951 14.052 -7.514 1.00 95.94 148 PHE A CA 1
ATOM 1179 C C . PHE A 1 148 ? -20.265 15.298 -8.073 1.00 95.94 148 PHE A C 1
ATOM 1181 O O . PHE A 1 148 ? -20.922 16.290 -8.387 1.00 95.94 148 PHE A O 1
ATOM 1188 N N . LYS A 1 149 ? -18.941 15.233 -8.226 1.00 94.69 149 LYS A N 1
ATOM 1189 C CA . LYS A 1 149 ? -18.142 16.254 -8.902 1.00 94.69 149 LYS A CA 1
ATOM 1190 C C . LYS A 1 149 ? -17.192 15.588 -9.894 1.00 94.69 149 LYS A C 1
ATOM 1192 O O . LYS A 1 149 ? -16.474 14.653 -9.544 1.00 94.69 149 LYS A O 1
ATOM 1197 N N . LYS A 1 150 ? -17.167 16.087 -11.129 1.00 91.31 150 LYS A N 1
ATOM 1198 C CA . LYS A 1 150 ? -16.271 15.595 -12.183 1.00 91.31 150 LYS A CA 1
ATOM 1199 C C . LYS A 1 150 ? -15.055 16.511 -12.319 1.00 91.31 150 LYS A C 1
ATOM 1201 O O . LYS A 1 150 ? -15.214 17.725 -12.318 1.00 91.31 150 LYS A O 1
ATOM 1206 N N . GLY A 1 151 ? -13.865 15.929 -12.454 1.00 83.75 151 GLY A N 1
ATOM 1207 C CA . GLY A 1 151 ? -12.618 16.650 -12.742 1.00 83.75 151 GLY A CA 1
ATOM 1208 C C . GLY A 1 151 ? -12.049 17.481 -11.587 1.00 83.75 151 GLY A C 1
ATOM 1209 O O . GLY A 1 151 ? -11.191 18.321 -11.826 1.00 83.75 151 GLY A O 1
ATOM 1210 N N . VAL A 1 152 ? -12.523 17.273 -10.354 1.00 83.44 152 VAL A N 1
ATOM 1211 C CA . VAL A 1 152 ? -12.025 17.997 -9.167 1.00 83.44 152 VAL A CA 1
ATOM 1212 C C . VAL A 1 152 ? -10.760 17.360 -8.600 1.00 83.44 152 VAL A C 1
ATOM 1214 O O . VAL A 1 152 ? -9.879 18.070 -8.126 1.00 83.44 152 VAL A O 1
ATOM 1217 N N . ASP A 1 153 ? -10.664 16.032 -8.645 1.00 83.88 153 ASP A N 1
ATOM 1218 C CA . ASP A 1 153 ? -9.443 15.323 -8.286 1.00 83.88 153 ASP A CA 1
ATOM 1219 C C . ASP A 1 153 ? -8.655 15.006 -9.558 1.00 83.88 153 ASP A C 1
ATOM 1221 O O . ASP A 1 153 ? -9.181 14.503 -10.555 1.00 83.88 153 ASP A O 1
ATOM 1225 N N . THR A 1 154 ? -7.378 15.361 -9.530 1.00 83.62 154 THR A N 1
ATOM 1226 C CA . THR A 1 154 ? -6.467 15.248 -10.664 1.00 83.62 154 THR A CA 1
ATOM 1227 C C . THR A 1 154 ? -6.181 13.783 -10.998 1.00 83.62 154 THR A C 1
ATOM 1229 O O . THR A 1 154 ? -5.965 13.477 -12.165 1.00 83.62 154 THR A O 1
ATOM 1232 N N . LEU A 1 155 ? -6.159 12.877 -10.021 1.00 88.19 155 LEU A N 1
ATOM 1233 C CA . LEU A 1 155 ? -5.902 11.443 -10.209 1.00 88.19 155 LEU A CA 1
ATOM 1234 C C . LEU A 1 155 ? -7.197 10.648 -10.419 1.00 88.19 155 LEU A C 1
ATOM 1236 O O . LEU A 1 155 ? -7.198 9.611 -11.082 1.00 88.19 155 LEU A O 1
ATOM 1240 N N . CYS A 1 156 ? -8.304 11.139 -9.866 1.00 91.44 156 CYS A N 1
ATOM 1241 C CA . CYS A 1 156 ? -9.618 10.515 -9.916 1.00 91.44 156 CYS A CA 1
ATOM 1242 C C . CYS A 1 156 ? -10.649 11.459 -10.555 1.00 91.44 156 CYS A C 1
ATOM 1244 O O . CYS A 1 156 ? -11.274 12.259 -9.859 1.00 91.44 156 CYS A O 1
ATOM 1246 N N . PRO A 1 157 ? -10.932 11.338 -11.866 1.00 91.19 157 PRO A N 1
ATOM 1247 C CA . PRO A 1 157 ? -11.858 12.242 -12.547 1.00 91.19 157 PRO A CA 1
ATOM 1248 C C . PRO A 1 157 ? -13.295 12.185 -12.004 1.00 91.19 157 PRO A C 1
ATOM 1250 O O . PRO A 1 157 ? -14.070 13.102 -12.273 1.00 91.19 157 PRO A O 1
ATOM 1253 N N . TYR A 1 158 ? -13.661 11.142 -11.252 1.00 95.62 158 TYR A N 1
ATOM 1254 C CA . TYR A 1 158 ? -14.968 10.992 -10.615 1.00 95.62 158 TYR A CA 1
ATOM 1255 C C . TYR A 1 158 ? -14.834 11.096 -9.091 1.00 95.62 158 TYR A C 1
ATOM 1257 O O . TYR A 1 158 ? -14.350 10.170 -8.442 1.00 95.62 158 TYR A O 1
ATOM 1265 N N . ALA A 1 159 ? -15.283 12.209 -8.513 1.00 96.19 159 ALA A N 1
ATOM 1266 C CA . ALA A 1 159 ? -15.270 12.430 -7.072 1.00 96.19 159 ALA A CA 1
ATOM 1267 C C . ALA A 1 159 ? -16.691 12.370 -6.498 1.00 96.19 159 ALA A C 1
ATOM 1269 O O . ALA A 1 159 ? -17.606 13.042 -6.979 1.00 96.19 159 ALA A O 1
ATOM 1270 N N . PHE A 1 160 ? -16.861 11.582 -5.441 1.00 97.12 160 PHE A N 1
ATOM 1271 C CA . PHE A 1 160 ? -18.116 11.417 -4.718 1.00 97.12 160 PHE A CA 1
ATOM 1272 C C . PHE A 1 160 ? -17.937 11.853 -3.269 1.00 97.12 160 PHE A C 1
ATOM 1274 O O . PHE A 1 160 ? -16.936 11.523 -2.636 1.00 97.12 160 PHE A O 1
ATOM 1281 N N . TYR A 1 161 ? -18.922 12.556 -2.724 1.00 96.19 161 TYR A N 1
ATOM 1282 C CA . TYR A 1 161 ? -18.971 12.937 -1.316 1.00 96.19 161 TYR A CA 1
ATOM 1283 C C . TYR A 1 161 ? -20.259 12.387 -0.728 1.00 96.19 161 TYR A C 1
ATOM 1285 O O . TYR A 1 161 ? -21.336 12.646 -1.264 1.00 96.19 161 TYR A O 1
ATOM 1293 N N . THR A 1 162 ? -20.162 11.620 0.349 1.00 96.69 162 THR A N 1
ATOM 1294 C CA . THR A 1 162 ? -21.339 11.056 1.012 1.00 96.69 162 THR A CA 1
ATOM 1295 C C . THR A 1 162 ? -21.118 10.943 2.515 1.00 96.69 162 THR A C 1
ATOM 1297 O O . THR A 1 162 ? -19.992 11.018 3.007 1.00 96.69 162 THR A O 1
ATOM 1300 N N . SER A 1 163 ? -22.196 10.762 3.267 1.00 95.12 163 SER A N 1
ATOM 1301 C CA . SER A 1 163 ? -22.120 10.398 4.678 1.00 95.12 163 SER A CA 1
ATOM 1302 C C . SER A 1 163 ? -21.597 8.971 4.821 1.00 95.12 163 SER A C 1
ATOM 1304 O O . SER A 1 163 ? -21.968 8.090 4.047 1.00 95.12 163 SER A O 1
ATOM 1306 N N . LYS A 1 164 ? -20.830 8.689 5.883 1.00 93.69 164 LYS A N 1
ATOM 1307 C CA . LYS A 1 164 ? -20.455 7.304 6.231 1.00 93.69 164 LYS A CA 1
ATOM 1308 C C . LYS A 1 164 ? -21.665 6.367 6.354 1.00 93.69 164 LYS A C 1
ATOM 1310 O O . LYS A 1 164 ? -21.517 5.164 6.214 1.00 93.69 164 LYS A O 1
ATOM 1315 N N . LYS A 1 165 ? -22.849 6.915 6.663 1.00 93.81 165 LYS A N 1
ATOM 1316 C CA . LYS A 1 165 ? -24.090 6.147 6.807 1.00 93.81 165 LYS A CA 1
ATOM 1317 C C . LYS A 1 165 ? -24.657 5.666 5.483 1.00 93.81 165 LYS A C 1
ATOM 1319 O O . LYS A 1 165 ? -25.479 4.772 5.545 1.00 93.81 165 LYS A O 1
ATOM 1324 N N . ASP A 1 166 ? -24.276 6.257 4.353 1.00 96.06 166 ASP A N 1
ATOM 1325 C CA . ASP A 1 166 ? -24.803 5.953 3.017 1.00 96.06 166 ASP A CA 1
ATOM 1326 C C . ASP A 1 166 ? -23.749 5.230 2.146 1.00 96.06 166 ASP A C 1
ATOM 1328 O O . ASP A 1 166 ? -23.838 5.218 0.914 1.00 96.06 166 ASP A O 1
ATOM 1332 N N . PHE A 1 167 ? -22.739 4.644 2.800 1.00 95.50 167 PHE A N 1
ATOM 1333 C CA . PHE A 1 167 ? -21.664 3.852 2.214 1.00 95.50 167 PHE A CA 1
ATOM 1334 C C . PHE A 1 167 ? -21.655 2.466 2.862 1.00 95.50 167 PHE A C 1
ATOM 1336 O O . PHE A 1 167 ? -21.495 2.363 4.078 1.00 95.50 167 PHE A O 1
ATOM 1343 N N . TYR A 1 168 ? -21.802 1.407 2.065 1.00 92.25 168 TYR A N 1
ATOM 1344 C CA . TYR A 1 168 ? -21.931 0.042 2.586 1.00 92.25 168 TYR A CA 1
ATOM 1345 C C . TYR A 1 168 ? -21.066 -0.941 1.796 1.00 92.25 168 TYR A C 1
ATOM 1347 O O . TYR A 1 168 ? -21.050 -0.861 0.563 1.00 92.25 168 TYR A O 1
ATOM 1355 N N . PRO A 1 169 ? -20.369 -1.880 2.457 1.00 92.69 169 PRO A N 1
ATOM 1356 C CA . PRO A 1 169 ? -19.647 -2.936 1.760 1.00 92.69 169 PRO A CA 1
ATOM 1357 C C . PRO A 1 169 ? -20.614 -3.830 0.975 1.00 92.69 169 PRO A C 1
ATOM 1359 O O . PRO A 1 169 ? -21.744 -4.083 1.395 1.00 92.69 169 PRO A O 1
ATOM 1362 N N . LEU A 1 170 ? -20.168 -4.310 -0.183 1.00 90.50 170 LEU A N 1
ATOM 1363 C CA . LEU A 1 170 ? -20.891 -5.320 -0.946 1.00 90.50 170 LEU A CA 1
ATOM 1364 C C . LEU A 1 170 ? -20.428 -6.701 -0.472 1.00 90.50 170 LEU A C 1
ATOM 1366 O O . LEU A 1 170 ? -19.445 -7.233 -0.979 1.00 90.50 170 LEU A O 1
ATOM 1370 N N . GLU A 1 171 ? -21.121 -7.244 0.526 1.00 83.62 171 GLU A N 1
ATOM 1371 C CA . GLU A 1 171 ? -20.770 -8.530 1.151 1.00 83.62 171 GLU A CA 1
ATOM 1372 C C . GLU A 1 171 ? -21.071 -9.733 0.249 1.00 83.62 171 GLU A C 1
ATOM 1374 O O . GLU A 1 171 ? -20.325 -10.705 0.244 1.00 83.62 171 GLU A O 1
ATOM 1379 N N . ASP A 1 172 ? -22.138 -9.643 -0.546 1.00 86.56 172 ASP A N 1
ATOM 1380 C CA . ASP A 1 172 ? -22.562 -10.691 -1.469 1.00 86.56 172 ASP A CA 1
ATOM 1381 C C . ASP A 1 172 ? -22.719 -10.107 -2.877 1.00 86.56 172 ASP A C 1
ATOM 1383 O O . ASP A 1 172 ? -23.575 -9.253 -3.136 1.00 86.56 172 ASP A O 1
ATOM 1387 N N . LEU A 1 173 ? -21.866 -10.575 -3.792 1.00 85.88 173 LEU A N 1
ATOM 1388 C CA . LEU A 1 173 ? -21.835 -10.128 -5.184 1.00 85.88 173 LEU A CA 1
ATOM 1389 C C . LEU A 1 173 ? -23.096 -10.536 -5.957 1.00 85.88 173 LEU A C 1
ATOM 1391 O O . LEU A 1 173 ? -23.446 -9.873 -6.935 1.00 85.88 173 LEU A O 1
ATOM 1395 N N . THR A 1 174 ? -23.803 -11.589 -5.529 1.00 86.25 174 THR A N 1
ATOM 1396 C CA . THR A 1 174 ? -25.020 -12.056 -6.207 1.00 86.25 174 THR A CA 1
ATOM 1397 C C . THR A 1 174 ? -26.148 -11.028 -6.127 1.00 86.25 174 THR A C 1
ATOM 1399 O O . THR A 1 174 ? -26.964 -10.950 -7.045 1.00 86.25 174 THR A O 1
ATOM 1402 N N . ARG A 1 175 ? -26.128 -10.144 -5.116 1.00 86.88 175 ARG A N 1
ATOM 1403 C CA . ARG A 1 175 ? -27.123 -9.073 -4.912 1.00 86.88 175 ARG A CA 1
ATOM 1404 C C . ARG A 1 175 ? -27.194 -8.051 -6.044 1.00 86.88 175 ARG A C 1
ATOM 1406 O O . ARG A 1 175 ? -28.154 -7.290 -6.096 1.00 86.88 175 ARG A O 1
ATOM 1413 N N . ILE A 1 176 ? -26.171 -7.990 -6.894 1.00 87.75 176 ILE A N 1
ATOM 1414 C CA . ILE A 1 176 ? -26.121 -7.088 -8.053 1.00 87.75 176 ILE A CA 1
ATOM 1415 C C . ILE A 1 176 ? -25.879 -7.835 -9.370 1.00 87.75 176 ILE A C 1
ATOM 1417 O O . ILE A 1 176 ? -25.550 -7.214 -10.384 1.00 87.75 176 ILE A O 1
ATOM 1421 N N . SER A 1 177 ? -26.020 -9.165 -9.354 1.00 85.56 177 SER A N 1
ATOM 1422 C CA . SER A 1 177 ? -25.790 -10.026 -10.521 1.00 85.56 177 SER A CA 1
ATOM 1423 C C . SER A 1 177 ? -26.830 -9.840 -11.631 1.00 85.56 177 SER A C 1
ATOM 1425 O O . SER A 1 177 ? -26.548 -10.123 -12.792 1.00 85.56 177 SER A O 1
ATOM 1427 N N . ASP A 1 178 ? -28.000 -9.297 -11.292 1.00 88.75 178 ASP A N 1
ATOM 1428 C CA . ASP A 1 178 ? -29.048 -8.867 -12.221 1.00 88.75 178 ASP A CA 1
ATOM 1429 C C . ASP A 1 178 ? -28.634 -7.640 -13.051 1.00 88.75 178 ASP A C 1
ATOM 1431 O O . ASP A 1 178 ? -29.129 -7.438 -14.158 1.00 88.75 178 ASP A O 1
ATOM 1435 N N . ARG A 1 179 ? -27.713 -6.818 -12.530 1.00 88.50 179 ARG A N 1
ATOM 1436 C CA . ARG A 1 179 ? -27.266 -5.565 -13.163 1.00 88.50 179 ARG A CA 1
ATOM 1437 C C . ARG A 1 179 ? -25.894 -5.674 -13.799 1.00 88.50 179 ARG A C 1
ATOM 1439 O O . ARG A 1 179 ? -25.616 -4.985 -14.779 1.00 88.50 179 ARG A O 1
ATOM 1446 N N . PHE A 1 180 ? -25.022 -6.490 -13.218 1.00 87.62 180 PHE A N 1
ATOM 1447 C CA . PHE A 1 180 ? -23.633 -6.598 -13.633 1.00 87.62 180 PHE A CA 1
ATOM 1448 C C . PHE A 1 180 ? -23.161 -8.050 -13.619 1.00 87.62 180 PHE A C 1
ATOM 1450 O O . PHE A 1 180 ? -23.479 -8.793 -12.692 1.00 87.62 180 PHE A O 1
ATOM 1457 N N . PRO A 1 181 ? -22.337 -8.462 -14.597 1.00 88.00 181 PRO A N 1
ATOM 1458 C CA . PRO A 1 181 ? -21.783 -9.804 -14.593 1.00 88.00 181 PRO A CA 1
ATOM 1459 C C . PRO A 1 181 ? -20.846 -9.980 -13.393 1.00 88.00 181 PRO A C 1
ATOM 1461 O O . PRO A 1 181 ? -19.975 -9.143 -13.149 1.00 88.00 181 PRO A O 1
ATOM 1464 N N . ILE A 1 182 ? -20.974 -11.106 -12.683 1.00 86.19 182 ILE A N 1
ATOM 1465 C CA . ILE A 1 182 ? -20.129 -11.438 -11.520 1.00 86.19 182 ILE A CA 1
ATOM 1466 C C . ILE A 1 182 ? -18.637 -11.381 -11.886 1.00 86.19 182 ILE A C 1
ATOM 1468 O O . ILE A 1 182 ? -17.824 -10.935 -11.080 1.00 86.19 182 ILE A O 1
ATOM 1472 N N . SER A 1 183 ? -18.276 -11.734 -13.123 1.00 86.06 183 SER A N 1
ATOM 1473 C CA . SER A 1 183 ? -16.900 -11.648 -13.626 1.00 86.06 183 SER A CA 1
ATOM 1474 C C . SER A 1 183 ? -16.306 -10.234 -13.576 1.00 86.06 183 SER A C 1
ATOM 1476 O O . SER A 1 183 ? -15.111 -10.096 -13.328 1.00 86.06 183 SER A O 1
ATOM 1478 N N . ALA A 1 184 ? -17.114 -9.181 -13.748 1.00 84.62 184 ALA A N 1
ATOM 1479 C CA . ALA A 1 184 ? -16.654 -7.794 -13.632 1.00 84.62 184 ALA A CA 1
ATOM 1480 C C . ALA A 1 184 ? -16.365 -7.378 -12.178 1.00 84.62 184 ALA A C 1
ATOM 1482 O O . ALA A 1 184 ? -15.667 -6.390 -11.943 1.00 84.62 184 ALA A O 1
ATOM 1483 N N . LEU A 1 185 ? -16.899 -8.125 -11.208 1.00 86.75 185 LEU A N 1
ATOM 1484 C CA . LEU A 1 185 ? -16.676 -7.908 -9.781 1.00 86.75 185 LEU A CA 1
ATOM 1485 C C . LEU A 1 185 ? -15.522 -8.766 -9.259 1.00 86.75 185 LEU A C 1
ATOM 1487 O O . LEU A 1 185 ? -14.715 -8.269 -8.476 1.00 86.75 185 LEU A O 1
ATOM 1491 N N . THR A 1 186 ? -15.435 -10.026 -9.692 1.00 86.50 186 THR A N 1
ATOM 1492 C CA . THR A 1 186 ? -14.381 -10.957 -9.261 1.00 86.50 186 THR A CA 1
ATOM 1493 C C . THR A 1 186 ? -13.032 -10.654 -9.903 1.00 86.50 186 THR A C 1
ATOM 1495 O O . THR A 1 186 ? -12.008 -10.849 -9.256 1.00 86.50 186 THR A O 1
ATOM 1498 N N . ARG A 1 187 ? -13.017 -10.129 -11.137 1.00 89.56 187 ARG A N 1
ATOM 1499 C CA . ARG A 1 187 ? -11.812 -9.633 -11.821 1.00 89.56 187 ARG A CA 1
ATOM 1500 C C . ARG A 1 187 ? -11.919 -8.131 -12.034 1.00 89.56 187 ARG A C 1
ATOM 1502 O O . ARG A 1 187 ? -12.228 -7.653 -13.128 1.00 89.56 187 ARG A O 1
ATOM 1509 N N . ASP A 1 188 ? -11.735 -7.374 -10.959 1.00 90.38 188 ASP A N 1
ATOM 1510 C CA . ASP A 1 188 ? -11.863 -5.925 -11.023 1.00 90.38 188 ASP A CA 1
ATOM 1511 C C . ASP A 1 188 ? -10.785 -5.286 -11.906 1.00 90.38 188 ASP A C 1
ATOM 1513 O O . ASP A 1 188 ? -9.633 -5.716 -11.992 1.00 90.38 188 ASP A O 1
ATOM 1517 N N . ARG A 1 189 ? -11.164 -4.168 -12.517 1.00 92.19 189 ARG A N 1
ATOM 1518 C CA . ARG A 1 189 ? -10.317 -3.374 -13.409 1.00 92.19 189 ARG A CA 1
ATOM 1519 C C . ARG A 1 189 ? -9.362 -2.458 -12.639 1.00 92.19 189 ARG A C 1
ATOM 1521 O O . ARG A 1 189 ? -9.330 -1.249 -12.858 1.00 92.19 189 ARG A O 1
ATOM 1528 N N . THR A 1 190 ? -8.603 -3.016 -11.700 1.00 95.25 190 THR A N 1
ATOM 1529 C CA . THR A 1 190 ? -7.481 -2.300 -11.079 1.00 95.25 190 THR A CA 1
ATOM 1530 C C . THR A 1 190 ? -6.272 -2.353 -11.995 1.00 95.25 190 THR A C 1
ATOM 1532 O O . THR A 1 190 ? -5.849 -3.431 -12.406 1.00 95.25 190 THR A O 1
ATOM 1535 N N . LEU A 1 191 ? -5.722 -1.178 -12.299 1.00 96.88 191 LEU A N 1
ATOM 1536 C CA . LEU A 1 191 ? -4.483 -1.043 -13.058 1.00 96.88 191 LEU A CA 1
ATOM 1537 C C . LEU A 1 191 ? -3.270 -1.283 -12.159 1.00 96.88 191 LEU A C 1
ATOM 1539 O O . LEU A 1 191 ? -3.136 -0.625 -11.120 1.00 96.88 191 LEU A O 1
ATOM 1543 N N . VAL A 1 192 ? -2.395 -2.180 -12.604 1.00 98.44 192 VAL A N 1
ATOM 1544 C CA . VAL A 1 192 ? -1.081 -2.456 -12.017 1.00 98.44 192 VAL A CA 1
ATOM 1545 C C . VAL A 1 192 ? -0.018 -1.960 -12.989 1.00 98.44 192 VAL A C 1
ATOM 1547 O O . VAL A 1 192 ? -0.042 -2.322 -14.164 1.00 98.44 192 VAL A O 1
ATOM 1550 N N . LEU A 1 193 ? 0.883 -1.109 -12.510 1.00 98.69 193 LEU A N 1
ATOM 1551 C CA . LEU A 1 193 ? 2.103 -0.733 -13.215 1.00 98.69 193 LEU A CA 1
ATOM 1552 C C . LEU A 1 193 ? 3.242 -1.553 -12.621 1.00 98.69 193 LEU A C 1
ATOM 1554 O O . LEU A 1 193 ? 3.474 -1.458 -11.416 1.00 98.69 193 LEU A O 1
ATOM 1558 N N . THR A 1 194 ? 3.934 -2.331 -13.445 1.00 98.69 194 THR A N 1
ATOM 1559 C CA . THR A 1 194 ? 5.211 -2.927 -13.067 1.00 98.69 194 THR A CA 1
ATOM 1560 C C . THR A 1 194 ? 6.365 -2.253 -13.782 1.00 98.69 194 THR A C 1
ATOM 1562 O O . THR A 1 194 ? 6.177 -1.701 -14.868 1.00 98.69 194 THR A O 1
ATOM 1565 N N . TRP A 1 195 ? 7.530 -2.209 -13.144 1.00 98.62 195 TRP A N 1
ATOM 1566 C CA . TRP A 1 195 ? 8.664 -1.435 -13.637 1.00 98.62 195 TRP A CA 1
ATOM 1567 C C . TRP A 1 195 ? 10.008 -2.022 -13.213 1.00 98.62 195 TRP A C 1
ATOM 1569 O O . TRP A 1 195 ? 10.062 -2.840 -12.293 1.00 98.62 195 TRP A O 1
ATOM 1579 N N . ASP A 1 196 ? 11.046 -1.597 -13.926 1.00 98.19 196 ASP A N 1
ATOM 1580 C CA . ASP A 1 196 ? 12.453 -1.931 -13.707 1.00 98.19 196 ASP A CA 1
ATOM 1581 C C . ASP A 1 196 ? 13.324 -0.795 -14.284 1.00 98.19 196 ASP A C 1
ATOM 1583 O O . ASP A 1 196 ? 12.909 -0.116 -15.241 1.00 98.19 196 ASP A O 1
ATOM 1587 N N . ILE A 1 197 ? 14.493 -0.540 -13.690 1.00 97.81 197 ILE A N 1
ATOM 1588 C CA . ILE A 1 197 ? 15.440 0.485 -14.155 1.00 97.81 197 ILE A CA 1
ATOM 1589 C C . ILE A 1 197 ? 16.796 -0.111 -14.517 1.00 97.81 197 ILE A C 1
ATOM 1591 O O . ILE A 1 197 ? 17.257 -1.054 -13.886 1.00 97.81 197 ILE A O 1
ATOM 1595 N N . GLU A 1 198 ? 17.505 0.554 -15.431 1.00 96.44 198 GLU A N 1
ATOM 1596 C CA . GLU A 1 198 ? 18.906 0.234 -15.713 1.00 96.44 198 GLU A CA 1
ATOM 1597 C C . GLU A 1 198 ? 19.830 1.403 -15.414 1.00 96.44 198 GLU A C 1
ATOM 1599 O O . GLU A 1 198 ? 19.571 2.566 -15.766 1.00 96.44 198 GLU A O 1
ATOM 1604 N N . THR A 1 199 ? 20.944 1.065 -14.774 1.00 94.38 199 THR A N 1
ATOM 1605 C CA . THR A 1 199 ? 21.931 2.006 -14.262 1.00 94.38 199 THR A CA 1
ATOM 1606 C C . THR A 1 199 ? 23.328 1.654 -14.765 1.00 94.38 199 THR A C 1
ATOM 1608 O O . THR A 1 199 ? 23.645 0.499 -15.056 1.00 94.38 199 THR A O 1
ATOM 1611 N N . GLN A 1 200 ? 24.187 2.662 -14.885 1.00 89.06 200 GLN A N 1
ATOM 1612 C CA . GLN A 1 200 ? 25.594 2.487 -15.232 1.00 89.06 200 GLN A CA 1
ATOM 1613 C C . GLN A 1 200 ? 26.504 3.023 -14.121 1.00 89.06 200 GLN A C 1
ATOM 1615 O O . GLN A 1 200 ? 26.291 4.133 -13.628 1.00 89.06 200 GLN A O 1
ATOM 1620 N N . SER A 1 201 ? 27.544 2.245 -13.788 1.00 83.38 201 SER A N 1
ATOM 1621 C CA . SER A 1 201 ? 28.713 2.714 -13.036 1.00 83.38 201 SER A CA 1
ATOM 1622 C C . SER A 1 201 ? 29.777 3.324 -13.961 1.00 83.38 201 SER A C 1
ATOM 1624 O O . SER A 1 201 ? 29.890 2.930 -15.125 1.00 83.38 201 SER A O 1
ATOM 1626 N N . GLN A 1 202 ? 30.561 4.284 -13.456 1.00 69.25 202 GLN A N 1
ATOM 1627 C CA . GLN A 1 202 ? 31.736 4.798 -14.173 1.00 69.25 202 GLN A CA 1
ATOM 1628 C C . GLN A 1 202 ? 32.967 3.892 -14.024 1.00 69.25 202 GLN A C 1
ATOM 1630 O O . GLN A 1 202 ? 33.860 3.950 -14.872 1.00 69.25 202 GLN A O 1
ATOM 1635 N N . GLU A 1 203 ? 33.001 3.032 -13.005 1.00 63.41 203 GLU A N 1
ATOM 1636 C CA . GLU A 1 203 ? 34.114 2.129 -12.731 1.00 63.41 203 GLU A CA 1
ATOM 1637 C C . GLU A 1 203 ? 33.817 0.724 -13.281 1.00 63.41 203 GLU A C 1
ATOM 1639 O O . GLU A 1 203 ? 32.794 0.098 -12.998 1.00 63.41 203 GLU A O 1
ATOM 1644 N N . LEU A 1 204 ? 34.714 0.216 -14.133 1.00 57.16 204 LEU A N 1
ATOM 1645 C CA . LEU A 1 204 ? 34.591 -1.119 -14.721 1.00 57.16 204 LEU A CA 1
ATOM 1646 C C . LEU A 1 204 ? 34.699 -2.186 -13.623 1.00 57.16 204 LEU A C 1
ATOM 1648 O O . LEU A 1 204 ? 35.772 -2.395 -13.066 1.00 57.16 204 LEU A O 1
ATOM 1652 N N . GLY A 1 205 ? 33.598 -2.896 -13.374 1.00 56.69 205 GLY A N 1
ATOM 1653 C CA . GLY A 1 205 ? 33.546 -4.050 -12.470 1.00 56.69 205 GLY A CA 1
ATOM 1654 C C . GLY A 1 205 ? 32.799 -3.816 -11.154 1.00 56.69 205 GLY A C 1
ATOM 1655 O O . GLY A 1 205 ? 32.517 -4.795 -10.464 1.00 56.69 205 GLY A O 1
ATOM 1656 N N . GLU A 1 206 ? 32.410 -2.577 -10.831 1.00 63.56 206 GLU A N 1
ATOM 1657 C CA . GLU A 1 206 ? 31.654 -2.258 -9.611 1.00 63.56 206 GLU A CA 1
ATOM 1658 C C . GLU A 1 206 ? 30.187 -1.943 -9.907 1.00 63.56 206 GLU A C 1
ATOM 1660 O O . GLU A 1 206 ? 29.868 -1.166 -10.800 1.00 63.56 206 GLU A O 1
ATOM 1665 N N . PHE A 1 207 ? 29.268 -2.561 -9.158 1.00 71.12 207 PHE A N 1
ATOM 1666 C CA . PHE A 1 207 ? 27.829 -2.344 -9.324 1.00 71.12 207 PHE A CA 1
ATOM 1667 C C . PHE A 1 207 ? 27.459 -0.872 -9.090 1.00 71.12 207 PHE A C 1
ATOM 1669 O O . PHE A 1 207 ? 28.006 -0.224 -8.201 1.00 71.12 207 PHE A O 1
ATOM 1676 N N . ALA A 1 208 ? 26.498 -0.345 -9.854 1.00 76.31 208 ALA A N 1
ATOM 1677 C CA . ALA A 1 208 ? 26.115 1.058 -9.755 1.00 76.31 208 ALA A CA 1
ATOM 1678 C C . ALA A 1 208 ? 25.571 1.400 -8.358 1.00 76.31 208 ALA A C 1
ATOM 1680 O O . ALA A 1 208 ? 24.454 1.026 -7.981 1.00 76.31 208 ALA A O 1
ATOM 1681 N N . GLU A 1 209 ? 26.370 2.151 -7.603 1.00 80.56 209 GLU A N 1
ATOM 1682 C CA . GLU A 1 209 ? 26.007 2.679 -6.297 1.00 80.56 209 GLU A CA 1
ATOM 1683 C C . GLU A 1 209 ? 25.037 3.859 -6.403 1.00 80.56 209 GLU A C 1
ATOM 1685 O O . GLU A 1 209 ? 25.269 4.823 -7.131 1.00 80.56 209 GLU A O 1
ATOM 1690 N N . VAL A 1 210 ? 23.964 3.802 -5.611 1.00 82.75 210 VAL A N 1
ATOM 1691 C CA . VAL A 1 210 ? 22.911 4.827 -5.555 1.00 82.75 210 VAL A CA 1
ATOM 1692 C C . VAL A 1 210 ? 23.477 6.208 -5.187 1.00 82.75 210 VAL A C 1
ATOM 1694 O O . VAL A 1 210 ? 23.053 7.222 -5.743 1.00 82.75 210 VAL A O 1
ATOM 1697 N N . LEU A 1 211 ? 24.432 6.248 -4.254 1.00 84.75 211 LEU A N 1
ATOM 1698 C CA . LEU A 1 211 ? 24.963 7.489 -3.681 1.00 84.75 211 LEU A CA 1
ATOM 1699 C C . LEU A 1 211 ? 26.060 8.140 -4.529 1.00 84.75 211 LEU A C 1
ATOM 1701 O O . LEU A 1 211 ? 26.336 9.322 -4.337 1.00 84.75 211 LEU A O 1
ATOM 1705 N N . ASP A 1 212 ? 26.658 7.410 -5.472 1.00 84.31 212 ASP A N 1
ATOM 1706 C CA . ASP A 1 212 ? 27.584 8.019 -6.418 1.00 84.31 212 ASP A CA 1
ATOM 1707 C C . ASP A 1 212 ? 26.792 8.729 -7.520 1.00 84.31 212 ASP A C 1
ATOM 1709 O O . ASP A 1 212 ? 26.182 8.104 -8.387 1.00 84.31 212 ASP A O 1
ATOM 1713 N N . LEU A 1 213 ? 26.793 10.061 -7.487 1.00 84.00 213 LEU A N 1
ATOM 1714 C CA . LEU A 1 213 ? 26.069 10.901 -8.442 1.00 84.00 213 LEU A CA 1
ATOM 1715 C C . LEU A 1 213 ? 26.635 10.829 -9.867 1.00 84.00 213 LEU A C 1
ATOM 1717 O O . LEU A 1 213 ? 25.960 11.250 -10.806 1.00 84.00 213 LEU A O 1
ATOM 1721 N N . ASN A 1 214 ? 27.832 10.268 -10.041 1.00 83.12 214 ASN A N 1
ATOM 1722 C CA . ASN A 1 214 ? 28.416 9.989 -11.346 1.00 83.12 214 ASN A CA 1
ATOM 1723 C C . ASN A 1 214 ? 27.775 8.774 -12.032 1.00 83.12 214 ASN A C 1
ATOM 1725 O O . ASN A 1 214 ? 27.868 8.640 -13.256 1.00 83.12 214 ASN A O 1
ATOM 1729 N N . HIS A 1 215 ? 27.101 7.913 -11.263 1.00 87.56 215 HIS A N 1
ATOM 1730 C CA . HIS A 1 215 ? 26.338 6.782 -11.778 1.00 87.56 215 HIS A CA 1
ATOM 1731 C C . HIS A 1 215 ? 24.966 7.236 -12.257 1.00 87.56 215 HIS A C 1
ATOM 1733 O O . HIS A 1 215 ? 24.250 7.960 -11.559 1.00 87.56 215 HIS A O 1
ATOM 1739 N N . ASN A 1 216 ? 24.546 6.788 -13.434 1.00 88.31 216 ASN A N 1
ATOM 1740 C CA . ASN A 1 216 ? 23.328 7.277 -14.063 1.00 88.31 216 ASN A CA 1
ATOM 1741 C C . ASN A 1 216 ? 22.305 6.161 -14.291 1.00 88.31 216 ASN A C 1
ATOM 1743 O O . ASN A 1 216 ? 22.647 5.098 -14.790 1.00 88.31 216 ASN A O 1
ATOM 1747 N N . VAL A 1 217 ? 21.031 6.441 -13.998 1.00 94.94 217 VAL A N 1
ATOM 1748 C CA . VAL A 1 217 ? 19.904 5.745 -14.628 1.00 94.94 217 VAL A CA 1
ATOM 1749 C C . VAL A 1 217 ? 19.798 6.205 -16.080 1.00 94.94 217 VAL A C 1
ATOM 1751 O O . VAL A 1 217 ? 19.787 7.414 -16.345 1.00 94.94 217 VAL A O 1
ATOM 1754 N N . PHE A 1 218 ? 19.772 5.256 -17.008 1.00 96.38 218 PHE A N 1
ATOM 1755 C CA . PHE A 1 218 ? 19.707 5.530 -18.446 1.00 96.38 218 PHE A CA 1
ATOM 1756 C C . PHE A 1 218 ? 18.473 4.913 -19.110 1.00 96.38 218 PHE A C 1
ATOM 1758 O O . PHE A 1 218 ? 18.101 5.329 -20.208 1.00 96.38 218 PHE A O 1
ATOM 1765 N N . MET A 1 219 ? 17.810 3.965 -18.441 1.00 98.44 219 MET A N 1
ATOM 1766 C CA . MET A 1 219 ? 16.600 3.315 -18.932 1.00 98.44 219 MET A CA 1
ATOM 1767 C C . MET A 1 219 ? 15.604 3.070 -17.798 1.00 98.44 219 MET A C 1
ATOM 1769 O O . MET A 1 219 ? 15.999 2.765 -16.676 1.00 98.44 219 MET A O 1
ATOM 1773 N N . ILE A 1 220 ? 14.315 3.220 -18.102 1.00 98.69 220 ILE A N 1
ATOM 1774 C CA . ILE A 1 220 ? 13.200 2.847 -17.226 1.00 98.69 220 ILE A CA 1
ATOM 1775 C C . ILE A 1 220 ? 12.179 2.111 -18.088 1.00 98.69 220 ILE A C 1
ATOM 1777 O O . ILE A 1 220 ? 11.602 2.706 -19.006 1.00 98.69 220 ILE A O 1
ATOM 1781 N N . CYS A 1 221 ? 11.932 0.841 -17.789 1.00 98.62 221 CYS A N 1
ATOM 1782 C CA . CYS A 1 221 ? 10.896 0.064 -18.454 1.00 98.62 221 CYS A CA 1
ATOM 1783 C C . CYS A 1 221 ? 9.662 -0.068 -17.573 1.00 98.62 221 CYS A C 1
ATOM 1785 O O . CYS A 1 221 ? 9.739 -0.173 -16.354 1.00 98.62 221 CYS A O 1
ATOM 1787 N N . MET A 1 222 ? 8.497 -0.028 -18.211 1.00 98.69 222 MET A N 1
ATOM 1788 C CA . MET A 1 222 ? 7.200 -0.068 -17.554 1.00 98.69 222 MET A CA 1
ATOM 1789 C C . MET A 1 222 ? 6.245 -0.966 -18.328 1.00 98.69 222 MET A C 1
ATOM 1791 O O . MET A 1 222 ? 6.090 -0.821 -19.545 1.00 98.69 222 MET A O 1
ATOM 1795 N N . THR A 1 223 ? 5.526 -1.828 -17.621 1.00 98.56 223 THR A N 1
ATOM 1796 C CA . THR A 1 223 ? 4.457 -2.653 -18.181 1.00 98.56 223 THR A CA 1
ATOM 1797 C C . THR A 1 223 ? 3.163 -2.437 -17.398 1.00 98.56 223 THR A C 1
ATOM 1799 O O . THR A 1 223 ? 3.142 -2.400 -16.170 1.00 98.56 223 THR A O 1
ATOM 1802 N N . LEU A 1 224 ? 2.061 -2.199 -18.112 1.00 98.38 224 LEU A N 1
ATOM 1803 C CA . LEU A 1 224 ? 0.758 -1.862 -17.533 1.00 98.38 224 LEU A CA 1
ATOM 1804 C C . LEU A 1 224 ? -0.205 -3.032 -17.697 1.00 98.38 224 LEU A C 1
ATOM 1806 O O . LEU A 1 224 ? -0.356 -3.535 -18.806 1.00 98.38 224 LEU A O 1
ATOM 1810 N N . HIS A 1 225 ? -0.915 -3.404 -16.637 1.00 98.12 225 HIS A N 1
ATOM 1811 C CA . HIS A 1 225 ? -1.730 -4.616 -16.589 1.00 98.12 225 HIS A CA 1
ATOM 1812 C C . HIS A 1 225 ? -3.081 -4.386 -15.916 1.00 98.12 225 HIS A C 1
ATOM 1814 O O . HIS A 1 225 ? -3.234 -3.505 -15.064 1.00 98.12 225 HIS A O 1
ATOM 1820 N N . TRP A 1 226 ? -4.057 -5.234 -16.245 1.00 96.56 226 TRP A N 1
ATOM 1821 C CA . TRP A 1 226 ? -5.146 -5.505 -15.308 1.00 96.56 226 TRP A CA 1
ATOM 1822 C C . TRP A 1 226 ? -4.623 -6.414 -14.201 1.00 96.56 226 TRP A C 1
ATOM 1824 O O . TRP A 1 226 ? -3.882 -7.349 -14.482 1.00 96.56 226 TRP A O 1
ATOM 1834 N N . LYS A 1 227 ? -5.036 -6.171 -12.953 1.00 95.69 227 LYS A N 1
ATOM 1835 C CA . LYS A 1 227 ? -4.546 -6.895 -11.768 1.00 95.69 227 LYS A CA 1
ATOM 1836 C C . LYS A 1 227 ? -4.481 -8.416 -11.935 1.00 95.69 227 LYS A C 1
ATOM 1838 O O . LYS A 1 227 ? -3.501 -9.008 -11.506 1.00 95.69 227 LYS A O 1
ATOM 1843 N N . ASP A 1 228 ? -5.506 -9.023 -12.533 1.00 95.56 228 ASP A N 1
ATOM 1844 C CA . ASP A 1 228 ? -5.614 -10.480 -12.699 1.00 95.56 228 ASP A CA 1
ATOM 1845 C C . ASP A 1 228 ? -5.128 -10.988 -14.064 1.00 95.56 228 ASP A C 1
ATOM 1847 O O . ASP A 1 228 ? -5.424 -12.126 -14.424 1.00 95.56 228 ASP A O 1
ATOM 1851 N N . ASP A 1 229 ? -4.464 -10.159 -14.867 1.00 96.25 229 ASP A N 1
ATOM 1852 C CA . ASP A 1 229 ? -3.988 -10.530 -16.200 1.00 96.25 229 ASP A CA 1
ATOM 1853 C C . ASP A 1 229 ? -2.455 -10.420 -16.257 1.00 96.25 229 ASP A C 1
ATOM 1855 O O . ASP A 1 229 ? -1.912 -9.341 -15.991 1.00 96.25 229 ASP A O 1
ATOM 1859 N N . PRO A 1 230 ? -1.729 -11.509 -16.577 1.00 96.12 230 PRO A N 1
ATOM 1860 C CA . PRO A 1 230 ? -0.289 -11.432 -16.796 1.00 96.12 230 PRO A CA 1
ATOM 1861 C C . PRO A 1 230 ? 0.051 -10.677 -18.089 1.00 96.12 230 PRO A C 1
ATOM 1863 O O . PRO A 1 230 ? 1.142 -10.129 -18.221 1.00 96.12 230 PRO A O 1
ATOM 1866 N N . LYS A 1 231 ? -0.877 -10.600 -19.050 1.00 96.69 231 LYS A N 1
ATOM 1867 C CA . LYS A 1 231 ? -0.640 -9.950 -20.335 1.00 96.69 231 LYS A CA 1
ATOM 1868 C C . LYS A 1 231 ? -0.636 -8.422 -20.183 1.00 96.69 231 LYS A C 1
ATOM 1870 O O . LYS A 1 231 ? -1.561 -7.861 -19.589 1.00 96.69 231 LYS A O 1
ATOM 1875 N N . PRO A 1 232 ? 0.363 -7.715 -20.739 1.00 97.31 232 PRO A N 1
ATOM 1876 C CA . PRO A 1 232 ? 0.401 -6.262 -20.682 1.00 97.31 232 PRO A CA 1
ATOM 1877 C C . PRO A 1 232 ? -0.622 -5.626 -21.631 1.00 97.31 232 PRO A C 1
ATOM 1879 O O . PRO A 1 232 ? -0.798 -6.042 -22.777 1.00 97.31 232 PRO A O 1
ATOM 1882 N N . LEU A 1 233 ? -1.251 -4.554 -21.157 1.00 97.19 233 LEU A N 1
ATOM 1883 C CA . LEU A 1 233 ? -2.038 -3.594 -21.933 1.00 97.19 233 LEU A CA 1
ATOM 1884 C C . LEU A 1 233 ? -1.131 -2.654 -22.731 1.00 97.19 233 LEU A C 1
ATOM 1886 O O . LEU A 1 233 ? -1.438 -2.281 -23.865 1.00 97.19 233 LEU A O 1
ATOM 1890 N N . LYS A 1 234 ? -0.023 -2.243 -22.107 1.00 97.50 234 LYS A N 1
ATOM 1891 C CA . LYS A 1 234 ? 1.012 -1.379 -22.676 1.00 97.50 234 LYS A CA 1
ATOM 1892 C C . LYS A 1 234 ? 2.369 -1.771 -22.110 1.00 97.50 234 LYS A C 1
ATOM 1894 O O . LYS A 1 234 ? 2.465 -2.173 -20.955 1.00 97.50 234 LYS A O 1
ATOM 1899 N N . GLN A 1 235 ? 3.394 -1.616 -22.936 1.00 98.44 235 GLN A N 1
ATOM 1900 C CA . GLN A 1 235 ? 4.798 -1.789 -22.583 1.00 98.44 235 GLN A CA 1
ATOM 1901 C C . GLN A 1 235 ? 5.537 -0.550 -23.081 1.00 98.44 235 GLN A C 1
ATOM 1903 O O . GLN A 1 235 ? 5.292 -0.115 -24.212 1.00 98.44 235 GLN A O 1
ATOM 1908 N N . ILE A 1 236 ? 6.369 0.054 -22.237 1.00 98.50 236 ILE A N 1
ATOM 1909 C CA . ILE A 1 236 ? 7.059 1.314 -22.525 1.00 98.50 236 ILE A CA 1
ATOM 1910 C C . ILE A 1 236 ? 8.502 1.216 -22.059 1.00 98.50 236 ILE A C 1
ATOM 1912 O O . ILE A 1 236 ? 8.752 0.868 -20.911 1.00 98.50 236 ILE A O 1
ATOM 1916 N N . CYS A 1 237 ? 9.422 1.585 -22.943 1.00 98.62 237 CYS A N 1
ATOM 1917 C CA . CYS A 1 237 ? 10.835 1.762 -22.652 1.00 98.62 237 CYS A CA 1
ATOM 1918 C C . CYS A 1 237 ? 11.165 3.253 -22.743 1.00 98.62 237 CYS A C 1
ATOM 1920 O O . CYS A 1 237 ? 11.121 3.842 -23.825 1.00 98.62 237 CYS A O 1
ATOM 1922 N N . LEU A 1 238 ? 11.501 3.870 -21.615 1.00 98.75 238 LEU A N 1
ATOM 1923 C CA . LEU A 1 238 ? 12.102 5.200 -21.577 1.00 98.75 238 LEU A CA 1
ATOM 1924 C C . LEU A 1 238 ? 13.615 5.023 -21.600 1.00 98.75 238 LEU A C 1
ATOM 1926 O O . LEU A 1 238 ? 14.136 4.233 -20.820 1.00 98.75 238 LEU A O 1
ATOM 1930 N N . VAL A 1 239 ? 14.318 5.738 -22.471 1.00 98.44 239 VAL A N 1
ATOM 1931 C CA . VAL A 1 239 ? 15.772 5.584 -22.630 1.00 98.44 239 VAL A CA 1
ATOM 1932 C C . VAL A 1 239 ? 16.416 6.910 -23.005 1.00 98.44 239 VAL A C 1
ATOM 1934 O O . VAL A 1 239 ? 15.817 7.701 -23.726 1.00 98.44 239 VAL A O 1
ATOM 1937 N N . ASP A 1 240 ? 17.607 7.207 -22.492 1.00 96.56 240 ASP A N 1
ATOM 1938 C CA . ASP A 1 240 ? 18.285 8.483 -22.752 1.00 96.56 240 ASP A CA 1
ATOM 1939 C C . ASP A 1 240 ? 19.062 8.525 -24.085 1.00 96.56 240 ASP A C 1
ATOM 1941 O O . ASP A 1 240 ? 19.273 9.613 -24.613 1.00 96.56 240 ASP A O 1
ATOM 1945 N N . VAL A 1 241 ? 19.425 7.378 -24.664 1.00 96.75 241 VAL A N 1
ATOM 1946 C CA . VAL A 1 241 ? 20.127 7.246 -25.957 1.00 96.75 241 VAL A CA 1
ATOM 1947 C C . VAL A 1 241 ? 19.226 6.690 -27.063 1.00 96.75 241 VAL A C 1
ATOM 1949 O O . VAL A 1 241 ? 18.121 6.213 -26.811 1.00 96.75 241 VAL A O 1
ATOM 1952 N N . GLU A 1 242 ? 19.693 6.756 -28.311 1.00 97.25 242 GLU A N 1
ATOM 1953 C CA . GLU A 1 242 ? 18.983 6.206 -29.468 1.00 97.25 242 GLU A CA 1
ATOM 1954 C C . GLU A 1 242 ? 18.880 4.674 -29.396 1.00 97.25 242 GLU A C 1
ATOM 1956 O O . GLU A 1 242 ? 19.861 3.976 -29.126 1.00 97.25 242 GLU A O 1
ATOM 1961 N N . VAL A 1 243 ? 17.679 4.152 -29.654 1.00 97.19 243 VAL A N 1
ATOM 1962 C CA . VAL A 1 243 ? 17.351 2.724 -29.584 1.00 97.19 243 VAL A CA 1
ATOM 1963 C C . VAL A 1 243 ? 16.487 2.340 -30.776 1.00 97.19 243 VAL A C 1
ATOM 1965 O O . VAL A 1 243 ? 15.550 3.058 -31.124 1.00 97.19 243 VAL A O 1
ATOM 1968 N N . GLU A 1 244 ? 16.787 1.193 -31.386 1.00 97.19 244 GLU A N 1
ATOM 1969 C CA . GLU A 1 244 ? 15.996 0.663 -32.497 1.00 97.19 244 GLU A CA 1
ATOM 1970 C C . GLU A 1 244 ? 14.547 0.379 -32.041 1.00 97.19 244 GLU A C 1
ATOM 1972 O O . GLU A 1 244 ? 14.342 -0.209 -30.971 1.00 97.19 244 GLU A O 1
ATOM 1977 N N . PRO A 1 245 ? 13.523 0.778 -32.818 1.00 95.00 245 PRO A N 1
ATOM 1978 C CA . PRO A 1 245 ? 12.132 0.531 -32.457 1.00 95.00 245 PRO A CA 1
ATOM 1979 C C . PRO A 1 245 ? 11.809 -0.970 -32.416 1.00 95.00 245 PRO A C 1
ATOM 1981 O O . PRO A 1 245 ? 12.277 -1.752 -33.243 1.00 95.00 245 PRO A O 1
ATOM 1984 N N . ASP A 1 246 ? 10.936 -1.368 -31.490 1.00 97.12 246 ASP A N 1
ATOM 1985 C CA . ASP A 1 246 ? 10.393 -2.726 -31.402 1.00 97.12 246 ASP A CA 1
ATOM 1986 C C . ASP A 1 246 ? 8.859 -2.663 -31.408 1.00 97.12 246 ASP A C 1
ATOM 1988 O O . ASP A 1 246 ? 8.287 -1.910 -30.625 1.00 97.12 246 ASP A O 1
ATOM 1992 N N . PRO A 1 247 ? 8.151 -3.443 -32.243 1.00 96.38 247 PRO A N 1
ATOM 1993 C CA . PRO A 1 247 ? 6.689 -3.385 -32.311 1.00 96.38 247 PRO A CA 1
ATOM 1994 C C . PRO A 1 247 ? 5.979 -3.845 -31.024 1.00 96.38 247 PRO A C 1
ATOM 1996 O O . PRO A 1 247 ? 4.774 -3.632 -30.885 1.00 96.38 247 PRO A O 1
ATOM 1999 N N . ARG A 1 248 ? 6.683 -4.495 -30.086 1.00 96.38 248 ARG A N 1
ATOM 2000 C CA . ARG A 1 248 ? 6.102 -5.010 -28.835 1.00 96.38 248 ARG A CA 1
ATOM 2001 C C . ARG A 1 248 ? 5.913 -3.932 -27.764 1.00 96.38 248 ARG A C 1
ATOM 2003 O O . ARG A 1 248 ? 5.074 -4.121 -26.878 1.00 96.38 248 ARG A O 1
ATOM 2010 N N . TRP A 1 249 ? 6.656 -2.827 -27.821 1.00 97.62 249 TRP A N 1
ATOM 2011 C CA . TRP A 1 249 ? 6.589 -1.737 -26.841 1.00 97.62 249 TRP A CA 1
ATOM 2012 C C . TRP A 1 249 ? 6.759 -0.364 -27.492 1.00 97.62 249 TRP A C 1
ATOM 2014 O O . TRP A 1 249 ? 7.138 -0.231 -28.647 1.00 97.62 249 TRP A O 1
ATOM 2024 N N . ILE A 1 250 ? 6.454 0.689 -26.740 1.00 98.12 250 ILE A N 1
ATOM 2025 C CA . ILE A 1 250 ? 6.699 2.067 -27.164 1.00 98.12 250 ILE A CA 1
ATOM 2026 C C . ILE A 1 250 ? 8.054 2.498 -26.607 1.00 98.12 250 ILE A C 1
ATOM 2028 O O . ILE A 1 250 ? 8.248 2.488 -25.394 1.00 98.12 250 ILE A O 1
ATOM 2032 N N . THR A 1 251 ? 8.977 2.897 -27.478 1.00 98.19 251 THR A N 1
ATOM 2033 C CA . THR A 1 251 ? 10.261 3.485 -27.074 1.00 98.19 251 THR A CA 1
ATOM 2034 C C . THR A 1 251 ? 10.152 5.009 -27.061 1.00 98.19 251 THR A C 1
ATOM 2036 O O . THR A 1 251 ? 9.746 5.606 -28.058 1.00 98.19 251 THR A O 1
ATOM 2039 N N . ILE A 1 252 ? 10.527 5.647 -25.950 1.00 98.12 252 ILE A N 1
ATOM 2040 C CA . ILE A 1 252 ? 10.618 7.108 -25.820 1.00 98.12 252 ILE A CA 1
ATOM 2041 C C . ILE A 1 252 ? 12.081 7.480 -25.575 1.00 98.12 252 ILE A C 1
ATOM 2043 O O . ILE A 1 252 ? 12.608 7.295 -24.476 1.00 98.12 252 ILE A O 1
ATOM 2047 N N . VAL A 1 253 ? 12.726 8.019 -26.612 1.00 98.06 253 VAL A N 1
ATOM 2048 C CA . VAL A 1 253 ? 14.107 8.512 -26.544 1.00 98.06 253 VAL A CA 1
ATOM 2049 C C . VAL A 1 253 ? 14.115 9.902 -25.907 1.00 98.06 253 VAL A C 1
ATOM 2051 O O . VAL A 1 253 ? 13.550 10.854 -26.440 1.00 98.06 253 VAL A O 1
ATOM 2054 N N . CYS A 1 254 ? 14.738 10.009 -24.739 1.00 98.00 254 CYS A N 1
ATOM 2055 C CA . CYS A 1 254 ? 14.685 11.169 -23.854 1.00 98.00 254 CYS A CA 1
ATOM 2056 C C . CYS A 1 254 ? 15.895 12.110 -24.019 1.00 98.00 254 CYS A C 1
ATOM 2058 O O . CYS A 1 254 ? 15.842 13.268 -23.596 1.00 98.00 254 CYS A O 1
ATOM 2060 N N . GLY A 1 255 ? 16.994 11.630 -24.608 1.00 96.25 255 GLY A N 1
ATOM 2061 C CA . GLY A 1 255 ? 18.226 12.388 -24.870 1.00 96.25 255 GLY A CA 1
ATOM 2062 C C . GLY A 1 255 ? 19.125 12.618 -23.648 1.00 96.25 255 GLY A C 1
ATOM 2063 O O . GLY A 1 255 ? 20.322 12.838 -23.796 1.00 96.25 255 GLY A O 1
ATOM 2064 N N . ASN A 1 256 ? 18.568 12.611 -22.434 1.00 95.31 256 ASN A N 1
ATOM 2065 C CA . ASN A 1 256 ? 19.316 12.735 -21.183 1.00 95.31 256 ASN A CA 1
ATOM 2066 C C . ASN A 1 256 ? 18.501 12.218 -19.984 1.00 95.31 256 ASN A C 1
ATOM 2068 O O . ASN A 1 256 ? 17.283 12.039 -20.061 1.00 95.31 256 ASN A O 1
ATOM 2072 N N . GLN A 1 257 ? 19.180 12.047 -18.849 1.00 95.44 257 GLN A N 1
ATOM 2073 C CA . GLN A 1 257 ? 18.589 11.551 -17.605 1.00 95.44 257 GLN A CA 1
ATOM 2074 C C . GLN A 1 257 ? 17.495 12.463 -17.022 1.00 95.44 257 GLN A C 1
ATOM 2076 O O . GLN A 1 257 ? 16.506 11.963 -16.495 1.00 95.44 257 GLN A O 1
ATOM 2081 N N . VAL A 1 258 ? 17.618 13.791 -17.116 1.00 97.44 258 VAL A N 1
ATOM 2082 C CA . VAL A 1 258 ? 16.581 14.706 -16.598 1.00 97.44 258 VAL A CA 1
ATOM 2083 C C . VAL A 1 258 ? 15.268 14.492 -17.349 1.00 97.44 258 VAL A C 1
ATOM 2085 O O . VAL A 1 258 ? 14.208 14.348 -16.741 1.00 97.44 258 VAL A O 1
ATOM 2088 N N . ASN A 1 259 ? 15.333 14.417 -18.676 1.00 98.19 259 ASN A N 1
ATOM 2089 C CA . ASN A 1 259 ? 14.176 14.141 -19.518 1.00 98.19 259 ASN A CA 1
ATOM 2090 C C . ASN A 1 259 ? 13.640 12.721 -19.312 1.00 98.19 259 ASN A C 1
ATOM 2092 O O . ASN A 1 259 ? 12.427 12.546 -19.355 1.00 98.19 259 ASN A O 1
ATOM 2096 N N . LEU A 1 260 ? 14.506 11.742 -19.029 1.00 98.38 260 LEU A N 1
ATOM 2097 C CA . LEU A 1 260 ? 14.106 10.380 -18.662 1.00 98.38 260 LEU A CA 1
ATOM 2098 C C . LEU A 1 260 ? 13.203 10.386 -17.416 1.00 98.38 260 LEU A C 1
ATOM 2100 O O . LEU A 1 260 ? 12.096 9.849 -17.446 1.00 98.38 260 LEU A O 1
ATOM 2104 N N . LEU A 1 261 ? 13.626 11.071 -16.346 1.00 98.44 261 LEU A N 1
ATOM 2105 C CA . LEU A 1 261 ? 12.842 11.213 -15.112 1.00 98.44 261 LEU A CA 1
ATOM 2106 C C . LEU A 1 261 ? 11.529 11.977 -15.343 1.00 98.44 261 LEU A C 1
ATOM 2108 O O . LEU A 1 261 ? 10.478 11.614 -14.807 1.00 98.44 261 LEU A O 1
ATOM 2112 N N . LYS A 1 262 ? 11.559 13.019 -16.182 1.00 98.50 262 LYS A N 1
ATOM 2113 C CA . LYS A 1 262 ? 10.351 13.763 -16.562 1.00 98.50 262 LYS A CA 1
ATOM 2114 C C . LYS A 1 262 ? 9.374 12.900 -17.363 1.00 98.50 262 LYS A C 1
ATOM 2116 O O . LYS A 1 262 ? 8.174 12.930 -17.092 1.00 98.50 262 LYS A O 1
ATOM 2121 N N . ALA A 1 263 ? 9.869 12.113 -18.317 1.00 98.50 263 ALA A N 1
ATOM 2122 C CA . ALA A 1 263 ? 9.065 11.188 -19.107 1.00 98.50 263 ALA A CA 1
ATOM 2123 C C . ALA A 1 263 ? 8.432 10.105 -18.225 1.00 98.50 263 ALA A C 1
ATOM 2125 O O . ALA A 1 263 ? 7.257 9.787 -18.411 1.00 98.50 263 ALA A O 1
ATOM 2126 N N . PHE A 1 264 ? 9.157 9.610 -17.216 1.00 98.56 264 PHE A N 1
ATOM 2127 C CA . PHE A 1 264 ? 8.622 8.687 -16.216 1.00 98.56 264 PHE A CA 1
ATOM 2128 C C . PHE A 1 264 ? 7.441 9.294 -15.453 1.00 98.56 264 PHE A C 1
ATOM 2130 O O . PHE A 1 264 ? 6.366 8.695 -15.414 1.00 98.56 264 PHE A O 1
ATOM 2137 N N . ALA A 1 265 ? 7.583 10.519 -14.939 1.00 98.31 265 ALA A N 1
ATOM 2138 C CA . ALA A 1 265 ? 6.496 11.215 -14.249 1.00 98.31 265 ALA A CA 1
ATOM 2139 C C . ALA A 1 265 ? 5.263 11.439 -15.147 1.00 98.31 265 ALA A C 1
ATOM 2141 O O . ALA A 1 265 ? 4.130 11.249 -14.699 1.00 98.31 265 ALA A O 1
ATOM 2142 N N . LEU A 1 266 ? 5.463 11.793 -16.423 1.00 98.00 266 LEU A N 1
ATOM 2143 C CA . LEU A 1 266 ? 4.373 11.970 -17.391 1.00 98.00 266 LEU A CA 1
ATOM 2144 C C . LEU A 1 266 ? 3.677 10.647 -17.743 1.00 98.00 266 LEU A C 1
ATOM 2146 O O . LEU A 1 266 ? 2.448 10.605 -17.806 1.00 98.00 266 LEU A O 1
ATOM 2150 N N . CYS A 1 267 ? 4.435 9.565 -17.935 1.00 97.56 267 CYS A N 1
ATOM 2151 C CA . CYS A 1 267 ? 3.875 8.235 -18.176 1.00 97.56 267 CYS A CA 1
ATOM 2152 C C . CYS A 1 267 ? 3.077 7.755 -16.963 1.00 97.56 267 CYS A C 1
ATOM 2154 O O . CYS A 1 267 ? 1.921 7.355 -17.102 1.00 97.56 267 CYS A O 1
ATOM 2156 N N . TRP A 1 268 ? 3.650 7.871 -15.762 1.00 97.44 268 TRP A N 1
ATOM 2157 C CA . TRP A 1 268 ? 2.963 7.517 -14.525 1.00 97.44 268 TRP A CA 1
ATOM 2158 C C . TRP A 1 268 ? 1.653 8.296 -14.385 1.00 97.44 268 TRP A C 1
ATOM 2160 O O . TRP A 1 268 ? 0.608 7.707 -14.111 1.00 97.44 268 TRP A O 1
ATOM 2170 N N . ARG A 1 269 ? 1.681 9.608 -14.658 1.00 95.81 269 ARG A N 1
ATOM 2171 C CA . ARG A 1 269 ? 0.494 10.469 -14.655 1.00 95.81 269 ARG A CA 1
ATOM 2172 C C . ARG A 1 269 ? -0.572 10.007 -15.647 1.00 95.81 269 ARG A C 1
ATOM 2174 O O . ARG A 1 269 ? -1.752 10.014 -15.305 1.00 95.81 269 ARG A O 1
ATOM 2181 N N . ALA A 1 270 ? -0.174 9.629 -16.858 1.00 94.38 270 ALA A N 1
ATOM 2182 C CA . ALA A 1 270 ? -1.095 9.161 -17.887 1.00 94.38 270 ALA A CA 1
ATOM 2183 C C . ALA A 1 270 ? -1.790 7.845 -17.496 1.00 94.38 270 ALA A C 1
ATOM 2185 O O . ALA A 1 270 ? -2.946 7.635 -17.863 1.00 94.38 270 ALA A O 1
ATOM 2186 N N . PHE A 1 271 ? -1.115 6.976 -16.736 1.00 93.81 271 PHE A N 1
ATOM 2187 C CA . PHE A 1 271 ? -1.681 5.698 -16.288 1.00 93.81 271 PHE A CA 1
ATOM 2188 C C . PHE A 1 271 ? -2.438 5.784 -14.965 1.00 93.81 271 PHE A C 1
ATOM 2190 O O . PHE A 1 271 ? -3.423 5.065 -14.794 1.00 93.81 271 PHE A O 1
ATOM 2197 N N . ALA A 1 272 ? -1.980 6.628 -14.035 1.00 94.44 272 ALA A N 1
ATOM 2198 C CA . ALA A 1 272 ? -2.492 6.750 -12.669 1.00 94.44 272 ALA A CA 1
ATOM 2199 C C . ALA A 1 272 ? -2.785 5.370 -12.025 1.00 94.44 272 ALA A C 1
ATOM 2201 O O . ALA A 1 272 ? -3.936 5.076 -11.663 1.00 94.44 272 ALA A O 1
ATOM 2202 N N . PRO A 1 273 ? -1.782 4.470 -11.931 1.00 96.88 273 PRO A N 1
ATOM 2203 C CA . PRO A 1 273 ? -1.995 3.080 -11.534 1.00 96.88 273 PRO A CA 1
ATOM 2204 C C . PRO A 1 273 ? -2.526 2.969 -10.100 1.00 96.88 273 PRO A C 1
ATOM 2206 O O . PRO A 1 273 ? -2.255 3.810 -9.249 1.00 96.88 273 PRO A O 1
ATOM 2209 N N . GLY A 1 274 ? -3.327 1.934 -9.825 1.00 97.25 274 GLY A N 1
ATOM 2210 C CA . GLY A 1 274 ? -3.791 1.655 -8.457 1.00 97.25 274 GLY A CA 1
ATOM 2211 C C . GLY A 1 274 ? -2.729 0.945 -7.619 1.00 97.25 274 GLY A C 1
ATOM 2212 O O . GLY A 1 274 ? -2.695 1.099 -6.402 1.00 97.25 274 GLY A O 1
ATOM 2213 N N . ILE A 1 275 ? -1.860 0.183 -8.281 1.00 98.44 275 ILE A N 1
ATOM 2214 C CA . ILE A 1 275 ? -0.748 -0.544 -7.675 1.00 98.44 275 ILE A CA 1
ATOM 2215 C C . ILE A 1 275 ? 0.493 -0.295 -8.525 1.00 98.44 275 ILE A C 1
ATOM 2217 O O . ILE A 1 275 ? 0.409 -0.337 -9.753 1.00 98.44 275 ILE A O 1
ATOM 2221 N N . HIS A 1 276 ? 1.621 -0.042 -7.875 1.00 98.44 276 HIS A N 1
ATOM 2222 C CA . HIS A 1 276 ? 2.921 0.095 -8.522 1.00 98.44 276 HIS A CA 1
ATOM 2223 C C . HIS A 1 276 ? 3.864 -0.940 -7.915 1.00 98.44 276 HIS A C 1
ATOM 2225 O O . HIS A 1 276 ? 4.015 -0.963 -6.696 1.00 98.44 276 HIS A O 1
ATOM 2231 N N . ALA A 1 277 ? 4.431 -1.826 -8.729 1.00 98.50 277 ALA A N 1
ATOM 2232 C CA . ALA A 1 277 ? 5.222 -2.937 -8.223 1.00 98.50 277 ALA A CA 1
ATOM 2233 C C . ALA A 1 277 ? 6.494 -3.180 -9.032 1.00 98.50 277 ALA A C 1
ATOM 2235 O O . ALA A 1 277 ? 6.481 -3.111 -10.253 1.00 98.50 277 ALA A O 1
ATOM 2236 N N . GLY A 1 278 ? 7.582 -3.533 -8.370 1.00 98.19 278 GLY A N 1
ATOM 2237 C CA . GLY A 1 278 ? 8.804 -3.993 -9.020 1.00 98.19 278 GLY A CA 1
ATOM 2238 C C . GLY A 1 278 ? 9.467 -5.078 -8.185 1.00 98.19 278 GLY A C 1
ATOM 2239 O O . GLY A 1 278 ? 8.981 -5.446 -7.110 1.00 98.19 278 GLY A O 1
ATOM 2240 N N . PHE A 1 279 ? 10.554 -5.645 -8.692 1.00 97.56 279 PHE A N 1
ATOM 2241 C CA . PHE A 1 279 ? 11.294 -6.670 -7.969 1.00 97.56 279 PHE A CA 1
ATOM 2242 C C . PHE A 1 279 ? 12.474 -6.036 -7.235 1.00 97.56 279 PHE A C 1
ATOM 2244 O O . PHE A 1 279 ? 13.443 -5.649 -7.872 1.00 97.56 279 PHE A O 1
ATOM 2251 N N . ASN A 1 280 ? 12.431 -5.983 -5.897 1.00 95.12 280 ASN A N 1
ATOM 2252 C CA . ASN A 1 280 ? 13.434 -5.268 -5.092 1.00 95.12 280 ASN A CA 1
ATOM 2253 C C . ASN A 1 280 ? 13.487 -3.752 -5.383 1.00 95.12 280 ASN A C 1
ATOM 2255 O O . ASN A 1 280 ? 14.483 -3.088 -5.081 1.00 95.12 280 ASN A O 1
ATOM 2259 N N . ASP A 1 281 ? 12.404 -3.202 -5.933 1.00 96.06 281 ASP A N 1
ATOM 2260 C CA . ASP A 1 281 ? 12.315 -1.805 -6.352 1.00 96.06 281 ASP A CA 1
ATOM 2261 C C . ASP A 1 281 ? 12.386 -0.846 -5.169 1.00 96.06 281 ASP A C 1
ATOM 2263 O O . ASP A 1 281 ? 12.901 0.267 -5.271 1.00 96.06 281 ASP A O 1
ATOM 2267 N N . SER A 1 282 ? 11.899 -1.288 -4.013 1.00 94.12 282 SER A N 1
ATOM 2268 C CA . SER A 1 282 ? 11.882 -0.459 -2.821 1.00 94.12 282 SER A CA 1
ATOM 2269 C C . SER A 1 282 ? 13.230 -0.379 -2.096 1.00 94.12 282 SER A C 1
ATOM 2271 O O . SER A 1 282 ? 13.427 0.479 -1.234 1.00 94.12 282 SER A O 1
ATOM 2273 N N . ASP A 1 283 ? 14.184 -1.239 -2.454 1.00 91.69 283 ASP A N 1
ATOM 2274 C CA . ASP A 1 283 ? 15.554 -1.196 -1.938 1.00 91.69 283 ASP A CA 1
ATOM 2275 C C . ASP A 1 283 ? 16.561 -0.622 -2.945 1.00 91.69 283 ASP A C 1
ATOM 2277 O O . ASP A 1 283 ? 17.615 -0.123 -2.539 1.00 91.69 283 ASP A O 1
ATOM 2281 N N . TYR A 1 284 ? 16.230 -0.638 -4.239 1.00 92.75 284 TYR A N 1
ATOM 2282 C CA . TYR A 1 284 ? 17.113 -0.168 -5.302 1.00 92.75 284 TYR A CA 1
ATOM 2283 C C . TYR A 1 284 ? 16.476 0.943 -6.145 1.00 92.75 284 TYR A C 1
ATOM 2285 O O . TYR A 1 284 ? 16.841 2.112 -5.996 1.00 92.75 284 TYR A O 1
ATOM 2293 N N . ASP A 1 285 ? 15.496 0.607 -6.977 1.00 96.81 285 ASP A N 1
ATOM 2294 C CA . ASP A 1 285 ? 14.961 1.455 -8.044 1.00 96.81 285 ASP A CA 1
ATOM 2295 C C . ASP A 1 285 ? 14.419 2.790 -7.529 1.00 96.81 285 ASP A C 1
ATOM 2297 O O . ASP A 1 285 ? 14.855 3.863 -7.954 1.00 96.81 285 ASP A O 1
ATOM 2301 N N . TRP A 1 286 ? 13.511 2.754 -6.549 1.00 96.38 286 TRP A N 1
ATOM 2302 C CA . TRP A 1 286 ? 12.931 3.963 -5.967 1.00 96.38 286 TRP A CA 1
ATOM 2303 C C . TRP A 1 286 ? 13.981 4.861 -5.336 1.00 96.38 286 TRP A C 1
ATOM 2305 O O . TRP A 1 286 ? 13.880 6.084 -5.429 1.00 96.38 286 TRP A O 1
ATOM 2315 N N . ARG A 1 287 ? 14.995 4.271 -4.704 1.00 94.50 287 ARG A N 1
ATOM 2316 C CA . ARG A 1 287 ? 16.069 5.037 -4.075 1.00 94.50 287 ARG A CA 1
ATOM 2317 C C . ARG A 1 287 ? 16.913 5.723 -5.134 1.00 94.50 287 ARG A C 1
ATOM 2319 O O . ARG A 1 287 ? 17.164 6.916 -5.009 1.00 94.50 287 ARG A O 1
ATOM 2326 N N . PHE A 1 288 ? 17.246 5.022 -6.214 1.00 94.69 288 PHE A N 1
ATOM 2327 C CA . PHE A 1 288 ? 17.955 5.601 -7.352 1.00 94.69 288 PHE A CA 1
ATOM 2328 C C . PHE A 1 288 ? 17.172 6.757 -7.985 1.00 94.69 288 PHE A C 1
ATOM 2330 O O . PHE A 1 288 ? 17.713 7.849 -8.161 1.00 94.69 288 PHE A O 1
ATOM 2337 N N . ILE A 1 289 ? 15.880 6.557 -8.262 1.00 97.06 289 ILE A N 1
ATOM 2338 C CA . ILE A 1 289 ? 15.017 7.593 -8.840 1.00 97.06 289 ILE A CA 1
ATOM 2339 C C . ILE A 1 289 ? 14.910 8.810 -7.922 1.00 97.06 289 ILE A C 1
ATOM 2341 O O . ILE A 1 289 ? 15.041 9.936 -8.397 1.00 97.06 289 ILE A O 1
ATOM 2345 N N . MET A 1 290 ? 14.705 8.610 -6.619 1.00 96.50 290 MET A N 1
ATOM 2346 C CA . MET A 1 290 ? 14.538 9.713 -5.670 1.00 96.50 290 MET A CA 1
ATOM 2347 C C . MET A 1 290 ? 15.833 10.499 -5.451 1.00 96.50 290 MET A C 1
ATOM 2349 O O . MET A 1 290 ? 15.790 11.727 -5.424 1.00 96.50 290 MET A O 1
ATOM 2353 N N . GLU A 1 291 ? 16.980 9.823 -5.371 1.00 95.62 291 GLU A N 1
ATOM 2354 C CA . GLU A 1 291 ? 18.299 10.460 -5.263 1.00 95.62 291 GLU A CA 1
ATOM 2355 C C . GLU A 1 291 ? 18.609 11.297 -6.506 1.00 95.62 291 GLU A C 1
ATOM 2357 O O . GLU A 1 291 ? 18.963 12.473 -6.407 1.00 95.62 291 GLU A O 1
ATOM 2362 N N . ARG A 1 292 ? 18.393 10.736 -7.703 1.00 95.50 292 ARG A N 1
ATOM 2363 C CA . ARG A 1 292 ? 18.603 11.475 -8.955 1.00 95.50 292 ARG A CA 1
ATOM 2364 C C . ARG A 1 292 ? 17.618 12.630 -9.099 1.00 95.50 292 ARG A C 1
ATOM 2366 O O . ARG A 1 292 ? 18.039 13.741 -9.402 1.00 95.50 292 ARG A O 1
ATOM 2373 N N . ALA A 1 293 ? 16.332 12.423 -8.824 1.00 97.00 293 ALA A N 1
ATOM 2374 C CA . ALA A 1 293 ? 15.331 13.485 -8.899 1.00 97.00 293 ALA A CA 1
ATOM 2375 C C . ALA A 1 293 ? 15.625 14.640 -7.928 1.00 97.00 293 ALA A C 1
ATOM 2377 O O . ALA A 1 293 ? 15.427 15.804 -8.291 1.00 97.00 293 ALA A O 1
ATOM 2378 N N . TYR A 1 294 ? 16.109 14.333 -6.719 1.00 96.31 294 TYR A N 1
ATOM 2379 C CA . TYR A 1 294 ? 16.488 15.328 -5.719 1.00 96.31 294 TYR A CA 1
ATOM 2380 C C . TYR A 1 294 ? 17.713 16.138 -6.164 1.00 96.31 294 TYR A C 1
ATOM 2382 O O . TYR A 1 294 ? 17.643 17.364 -6.239 1.00 96.31 294 TYR A O 1
ATOM 2390 N N . HIS A 1 295 ? 18.811 15.468 -6.529 1.00 95.75 295 HIS A N 1
ATOM 2391 C CA . HIS A 1 295 ? 20.064 16.135 -6.897 1.00 95.75 295 HIS A CA 1
ATOM 2392 C C . HIS A 1 295 ? 20.008 16.859 -8.252 1.00 95.75 295 HIS A C 1
ATOM 2394 O O . HIS A 1 295 ? 20.694 17.862 -8.440 1.00 95.75 295 HIS A O 1
ATOM 2400 N N . LEU A 1 296 ? 19.148 16.415 -9.172 1.00 95.44 296 LEU A N 1
ATOM 2401 C CA . LEU A 1 296 ? 18.901 17.078 -10.458 1.00 95.44 296 LEU A CA 1
ATOM 2402 C C . LEU A 1 296 ? 17.798 18.147 -10.394 1.00 95.44 296 LEU A C 1
ATOM 2404 O O . LEU A 1 296 ? 17.337 18.601 -11.442 1.00 95.44 296 LEU A O 1
ATOM 2408 N N . ASN A 1 297 ? 17.322 18.522 -9.199 1.00 96.12 297 ASN A N 1
ATOM 2409 C CA . ASN A 1 297 ? 16.250 19.509 -8.995 1.00 96.12 297 ASN A CA 1
ATOM 2410 C C . ASN A 1 297 ? 14.999 19.244 -9.860 1.00 96.12 297 ASN A C 1
ATOM 2412 O O . ASN A 1 297 ? 14.389 20.156 -10.413 1.00 96.12 297 ASN A O 1
ATOM 2416 N N . THR A 1 298 ? 14.635 17.970 -10.021 1.00 97.25 298 THR A N 1
ATOM 2417 C CA . THR A 1 298 ? 13.497 17.533 -10.849 1.00 97.25 298 THR A CA 1
ATOM 2418 C C . THR A 1 298 ? 12.351 16.971 -9.998 1.00 97.25 298 THR A C 1
ATOM 2420 O O . THR A 1 298 ? 11.235 16.829 -10.491 1.00 97.25 298 THR A O 1
ATOM 2423 N N . LEU A 1 299 ? 12.587 16.718 -8.705 1.00 97.88 299 LEU A N 1
ATOM 2424 C CA . LE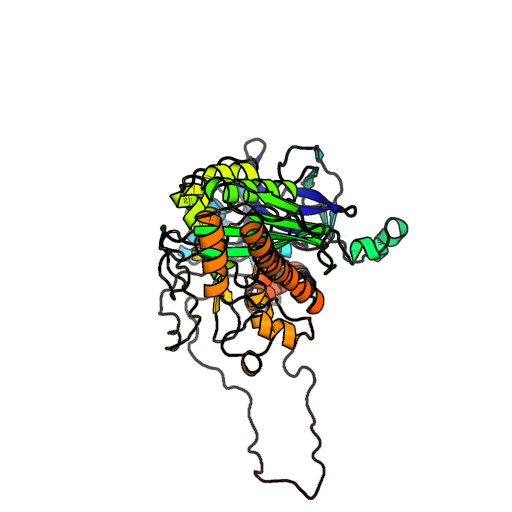U A 1 299 ? 11.621 16.108 -7.787 1.00 97.88 299 LEU A CA 1
ATOM 2425 C C . LEU A 1 299 ? 10.296 16.879 -7.666 1.00 97.88 299 LEU A C 1
ATOM 2427 O O . LEU A 1 299 ? 9.235 16.275 -7.802 1.00 97.88 299 LEU A O 1
ATOM 2431 N N . GLU A 1 300 ? 10.343 18.195 -7.452 1.00 98.12 300 GLU A N 1
ATOM 2432 C CA . GLU A 1 300 ? 9.140 19.038 -7.318 1.00 98.12 300 GLU A CA 1
ATOM 2433 C C . GLU A 1 300 ? 8.306 19.008 -8.599 1.00 98.12 300 GLU A C 1
ATOM 2435 O O . GLU A 1 300 ? 7.091 18.818 -8.564 1.00 98.12 300 GLU A O 1
ATOM 2440 N N . TRP A 1 301 ? 8.982 19.098 -9.749 1.00 98.12 301 TRP A N 1
ATOM 2441 C CA . TRP A 1 301 ? 8.339 19.002 -11.054 1.00 98.12 301 TRP A CA 1
ATOM 2442 C C . TRP A 1 301 ? 7.698 17.627 -11.258 1.00 98.12 301 TRP A C 1
ATOM 2444 O O . TRP A 1 301 ? 6.557 17.543 -11.704 1.00 98.12 301 TRP A O 1
ATOM 2454 N N . MET A 1 302 ? 8.396 16.537 -10.921 1.00 98.19 302 MET A N 1
ATOM 2455 C CA . MET A 1 302 ? 7.837 15.185 -11.026 1.00 98.19 302 MET A CA 1
ATOM 2456 C C . MET A 1 302 ? 6.595 15.045 -10.155 1.00 98.19 302 MET A C 1
ATOM 2458 O O . MET A 1 302 ? 5.559 14.598 -10.643 1.00 98.19 302 MET A O 1
ATOM 2462 N N . TRP A 1 303 ? 6.675 15.474 -8.896 1.00 97.62 303 TRP A N 1
ATOM 2463 C CA . TRP A 1 303 ? 5.560 15.419 -7.960 1.00 97.62 303 TRP A CA 1
ATOM 2464 C C . TRP A 1 303 ? 4.348 16.202 -8.461 1.00 97.62 303 TRP A C 1
ATOM 2466 O O . TRP A 1 303 ? 3.242 15.656 -8.514 1.00 97.62 303 TRP A O 1
ATOM 2476 N N . GLU A 1 304 ? 4.554 17.442 -8.905 1.00 97.00 304 GLU A N 1
ATOM 2477 C CA . GLU A 1 304 ? 3.492 18.283 -9.451 1.00 97.00 304 GLU A CA 1
ATOM 2478 C C . GLU A 1 304 ? 2.843 17.633 -10.676 1.00 97.00 304 GLU A C 1
ATOM 2480 O O . GLU A 1 304 ? 1.618 17.607 -10.792 1.00 97.00 304 GLU A O 1
ATOM 2485 N N . ARG A 1 305 ? 3.629 17.043 -11.583 1.00 96.19 305 ARG A N 1
ATOM 2486 C CA . ARG A 1 305 ? 3.083 16.395 -12.784 1.00 96.19 305 ARG A CA 1
ATOM 2487 C C . ARG A 1 305 ? 2.374 15.088 -12.481 1.00 96.19 305 ARG A C 1
ATOM 2489 O O . ARG A 1 305 ? 1.349 14.820 -13.100 1.00 96.19 305 ARG A O 1
ATOM 2496 N N . MET A 1 306 ? 2.874 14.297 -11.537 1.00 96.12 306 MET A N 1
ATOM 2497 C CA . MET A 1 306 ? 2.255 13.032 -11.135 1.00 96.12 306 MET A CA 1
ATOM 2498 C C . MET A 1 306 ? 0.946 13.277 -10.379 1.00 96.12 306 MET A C 1
ATOM 2500 O O . MET A 1 306 ? -0.070 12.652 -10.681 1.00 96.12 306 MET A O 1
ATOM 2504 N N . THR A 1 307 ? 0.934 14.221 -9.438 1.00 94.44 307 THR A N 1
ATOM 2505 C CA . THR A 1 307 ? -0.185 14.415 -8.502 1.00 94.44 307 THR A CA 1
ATOM 2506 C C . THR A 1 307 ? -1.108 15.572 -8.866 1.00 94.44 307 THR A C 1
ATOM 2508 O O . THR A 1 307 ? -2.241 15.618 -8.398 1.00 94.44 307 THR A O 1
ATOM 2511 N N . GLY A 1 308 ? -0.666 16.510 -9.702 1.00 92.94 308 GLY A N 1
ATOM 2512 C CA . GLY A 1 308 ? -1.367 17.767 -9.967 1.00 92.94 308 GLY A CA 1
ATOM 2513 C C . GLY A 1 308 ? -1.350 18.752 -8.791 1.00 92.94 308 GLY A C 1
ATOM 2514 O O . GLY A 1 308 ? -2.152 19.683 -8.785 1.00 92.94 308 GLY A O 1
ATOM 2515 N N . LYS A 1 309 ? -0.490 18.535 -7.787 1.00 92.56 309 LYS A N 1
ATOM 2516 C CA . LYS A 1 309 ? -0.315 19.414 -6.625 1.00 92.56 309 LYS A CA 1
ATOM 2517 C C . LYS A 1 309 ? 1.158 19.754 -6.459 1.00 92.56 309 LYS A C 1
ATOM 2519 O O . LYS A 1 309 ? 1.998 18.860 -6.466 1.00 92.56 309 LYS A O 1
ATOM 2524 N N . PHE A 1 310 ? 1.454 21.034 -6.288 1.00 95.38 310 PHE A N 1
ATOM 2525 C CA . PHE A 1 310 ? 2.794 21.471 -5.926 1.00 95.38 310 PHE A CA 1
ATOM 2526 C C . PHE A 1 310 ? 3.041 21.222 -4.432 1.00 95.38 310 PHE A C 1
ATOM 2528 O O . PHE A 1 310 ? 2.184 21.530 -3.606 1.00 95.38 310 PHE A O 1
ATOM 2535 N N . GLU A 1 311 ? 4.210 20.677 -4.115 1.00 95.75 311 GLU A N 1
ATOM 2536 C CA . GLU A 1 311 ? 4.784 20.560 -2.770 1.00 95.75 311 GLU A CA 1
ATOM 2537 C C . GLU A 1 311 ? 6.291 20.799 -2.917 1.00 95.75 311 GLU A C 1
ATOM 2539 O O . GLU A 1 311 ? 6.865 20.441 -3.954 1.00 95.75 311 GLU A O 1
ATOM 2544 N N . THR A 1 312 ? 6.934 21.405 -1.917 1.00 97.12 312 THR A N 1
ATOM 2545 C CA . THR A 1 312 ? 8.388 21.622 -1.990 1.00 97.12 312 THR A CA 1
ATOM 2546 C C . THR A 1 312 ? 9.134 20.300 -1.850 1.00 97.12 312 THR A C 1
ATOM 2548 O O . THR A 1 312 ? 8.623 19.331 -1.278 1.00 97.12 312 THR A O 1
ATOM 2551 N N . LYS A 1 313 ? 10.382 20.232 -2.321 1.00 95.12 313 LYS A N 1
ATOM 2552 C CA . LYS A 1 313 ? 11.197 19.016 -2.150 1.00 95.12 313 LYS A CA 1
ATOM 2553 C C . LYS A 1 313 ? 11.331 18.608 -0.678 1.00 95.12 313 LYS A C 1
ATOM 2555 O O . LYS A 1 313 ? 11.321 17.416 -0.385 1.00 95.12 313 LYS A O 1
ATOM 2560 N N . GLU A 1 314 ? 11.404 19.558 0.254 1.00 93.38 314 GLU A N 1
ATOM 2561 C CA . GLU A 1 314 ? 11.463 19.280 1.693 1.00 93.38 314 GLU A CA 1
ATOM 2562 C C . GLU A 1 314 ? 10.166 18.633 2.193 1.00 93.38 314 GLU A C 1
ATOM 2564 O O . GLU A 1 314 ? 10.215 17.679 2.970 1.00 93.38 314 GLU A O 1
ATOM 2569 N N . GLU A 1 315 ? 9.009 19.109 1.727 1.00 93.25 315 GLU A N 1
ATOM 2570 C CA . GLU A 1 315 ? 7.704 18.527 2.051 1.00 93.25 315 GLU A CA 1
ATOM 2571 C C . GLU A 1 315 ? 7.560 17.118 1.470 1.00 93.25 315 GLU A C 1
ATOM 2573 O O . GLU A 1 315 ? 7.157 16.195 2.185 1.00 93.25 315 GLU A O 1
ATOM 2578 N N . ILE A 1 316 ? 7.967 16.932 0.210 1.00 95.00 316 ILE A N 1
ATOM 2579 C CA . ILE A 1 316 ? 7.936 15.639 -0.478 1.00 95.00 316 ILE A CA 1
ATOM 2580 C C . ILE A 1 316 ? 8.810 14.628 0.267 1.00 95.00 316 ILE A C 1
ATOM 2582 O O . ILE A 1 316 ? 8.342 13.539 0.602 1.00 95.00 316 ILE A O 1
ATOM 2586 N N . ILE A 1 317 ? 10.063 14.974 0.575 1.00 92.88 317 ILE A N 1
ATOM 2587 C CA . ILE A 1 317 ? 10.977 14.071 1.283 1.00 92.88 317 ILE A CA 1
ATOM 2588 C C . ILE A 1 317 ? 10.470 13.755 2.691 1.00 92.88 317 ILE A C 1
ATOM 2590 O O . ILE A 1 317 ? 10.539 12.607 3.121 1.00 92.88 317 ILE A O 1
ATOM 2594 N N . LYS A 1 318 ? 9.925 14.745 3.402 1.00 89.06 318 LYS A N 1
ATOM 2595 C CA . LYS A 1 318 ? 9.456 14.563 4.778 1.00 89.06 318 LYS A CA 1
ATOM 2596 C C . LYS A 1 318 ? 8.186 13.719 4.871 1.00 89.06 318 LYS A C 1
ATOM 2598 O O . LYS A 1 318 ? 8.066 12.896 5.775 1.00 89.06 318 LYS A O 1
ATOM 2603 N N . TRP A 1 319 ? 7.224 13.943 3.977 1.00 88.69 319 TRP A N 1
ATOM 2604 C CA . TRP A 1 319 ? 5.865 13.418 4.140 1.00 88.69 319 TRP A CA 1
ATOM 2605 C C . TRP A 1 319 ? 5.457 12.378 3.102 1.00 88.69 319 TRP A C 1
ATOM 2607 O O . TRP A 1 319 ? 4.522 11.615 3.351 1.00 88.69 319 TRP A O 1
ATOM 2617 N N . LYS A 1 320 ? 6.103 12.357 1.933 1.00 93.12 320 LYS A N 1
ATOM 2618 C CA . LYS A 1 320 ? 5.682 11.545 0.780 1.00 93.12 320 LYS A CA 1
ATOM 2619 C C . LYS A 1 320 ? 6.700 10.478 0.420 1.00 93.12 320 LYS A C 1
ATOM 2621 O O . LYS A 1 320 ? 6.313 9.414 -0.051 1.00 93.12 320 LYS A O 1
ATOM 2626 N N . TYR A 1 321 ? 7.983 10.711 0.670 1.00 94.69 321 TYR A N 1
ATOM 2627 C CA . TYR A 1 321 ? 9.014 9.704 0.488 1.00 94.69 321 TYR A CA 1
ATOM 2628 C C . TYR A 1 321 ? 9.188 8.868 1.755 1.00 94.69 321 TYR A C 1
ATOM 2630 O O . TYR A 1 321 ? 9.549 9.360 2.823 1.00 94.69 321 TYR A O 1
ATOM 2638 N N . ARG A 1 322 ? 8.958 7.564 1.629 1.00 92.50 322 ARG A N 1
ATOM 2639 C CA . ARG A 1 322 ? 9.251 6.580 2.668 1.00 92.50 322 ARG A CA 1
ATOM 2640 C C . ARG A 1 322 ? 10.700 6.140 2.578 1.00 92.50 322 ARG A C 1
ATOM 2642 O O . ARG A 1 322 ? 10.974 4.970 2.451 1.00 92.50 322 ARG A O 1
ATOM 2649 N N . GLY A 1 323 ? 11.640 7.067 2.586 1.00 90.38 323 GLY A N 1
ATOM 2650 C CA . GLY A 1 323 ? 13.063 6.758 2.541 1.00 90.38 323 GLY A CA 1
ATOM 2651 C C . GLY A 1 323 ? 13.865 7.945 3.039 1.00 90.38 323 GLY A C 1
ATOM 2652 O O . GLY A 1 323 ? 13.311 8.875 3.625 1.00 90.38 323 GLY A O 1
ATOM 2653 N N . LYS A 1 324 ? 15.176 7.924 2.817 1.00 90.12 324 LYS A N 1
ATOM 2654 C CA . LYS A 1 324 ? 16.061 9.021 3.207 1.00 90.12 324 LYS A CA 1
ATOM 2655 C C . LYS A 1 324 ? 17.085 9.278 2.108 1.00 90.12 324 LYS A C 1
ATOM 2657 O O . LYS A 1 324 ? 17.743 8.345 1.662 1.00 90.12 324 LYS A O 1
ATOM 2662 N N . ILE A 1 325 ? 17.183 10.537 1.684 1.00 91.19 325 ILE A N 1
ATOM 2663 C CA . ILE A 1 325 ? 18.217 11.009 0.755 1.00 91.19 325 ILE A CA 1
ATOM 2664 C C . ILE A 1 325 ? 19.583 10.942 1.453 1.00 91.19 325 ILE A C 1
ATOM 2666 O O . ILE A 1 325 ? 19.692 11.278 2.636 1.00 91.19 325 ILE A O 1
ATOM 2670 N N . GLY A 1 326 ? 20.608 10.482 0.744 1.00 87.50 326 GLY A N 1
ATOM 2671 C CA . GLY A 1 326 ? 21.959 10.250 1.247 1.00 87.50 326 GLY A CA 1
ATOM 2672 C C . GLY A 1 326 ? 22.120 8.992 2.109 1.00 87.50 326 GLY A C 1
ATOM 2673 O O . GLY A 1 326 ? 23.174 8.808 2.716 1.00 87.50 326 GLY A O 1
ATOM 2674 N N . ALA A 1 327 ? 21.099 8.134 2.228 1.00 84.38 327 ALA A N 1
ATOM 2675 C CA . ALA A 1 327 ? 21.170 6.936 3.068 1.00 84.38 327 ALA A CA 1
ATOM 2676 C C . ALA A 1 327 ? 21.601 5.696 2.272 1.00 84.38 327 ALA A C 1
ATOM 2678 O O . ALA A 1 327 ? 21.139 5.479 1.151 1.00 84.38 327 ALA A O 1
ATOM 2679 N N . LYS A 1 328 ? 22.449 4.848 2.874 1.00 79.00 328 LYS A N 1
ATOM 2680 C CA . LYS A 1 328 ? 22.793 3.510 2.355 1.00 79.00 328 LYS A CA 1
ATOM 2681 C C . LYS A 1 328 ? 21.655 2.511 2.586 1.00 79.00 328 LYS A C 1
ATOM 2683 O O . LYS A 1 328 ? 20.739 2.783 3.356 1.00 79.00 328 LYS A O 1
ATOM 2688 N N . SER A 1 329 ? 21.683 1.390 1.850 1.00 75.94 329 SER A N 1
ATOM 2689 C CA . SER A 1 329 ? 20.699 0.322 2.073 1.00 75.94 329 SER A CA 1
ATOM 2690 C C . SER A 1 329 ? 20.888 -0.245 3.469 1.00 75.94 329 SER A C 1
ATOM 2692 O O . SER A 1 329 ? 22.021 -0.478 3.881 1.00 75.94 329 SER A O 1
ATOM 2694 N N . GLU A 1 330 ? 19.780 -0.461 4.172 1.00 75.19 330 GLU A N 1
ATOM 2695 C CA . GLU A 1 330 ? 19.761 -1.240 5.412 1.00 75.19 330 GLU A CA 1
ATOM 2696 C C . GLU A 1 330 ? 19.556 -2.739 5.140 1.00 75.19 330 GLU A C 1
ATOM 2698 O O . GLU A 1 330 ? 19.675 -3.556 6.050 1.00 75.19 330 GLU A O 1
ATOM 2703 N N . ASN A 1 331 ? 19.226 -3.113 3.901 1.00 72.06 331 ASN A N 1
ATOM 2704 C CA . ASN A 1 331 ? 19.020 -4.498 3.515 1.00 72.06 331 ASN A CA 1
ATOM 2705 C C . ASN A 1 331 ? 20.363 -5.122 3.114 1.00 72.06 331 ASN A C 1
ATOM 2707 O O . ASN A 1 331 ? 20.888 -4.887 2.027 1.00 72.06 331 ASN A O 1
ATOM 2711 N N . ASP A 1 332 ? 20.917 -5.969 3.978 1.00 57.38 332 ASP A N 1
ATOM 2712 C CA . ASP A 1 332 ? 22.126 -6.724 3.651 1.00 57.38 332 ASP A CA 1
ATOM 2713 C C . ASP A 1 332 ? 21.811 -7.837 2.634 1.00 57.38 332 ASP A C 1
ATOM 2715 O O . ASP A 1 332 ? 21.235 -8.874 2.972 1.00 57.38 332 ASP A O 1
ATOM 2719 N N . PHE A 1 333 ? 22.249 -7.670 1.381 1.00 41.47 333 PHE A N 1
ATOM 2720 C CA . PHE A 1 333 ? 22.175 -8.715 0.342 1.00 41.47 333 PHE A CA 1
ATOM 2721 C C . PHE A 1 333 ? 23.079 -9.932 0.656 1.00 41.47 333 PHE A C 1
ATOM 2723 O O . PHE A 1 333 ? 22.913 -11.011 0.083 1.00 41.47 333 PHE A O 1
ATOM 2730 N N . VAL A 1 334 ? 24.031 -9.775 1.590 1.00 36.97 334 VAL A N 1
ATOM 2731 C CA . VAL A 1 334 ? 24.912 -10.823 2.130 1.00 36.97 334 VAL A CA 1
ATOM 2732 C C . VAL A 1 334 ? 25.029 -10.629 3.647 1.00 36.97 334 VAL A C 1
ATOM 2734 O O . VAL A 1 334 ? 25.859 -9.855 4.115 1.00 36.97 334 VAL A O 1
ATOM 2737 N N . LYS A 1 335 ? 24.218 -11.339 4.444 1.00 35.22 335 LYS A N 1
ATOM 2738 C CA . LYS A 1 335 ? 24.362 -11.343 5.912 1.00 35.22 335 LYS A CA 1
ATOM 2739 C C . LYS A 1 335 ? 25.770 -11.808 6.299 1.00 35.22 335 LYS A C 1
ATOM 2741 O O . LYS A 1 335 ? 26.124 -12.953 6.016 1.00 35.22 335 LYS A O 1
ATOM 2746 N N . LYS A 1 336 ? 26.539 -10.974 7.008 1.00 29.39 336 LYS A N 1
ATOM 2747 C CA . LYS A 1 336 ? 27.713 -11.445 7.769 1.00 29.39 336 LYS A CA 1
ATOM 2748 C C . LYS A 1 336 ? 27.503 -11.502 9.277 1.00 29.39 336 LYS A C 1
ATOM 2750 O O . LYS A 1 336 ? 28.279 -12.193 9.924 1.00 29.39 336 LYS A O 1
ATOM 2755 N N . TYR A 1 337 ? 26.452 -10.900 9.837 1.00 28.92 337 TYR A N 1
ATOM 2756 C CA . TYR A 1 337 ? 26.216 -10.959 11.282 1.00 28.92 337 TYR A CA 1
ATOM 2757 C C . TYR A 1 337 ? 24.725 -10.994 11.638 1.00 28.92 337 TYR A C 1
ATOM 2759 O O . TYR A 1 337 ? 23.894 -10.508 10.868 1.00 28.92 337 TYR A O 1
ATOM 2767 N N . PRO A 1 338 ? 24.363 -11.615 12.777 1.00 32.66 338 PRO A N 1
ATOM 2768 C CA . PRO A 1 338 ? 22.993 -11.624 13.262 1.00 32.66 338 PRO A CA 1
ATOM 2769 C C . PRO A 1 338 ? 22.548 -10.206 13.632 1.00 32.66 338 PRO A C 1
ATOM 2771 O O . PRO A 1 338 ? 23.293 -9.439 14.243 1.00 32.66 338 PRO A O 1
ATOM 2774 N N . VAL A 1 339 ? 21.307 -9.886 13.269 1.00 36.59 339 VAL A N 1
ATOM 2775 C CA . VAL A 1 339 ? 20.613 -8.664 13.678 1.00 36.59 339 VAL A CA 1
ATOM 2776 C C . VAL A 1 339 ? 20.502 -8.679 15.204 1.00 36.59 339 VAL A C 1
ATOM 2778 O O . VAL A 1 339 ? 19.969 -9.630 15.780 1.00 36.59 339 VAL A O 1
ATOM 2781 N N . LYS A 1 340 ? 21.047 -7.653 15.869 1.00 29.09 340 LYS A N 1
ATOM 2782 C CA . LYS A 1 340 ? 20.848 -7.439 17.308 1.00 29.09 340 LYS A CA 1
ATOM 2783 C C . LYS A 1 340 ? 19.350 -7.305 17.592 1.00 29.09 340 LYS A C 1
ATOM 2785 O O . LYS A 1 340 ? 18.634 -6.644 16.843 1.00 29.09 340 LYS A O 1
ATOM 2790 N N . ALA A 1 341 ? 18.897 -7.911 18.689 1.00 30.31 341 ALA A N 1
ATOM 2791 C CA . ALA A 1 341 ? 17.561 -7.669 19.221 1.00 30.31 341 ALA A CA 1
ATOM 2792 C C . ALA A 1 341 ? 17.335 -6.154 19.435 1.00 30.31 341 ALA A C 1
ATOM 2794 O O . ALA A 1 341 ? 18.312 -5.449 19.703 1.00 30.31 341 ALA A O 1
ATOM 2795 N N . PRO A 1 342 ? 16.087 -5.655 19.336 1.00 32.72 342 PRO A N 1
ATOM 2796 C CA . PRO A 1 342 ? 15.784 -4.259 19.638 1.00 32.72 342 PRO A CA 1
ATOM 2797 C C . PRO A 1 342 ? 16.297 -3.910 21.040 1.00 32.72 342 PRO A C 1
ATOM 2799 O O . PRO A 1 342 ? 15.965 -4.604 22.005 1.00 32.72 342 PRO A O 1
ATOM 2802 N N . GLU A 1 343 ? 17.140 -2.883 21.148 1.00 29.98 343 GLU A N 1
ATOM 2803 C CA . GLU A 1 343 ? 17.589 -2.362 22.442 1.00 29.98 343 GLU A CA 1
ATOM 2804 C C . GLU A 1 343 ? 16.428 -1.616 23.131 1.00 29.98 343 GLU A C 1
ATOM 2806 O O . GLU A 1 343 ? 15.551 -1.041 22.478 1.00 29.98 343 GLU A O 1
ATOM 2811 N N . GLU A 1 344 ? 16.388 -1.688 24.466 1.00 28.25 344 GLU A N 1
ATOM 2812 C CA . GLU A 1 344 ? 15.339 -1.085 25.295 1.00 28.25 344 GLU A CA 1
ATOM 2813 C C . GLU A 1 344 ? 15.242 0.430 25.039 1.00 28.25 344 GLU A C 1
ATOM 2815 O O . GLU A 1 344 ? 16.238 1.146 25.110 1.00 28.25 344 GLU A O 1
ATOM 2820 N N . GLY A 1 345 ? 14.027 0.912 24.750 1.00 36.72 345 GLY A N 1
ATOM 2821 C CA . GLY A 1 345 ? 13.747 2.333 24.508 1.00 36.72 345 GLY A CA 1
ATOM 2822 C C . GLY A 1 345 ? 13.411 2.715 23.062 1.00 36.72 345 GLY A C 1
ATOM 2823 O O . GLY A 1 345 ? 13.252 3.904 22.790 1.00 36.72 345 GLY A O 1
ATOM 2824 N N . GLU A 1 346 ? 13.270 1.764 22.128 1.00 32.44 346 GLU A N 1
ATOM 2825 C CA . GLU A 1 346 ? 12.759 2.091 20.788 1.00 32.44 346 GLU A CA 1
ATOM 2826 C C . GLU A 1 346 ? 11.346 2.699 20.857 1.00 32.44 346 GLU A C 1
ATOM 2828 O O . GLU A 1 346 ? 10.397 2.073 21.333 1.00 32.44 346 GLU A O 1
ATOM 2833 N N . GLU A 1 347 ? 11.212 3.927 20.344 1.00 33.53 347 GLU A N 1
ATOM 2834 C CA . GLU A 1 347 ? 9.923 4.583 20.119 1.00 33.53 347 GLU A CA 1
ATOM 2835 C C . GLU A 1 347 ? 8.977 3.676 19.316 1.00 33.53 347 GLU A C 1
ATOM 2837 O O . GLU A 1 347 ? 9.395 3.025 18.355 1.00 33.53 347 GLU A O 1
ATOM 2842 N N . ASP A 1 348 ? 7.693 3.674 19.697 1.00 42.06 348 ASP A N 1
ATOM 2843 C CA . ASP A 1 348 ? 6.618 2.910 19.052 1.00 42.06 348 ASP A CA 1
ATOM 2844 C C . ASP A 1 348 ? 6.733 2.983 17.507 1.00 42.06 348 ASP A C 1
ATOM 2846 O O . ASP A 1 348 ? 6.782 4.082 16.946 1.00 42.06 348 ASP A O 1
ATOM 2850 N N . PRO A 1 349 ? 6.784 1.844 16.784 1.00 47.66 349 PRO A N 1
ATOM 2851 C CA . PRO A 1 349 ? 6.899 1.812 15.325 1.00 47.66 349 PRO A CA 1
ATOM 2852 C C . PRO A 1 349 ? 5.832 2.640 14.591 1.00 47.66 349 PRO A C 1
ATOM 2854 O O . PRO A 1 349 ? 6.067 3.088 13.467 1.00 47.66 349 PRO A O 1
ATOM 2857 N N . GLU A 1 350 ? 4.658 2.856 15.199 1.00 49.41 350 GLU A N 1
ATOM 2858 C CA . GLU A 1 350 ? 3.624 3.743 14.655 1.00 49.41 350 GLU A CA 1
ATOM 2859 C C . GLU A 1 350 ? 3.982 5.241 14.793 1.00 49.41 350 GLU A C 1
ATOM 2861 O O . GLU A 1 350 ? 3.532 6.043 13.973 1.00 49.41 350 GLU A O 1
ATOM 2866 N N . VAL A 1 351 ? 4.839 5.624 15.754 1.00 45.53 351 VAL A N 1
ATOM 2867 C CA . VAL A 1 351 ? 5.429 6.974 15.895 1.00 45.53 351 VAL A CA 1
ATOM 2868 C C . VAL A 1 351 ? 6.441 7.237 14.779 1.00 45.53 351 VAL A C 1
ATOM 2870 O O . VAL A 1 351 ? 6.317 8.250 14.089 1.00 45.53 351 VAL A O 1
ATOM 2873 N N . LYS A 1 352 ? 7.398 6.317 14.561 1.00 48.00 352 LYS A N 1
ATOM 2874 C CA . LYS A 1 352 ? 8.409 6.435 13.489 1.00 48.00 352 LYS A CA 1
ATOM 2875 C C . LYS A 1 352 ? 7.740 6.545 12.114 1.00 48.00 352 LYS A C 1
ATOM 2877 O O . LYS A 1 352 ? 8.087 7.414 11.322 1.00 48.00 352 LYS A O 1
ATOM 2882 N N . ASP A 1 353 ? 6.696 5.753 11.867 1.00 52.44 353 ASP A N 1
ATOM 2883 C CA . ASP A 1 353 ? 5.935 5.805 10.613 1.00 52.44 353 ASP A CA 1
ATOM 2884 C C . ASP A 1 353 ? 5.129 7.107 10.418 1.00 52.44 353 ASP A C 1
ATOM 2886 O O . ASP A 1 353 ? 4.824 7.493 9.287 1.00 52.44 353 ASP A O 1
ATOM 2890 N N . TYR A 1 354 ? 4.801 7.831 11.491 1.00 51.25 354 TYR A N 1
ATOM 2891 C CA . TYR A 1 354 ? 4.126 9.129 11.392 1.00 51.25 354 TYR A CA 1
ATOM 2892 C C . TYR A 1 354 ? 5.083 10.271 11.000 1.00 51.25 354 TYR A C 1
ATOM 2894 O O . TYR A 1 354 ? 4.628 11.309 10.524 1.00 51.25 354 TYR A O 1
ATOM 2902 N N . MET A 1 355 ? 6.397 10.097 11.189 1.00 51.56 355 MET A N 1
ATOM 2903 C CA . MET A 1 355 ? 7.406 11.157 11.043 1.00 51.56 355 MET A CA 1
ATOM 2904 C C . MET A 1 355 ? 8.245 11.081 9.752 1.00 51.56 355 MET A C 1
ATOM 2906 O O . MET A 1 355 ? 9.125 11.921 9.563 1.00 51.56 355 MET A O 1
ATOM 2910 N N . GLY A 1 356 ? 7.937 10.141 8.849 1.00 64.94 356 GLY A N 1
ATOM 2911 C CA . GLY A 1 356 ? 8.665 9.925 7.588 1.00 64.94 356 GLY A CA 1
ATOM 2912 C C . GLY A 1 356 ? 9.769 8.862 7.702 1.00 64.94 356 GLY A C 1
ATOM 2913 O O . GLY A 1 356 ? 10.030 8.343 8.783 1.00 64.94 356 GLY A O 1
ATOM 2914 N N . GLY A 1 357 ? 10.403 8.509 6.578 1.00 80.62 357 GLY A N 1
ATOM 2915 C CA . GLY A 1 357 ? 11.454 7.480 6.522 1.00 80.62 357 GLY A CA 1
ATOM 2916 C C . GLY A 1 357 ? 10.980 6.094 6.055 1.00 80.62 357 GLY A C 1
ATOM 2917 O O . GLY A 1 357 ? 9.797 5.916 5.740 1.00 80.62 357 GLY A O 1
ATOM 2918 N N . PRO A 1 358 ? 11.909 5.127 5.937 1.00 87.06 358 PRO A N 1
ATOM 2919 C CA . PRO A 1 358 ? 11.619 3.813 5.379 1.00 87.06 358 PRO A CA 1
ATOM 2920 C C . PRO A 1 358 ? 10.779 2.941 6.309 1.00 87.06 358 PRO A C 1
ATOM 2922 O O . PRO A 1 358 ? 10.808 3.081 7.533 1.00 87.06 358 PRO A O 1
ATOM 2925 N N . ILE A 1 359 ? 10.017 2.021 5.716 1.00 89.69 359 ILE A N 1
ATOM 2926 C CA . ILE A 1 359 ? 9.093 1.152 6.447 1.00 89.69 359 ILE A CA 1
ATOM 2927 C C . ILE A 1 359 ? 9.705 -0.234 6.598 1.00 89.69 359 ILE A C 1
ATOM 2929 O O . ILE A 1 359 ? 10.000 -0.900 5.608 1.00 89.69 359 ILE A O 1
ATOM 2933 N N . LYS A 1 360 ? 9.823 -0.709 7.841 1.00 91.06 360 LYS A N 1
ATOM 2934 C CA . LYS A 1 360 ? 10.198 -2.097 8.123 1.00 91.06 360 LYS A CA 1
ATOM 2935 C C . LYS A 1 360 ? 9.014 -3.031 7.898 1.00 91.06 360 LYS A C 1
ATOM 2937 O O . LYS A 1 360 ? 7.956 -2.883 8.512 1.00 91.06 360 LYS A O 1
ATOM 2942 N N . ILE A 1 361 ? 9.216 -4.015 7.036 1.00 92.31 361 ILE A N 1
ATOM 2943 C CA . ILE A 1 361 ? 8.257 -5.055 6.700 1.00 92.31 361 ILE A CA 1
ATOM 2944 C C . ILE A 1 361 ? 8.737 -6.372 7.294 1.00 92.31 361 ILE A C 1
ATOM 2946 O O . ILE A 1 361 ? 9.789 -6.880 6.918 1.00 92.31 361 ILE A O 1
ATOM 2950 N N . LYS A 1 362 ? 7.915 -6.976 8.151 1.00 91.06 362 LYS A N 1
ATOM 2951 C CA . LYS A 1 362 ? 8.210 -8.295 8.711 1.00 91.06 362 LYS A CA 1
ATOM 2952 C C . LYS A 1 362 ? 8.063 -9.391 7.660 1.00 91.06 362 LYS A C 1
ATOM 2954 O O . LYS A 1 362 ? 6.964 -9.576 7.133 1.00 91.06 362 LYS A O 1
ATOM 2959 N N . ILE A 1 363 ? 9.146 -10.111 7.375 1.00 90.00 363 ILE A N 1
ATOM 2960 C CA . ILE A 1 363 ? 9.173 -11.255 6.453 1.00 90.00 363 ILE A CA 1
ATOM 2961 C C . ILE A 1 363 ? 8.933 -12.553 7.223 1.00 90.00 363 ILE A C 1
ATOM 2963 O O . ILE A 1 363 ? 8.050 -13.331 6.873 1.00 90.00 363 ILE A O 1
ATOM 2967 N N . SER A 1 364 ? 9.702 -12.763 8.292 1.00 85.75 364 SER A N 1
ATOM 2968 C CA . SER A 1 364 ? 9.656 -13.953 9.143 1.00 85.75 364 SER A CA 1
ATOM 2969 C C . SER A 1 364 ? 9.740 -13.553 10.621 1.00 85.75 364 SER A C 1
ATOM 2971 O O . SER A 1 364 ? 9.682 -12.374 10.961 1.00 85.75 364 SER A O 1
ATOM 2973 N N . ALA A 1 365 ? 9.843 -14.516 11.539 1.00 80.00 365 ALA A N 1
ATOM 2974 C CA . ALA A 1 365 ? 10.081 -14.203 12.949 1.00 80.00 365 ALA A CA 1
ATOM 2975 C C . ALA A 1 365 ? 11.438 -13.508 13.188 1.00 80.00 365 ALA A C 1
ATOM 2977 O O . ALA A 1 365 ? 11.548 -12.744 14.143 1.00 80.00 365 ALA A O 1
ATOM 2978 N N . GLU A 1 366 ? 12.424 -13.762 12.324 1.00 81.50 366 GLU A N 1
ATOM 2979 C CA . GLU A 1 366 ? 13.823 -13.331 12.471 1.00 81.50 366 GLU A CA 1
ATOM 2980 C C . GLU A 1 366 ? 14.269 -12.320 11.408 1.00 81.50 366 GLU A C 1
ATOM 2982 O O . GLU A 1 366 ? 15.369 -11.775 11.497 1.00 81.50 366 GLU A O 1
ATOM 2987 N N . ASP A 1 367 ? 13.464 -12.129 10.363 1.00 84.94 367 ASP A N 1
ATOM 2988 C CA . ASP A 1 367 ? 13.840 -11.349 9.193 1.00 84.94 367 ASP A CA 1
ATOM 2989 C C . ASP A 1 367 ? 12.818 -10.241 8.940 1.00 84.94 367 ASP A C 1
ATOM 2991 O O . ASP A 1 367 ? 11.622 -10.500 8.764 1.00 84.94 367 ASP A O 1
ATOM 2995 N N . ASP A 1 368 ? 13.332 -9.021 8.852 1.00 89.50 368 ASP A N 1
ATOM 2996 C CA . ASP A 1 368 ? 12.623 -7.835 8.393 1.00 89.50 368 ASP A CA 1
ATOM 2997 C C . ASP A 1 368 ? 13.267 -7.329 7.095 1.00 89.50 368 ASP A C 1
ATOM 2999 O O . ASP A 1 368 ? 14.408 -7.665 6.772 1.00 89.50 368 ASP A O 1
ATOM 3003 N N . PHE A 1 369 ? 12.527 -6.513 6.354 1.00 90.81 369 PHE A N 1
ATOM 3004 C CA . PHE A 1 369 ? 12.984 -5.841 5.146 1.00 90.81 369 PHE A CA 1
ATOM 3005 C C . PHE A 1 369 ? 12.655 -4.349 5.232 1.00 90.81 369 PHE A C 1
ATOM 3007 O O . PHE A 1 369 ? 11.509 -3.983 5.494 1.00 90.81 369 PHE A O 1
ATOM 3014 N N . THR A 1 370 ? 13.638 -3.483 5.003 1.00 92.00 370 THR A N 1
ATOM 3015 C CA . THR A 1 370 ? 13.467 -2.026 5.014 1.00 92.00 370 THR A CA 1
ATOM 3016 C C . THR A 1 370 ? 13.054 -1.556 3.616 1.00 92.00 370 THR A C 1
ATOM 3018 O O . THR A 1 370 ? 13.852 -1.566 2.687 1.00 92.00 370 THR A O 1
ATOM 3021 N N . SER A 1 371 ? 11.802 -1.136 3.448 1.00 93.94 371 SER A N 1
ATOM 3022 C CA . SER A 1 371 ? 11.234 -0.733 2.155 1.00 93.94 371 SER A CA 1
ATOM 3023 C C . SER A 1 371 ? 11.200 0.786 1.999 1.00 93.94 371 SER A C 1
ATOM 3025 O O . SER A 1 371 ? 10.695 1.482 2.888 1.00 93.94 371 SER A O 1
ATOM 3027 N N . SER A 1 372 ? 11.701 1.286 0.859 1.00 94.19 372 SER A N 1
ATOM 3028 C CA . SER A 1 372 ? 11.672 2.704 0.491 1.00 94.19 372 SER A CA 1
ATOM 3029 C C . SER A 1 372 ? 10.933 3.000 -0.807 1.00 94.19 372 SER A C 1
ATOM 3031 O O . SER A 1 372 ? 11.137 2.336 -1.810 1.00 94.19 372 SER A O 1
ATOM 3033 N N . PHE A 1 373 ? 10.073 4.017 -0.823 1.00 95.81 373 PHE A N 1
ATOM 3034 C CA . PHE A 1 373 ? 9.255 4.333 -2.002 1.00 95.81 373 PHE A CA 1
ATOM 3035 C C . PHE A 1 373 ? 8.632 5.727 -1.915 1.00 95.81 373 PHE A C 1
ATOM 3037 O O . PHE A 1 373 ? 8.477 6.289 -0.829 1.00 95.81 373 PHE A O 1
ATOM 3044 N N . LEU A 1 374 ? 8.210 6.279 -3.054 1.00 95.88 374 LEU A N 1
ATOM 3045 C CA . LEU A 1 374 ? 7.403 7.498 -3.102 1.00 95.88 374 LEU A CA 1
ATOM 3046 C C . LEU A 1 374 ? 5.912 7.153 -2.937 1.00 95.88 374 LEU A C 1
ATOM 3048 O O . LEU A 1 374 ? 5.308 6.511 -3.796 1.00 95.88 374 LEU A O 1
ATOM 3052 N N . LYS A 1 375 ? 5.293 7.570 -1.829 1.00 94.38 375 LYS A N 1
ATOM 3053 C CA . LYS A 1 375 ? 3.865 7.358 -1.559 1.00 94.38 375 LYS A CA 1
ATOM 3054 C C . LYS A 1 375 ? 3.033 8.387 -2.320 1.00 94.38 375 LYS A C 1
ATOM 3056 O O . LYS A 1 375 ? 2.920 9.543 -1.916 1.00 94.38 375 LYS A O 1
ATOM 3061 N N . ILE A 1 376 ? 2.402 7.928 -3.395 1.00 94.69 376 ILE A N 1
ATOM 3062 C CA . ILE A 1 376 ? 1.495 8.737 -4.211 1.00 94.69 376 ILE A CA 1
ATOM 3063 C C . ILE A 1 376 ? 0.040 8.399 -3.843 1.00 94.69 376 ILE A C 1
ATOM 3065 O O . ILE A 1 376 ? -0.285 7.211 -3.742 1.00 94.69 376 ILE A O 1
ATOM 3069 N N . PRO A 1 377 ? -0.847 9.393 -3.630 1.00 92.88 377 PRO A N 1
ATOM 3070 C CA . PRO A 1 377 ? -2.249 9.136 -3.302 1.00 92.88 377 PRO A CA 1
ATOM 3071 C C . PRO A 1 377 ? -2.949 8.261 -4.344 1.00 92.88 377 PRO A C 1
ATOM 3073 O O . PRO A 1 377 ? -2.768 8.443 -5.547 1.00 92.88 377 PRO A O 1
ATOM 3076 N N . GLY A 1 378 ? -3.762 7.308 -3.892 1.00 94.62 378 GLY A N 1
ATOM 3077 C CA . GLY A 1 378 ? -4.511 6.431 -4.794 1.00 94.62 378 GLY A CA 1
ATOM 3078 C C . GLY A 1 378 ? -3.689 5.298 -5.408 1.00 94.62 378 GLY A C 1
ATOM 3079 O O . GLY A 1 378 ? -4.220 4.550 -6.233 1.00 94.62 378 GLY A O 1
ATOM 3080 N N . CYS A 1 379 ? -2.426 5.161 -4.995 1.00 96.88 379 CYS A N 1
ATOM 3081 C CA . CYS A 1 379 ? -1.506 4.132 -5.447 1.00 96.88 379 CYS A CA 1
ATOM 3082 C C . CYS A 1 379 ? -0.882 3.392 -4.254 1.00 96.88 379 CYS A C 1
ATOM 3084 O O . CYS A 1 379 ? -0.414 4.000 -3.281 1.00 96.88 379 CYS A O 1
ATOM 3086 N N . VAL A 1 380 ? -0.870 2.061 -4.325 1.00 97.88 380 VAL A N 1
ATOM 3087 C CA . VAL A 1 380 ? -0.225 1.193 -3.335 1.00 97.88 380 VAL A CA 1
ATOM 3088 C C . VAL A 1 380 ? 1.070 0.625 -3.928 1.00 97.88 380 VAL A C 1
ATOM 3090 O O . VAL A 1 380 ? 0.993 -0.133 -4.896 1.00 97.88 380 VAL A O 1
ATOM 3093 N N . PRO A 1 381 ? 2.246 0.972 -3.376 1.00 97.75 381 PRO A N 1
ATOM 3094 C CA . PRO A 1 381 ? 3.501 0.342 -3.760 1.00 97.75 381 PRO A CA 1
ATOM 3095 C C . PRO A 1 381 ? 3.575 -1.085 -3.203 1.00 97.75 381 PRO A C 1
ATOM 3097 O O . PRO A 1 381 ? 3.158 -1.326 -2.067 1.00 97.75 381 PRO A O 1
ATOM 3100 N N . ILE A 1 382 ? 4.057 -2.030 -4.009 1.00 97.94 382 ILE A N 1
ATOM 3101 C CA . ILE A 1 382 ? 4.229 -3.438 -3.629 1.00 97.94 382 ILE A CA 1
ATOM 3102 C C . ILE A 1 382 ? 5.563 -3.940 -4.170 1.00 97.94 382 ILE A C 1
ATOM 3104 O O . ILE A 1 382 ? 5.728 -4.080 -5.376 1.00 97.94 382 ILE A O 1
ATOM 3108 N N . ASP A 1 383 ? 6.477 -4.301 -3.277 1.00 98.06 383 ASP A N 1
ATOM 3109 C CA . ASP A 1 383 ? 7.720 -4.957 -3.680 1.00 98.06 383 ASP A CA 1
ATOM 3110 C C . ASP A 1 383 ? 7.471 -6.464 -3.855 1.00 98.06 383 ASP A C 1
ATOM 3112 O O . ASP A 1 383 ? 7.138 -7.188 -2.905 1.00 98.06 383 ASP A O 1
ATOM 3116 N N . VAL A 1 384 ? 7.606 -6.951 -5.090 1.00 98.25 384 VAL A N 1
ATOM 3117 C CA . VAL A 1 384 ? 7.305 -8.344 -5.452 1.00 98.25 384 VAL A CA 1
ATOM 3118 C C . VAL A 1 384 ? 8.248 -9.312 -4.743 1.00 98.25 384 VAL A C 1
ATOM 3120 O O . VAL A 1 384 ? 7.827 -10.395 -4.327 1.00 98.25 384 VAL A O 1
ATOM 3123 N N . ARG A 1 385 ? 9.508 -8.922 -4.523 1.00 96.31 385 ARG A N 1
ATOM 3124 C CA . ARG A 1 385 ? 10.475 -9.764 -3.814 1.00 96.31 385 ARG A CA 1
ATOM 3125 C C . ARG A 1 385 ? 10.045 -9.966 -2.367 1.00 96.31 385 ARG A C 1
ATOM 3127 O O . ARG A 1 385 ? 10.033 -11.098 -1.887 1.00 96.31 385 ARG A O 1
ATOM 3134 N N . VAL A 1 386 ? 9.622 -8.897 -1.693 1.00 95.69 386 VAL A N 1
ATOM 3135 C CA . VAL A 1 386 ? 9.086 -8.950 -0.321 1.00 95.69 386 VAL A CA 1
ATOM 3136 C C . VAL A 1 386 ? 7.877 -9.882 -0.235 1.00 95.69 386 VAL A C 1
ATOM 3138 O O . VAL A 1 386 ? 7.770 -10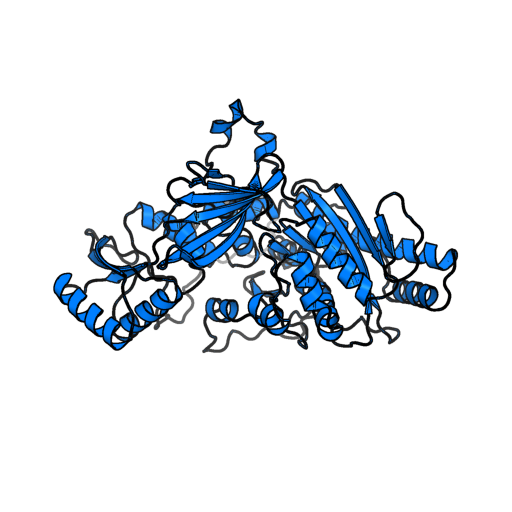.674 0.704 1.00 95.69 386 VAL A O 1
ATOM 3141 N N . CYS A 1 387 ? 6.969 -9.821 -1.211 1.00 97.31 387 CYS A N 1
ATOM 3142 C CA . CYS A 1 387 ? 5.815 -10.717 -1.264 1.00 97.31 387 CYS A CA 1
ATOM 3143 C C . CYS A 1 387 ? 6.225 -12.191 -1.337 1.00 97.31 387 CYS A C 1
ATOM 3145 O O . CYS A 1 387 ? 5.697 -13.016 -0.592 1.00 97.31 387 CYS A O 1
ATOM 3147 N N . LEU A 1 388 ? 7.186 -12.518 -2.200 1.00 96.81 388 LEU A N 1
ATOM 3148 C CA . LEU A 1 388 ? 7.645 -13.890 -2.410 1.00 96.81 388 LEU A CA 1
ATOM 3149 C C . LEU A 1 388 ? 8.443 -14.414 -1.210 1.00 96.81 388 LEU A C 1
ATOM 3151 O O . LEU A 1 388 ? 8.261 -15.564 -0.814 1.00 96.81 388 LEU A O 1
ATOM 3155 N N . LEU A 1 389 ? 9.247 -13.561 -0.570 1.00 94.00 389 LEU A N 1
ATOM 3156 C CA . LEU A 1 389 ? 9.957 -13.896 0.669 1.00 94.00 389 LEU A CA 1
ATOM 3157 C C . LEU A 1 389 ? 9.005 -14.213 1.832 1.00 94.00 389 LEU A C 1
ATOM 3159 O O . LEU A 1 389 ? 9.329 -15.045 2.671 1.00 94.00 389 LEU A O 1
ATOM 3163 N N . LYS A 1 390 ? 7.827 -13.580 1.883 1.00 93.31 390 LYS A N 1
ATOM 3164 C CA . LYS A 1 390 ? 6.771 -13.921 2.854 1.00 93.31 390 LYS A CA 1
ATOM 3165 C C . LYS A 1 390 ? 6.013 -15.193 2.495 1.00 93.31 390 LYS A C 1
ATOM 3167 O O . LYS A 1 390 ? 5.477 -15.852 3.381 1.00 93.31 390 LYS A O 1
ATOM 3172 N N . ARG A 1 391 ? 5.889 -15.484 1.198 1.00 93.69 391 ARG A N 1
ATOM 3173 C CA . ARG A 1 391 ? 5.107 -16.613 0.682 1.00 93.69 391 ARG A CA 1
ATOM 3174 C C . ARG A 1 391 ? 5.843 -17.933 0.848 1.00 93.69 391 ARG A C 1
ATOM 3176 O O . ARG A 1 391 ? 5.222 -18.924 1.216 1.00 93.69 391 ARG A O 1
ATOM 3183 N N . PHE A 1 392 ? 7.139 -17.950 0.555 1.00 92.31 392 PHE A N 1
ATOM 3184 C CA . PHE A 1 392 ? 7.931 -19.173 0.557 1.00 92.31 392 PHE A CA 1
ATOM 3185 C C . PHE A 1 392 ? 8.725 -19.337 1.856 1.00 92.31 392 PHE A C 1
ATOM 3187 O O . PHE A 1 392 ? 9.317 -18.368 2.334 1.00 92.31 392 PHE A O 1
ATOM 3194 N N . PRO A 1 393 ? 8.800 -20.558 2.421 1.00 86.19 393 PRO A N 1
ATOM 3195 C CA . PRO A 1 393 ? 9.617 -20.814 3.599 1.00 86.19 393 PRO A CA 1
ATOM 3196 C C . PRO A 1 393 ? 11.085 -20.460 3.357 1.00 86.19 393 PRO A C 1
ATOM 3198 O O . PRO A 1 393 ? 11.654 -20.809 2.326 1.00 86.19 393 PRO A O 1
ATOM 3201 N N . LYS A 1 394 ? 11.736 -19.847 4.350 1.00 84.56 394 LYS A N 1
ATOM 3202 C CA . LYS A 1 394 ? 13.154 -19.446 4.285 1.00 84.56 394 LYS A CA 1
ATOM 3203 C C . LYS A 1 394 ? 14.091 -20.588 3.880 1.00 84.56 394 LYS A C 1
ATOM 3205 O O . LYS A 1 394 ? 15.033 -20.358 3.136 1.00 84.56 394 LYS A O 1
ATOM 3210 N N . ALA A 1 395 ? 13.819 -21.811 4.340 1.00 83.50 395 ALA A N 1
ATOM 3211 C CA . ALA A 1 395 ? 14.603 -22.999 3.993 1.00 83.50 395 ALA A CA 1
ATOM 3212 C C . ALA A 1 395 ? 14.527 -23.364 2.500 1.00 83.50 395 ALA A C 1
ATOM 3214 O O . ALA A 1 395 ? 15.410 -24.045 1.986 1.00 83.50 395 ALA A O 1
ATOM 3215 N N . GLU A 1 396 ? 13.480 -22.918 1.809 1.00 86.75 396 GLU A N 1
ATOM 3216 C CA . GLU A 1 396 ? 13.276 -23.182 0.393 1.00 86.75 396 GLU A CA 1
ATOM 3217 C C . GLU A 1 396 ? 13.756 -22.055 -0.515 1.00 86.75 396 GLU A C 1
ATOM 3219 O O . GLU A 1 396 ? 13.791 -22.260 -1.726 1.00 86.75 396 GLU A O 1
ATOM 3224 N N . VAL A 1 397 ? 14.055 -20.873 0.028 1.00 85.44 397 VAL A N 1
ATOM 3225 C CA . VAL A 1 397 ? 14.535 -19.722 -0.741 1.00 85.44 397 VAL A CA 1
ATOM 3226 C C . VAL A 1 397 ? 16.057 -19.768 -0.783 1.00 85.44 397 VAL A C 1
ATOM 3228 O O . VAL A 1 397 ? 16.713 -19.985 0.237 1.00 85.44 397 VAL A O 1
ATOM 3231 N N . ASP A 1 398 ? 16.638 -19.577 -1.969 1.00 82.38 398 ASP A N 1
ATOM 3232 C CA . ASP A 1 398 ? 18.091 -19.484 -2.076 1.00 82.38 398 ASP A CA 1
ATOM 3233 C C . ASP A 1 398 ? 18.636 -18.271 -1.294 1.00 82.38 398 ASP A C 1
ATOM 3235 O O . ASP A 1 398 ? 17.906 -17.364 -0.895 1.00 82.38 398 ASP A O 1
ATOM 3239 N N . LYS A 1 399 ? 19.953 -18.227 -1.069 1.00 74.88 399 LYS A N 1
ATOM 3240 C CA . LYS A 1 399 ? 20.570 -17.155 -0.268 1.00 74.88 399 LYS A CA 1
ATOM 3241 C C . LYS A 1 399 ? 20.285 -15.739 -0.793 1.00 74.88 399 LYS A C 1
ATOM 3243 O O . LYS A 1 399 ? 20.437 -14.794 -0.028 1.00 74.88 399 LYS A O 1
ATOM 3248 N N . LYS A 1 400 ? 19.941 -15.579 -2.077 1.00 75.88 400 LYS A N 1
ATOM 3249 C CA . LYS A 1 400 ? 19.784 -14.270 -2.731 1.00 75.88 400 LYS A CA 1
ATOM 3250 C C . LYS A 1 400 ? 18.312 -13.852 -2.852 1.00 75.88 400 LYS A C 1
ATOM 3252 O O . LYS A 1 400 ? 18.017 -12.657 -2.860 1.00 75.88 400 LYS A O 1
ATOM 3257 N N . GLY A 1 401 ? 17.385 -14.806 -2.943 1.00 88.00 401 GLY A N 1
ATOM 3258 C CA . GLY A 1 401 ? 15.988 -14.566 -3.292 1.00 88.00 401 GLY A CA 1
ATOM 3259 C C . GLY A 1 401 ? 15.881 -13.802 -4.610 1.00 88.00 401 GLY A C 1
ATOM 3260 O O . GLY A 1 401 ? 15.305 -12.717 -4.635 1.00 88.00 401 GLY A O 1
ATOM 3261 N N . SER A 1 402 ? 16.528 -14.303 -5.668 1.00 92.56 402 SER A N 1
ATOM 3262 C CA . SER A 1 402 ? 16.608 -13.610 -6.965 1.00 92.56 402 SER A CA 1
ATOM 3263 C C . SER A 1 402 ? 15.341 -13.774 -7.814 1.00 92.56 402 SER A C 1
ATOM 3265 O O . SER A 1 402 ? 14.616 -14.761 -7.678 1.00 92.56 402 SER A O 1
ATOM 3267 N N . LEU A 1 403 ? 15.104 -12.852 -8.754 1.00 94.56 403 LEU A N 1
ATOM 3268 C CA . LEU A 1 403 ? 13.979 -12.943 -9.693 1.00 94.56 403 LEU A CA 1
ATOM 3269 C C . LEU A 1 403 ? 14.014 -14.264 -10.482 1.00 94.56 403 LEU A C 1
ATOM 3271 O O . LEU A 1 403 ? 13.030 -14.999 -10.514 1.00 94.56 403 LEU A O 1
ATOM 3275 N N . LYS A 1 404 ? 15.184 -14.624 -11.034 1.00 94.38 404 LYS A N 1
ATOM 3276 C CA . LYS A 1 404 ? 15.404 -15.892 -11.758 1.00 94.38 404 LYS A CA 1
ATOM 3277 C C . LYS A 1 404 ? 15.051 -17.113 -10.907 1.00 94.38 404 LYS A C 1
ATOM 3279 O O . LYS A 1 404 ? 14.456 -18.063 -11.413 1.00 94.38 404 LYS A O 1
ATOM 3284 N N . PHE A 1 405 ? 15.416 -17.086 -9.624 1.00 94.94 405 PHE A N 1
ATOM 3285 C CA . PHE A 1 405 ? 15.095 -18.154 -8.682 1.00 94.94 405 PHE A CA 1
ATOM 3286 C C . PHE A 1 405 ? 13.578 -18.310 -8.512 1.00 94.94 405 PHE A C 1
ATOM 3288 O O . PHE A 1 405 ? 13.060 -19.415 -8.679 1.00 94.94 405 PHE A O 1
ATOM 3295 N N . PHE A 1 406 ? 12.858 -17.219 -8.235 1.00 96.44 406 PHE A N 1
ATOM 3296 C CA . PHE A 1 406 ? 11.412 -17.287 -8.020 1.00 96.44 406 PHE A CA 1
ATOM 3297 C C . PHE A 1 406 ? 10.631 -17.635 -9.288 1.00 96.44 406 PHE A C 1
ATOM 3299 O O . PHE A 1 406 ? 9.675 -18.400 -9.195 1.00 96.44 406 PHE A O 1
ATOM 3306 N N . LEU A 1 407 ? 11.063 -17.163 -10.461 1.00 96.62 407 LEU A N 1
ATOM 3307 C CA . LEU A 1 407 ? 10.472 -17.560 -11.744 1.00 96.62 407 LEU A CA 1
ATOM 3308 C C . LEU A 1 407 ? 10.551 -19.070 -11.946 1.00 96.62 407 LEU A C 1
ATOM 3310 O O . LEU A 1 407 ? 9.529 -19.722 -12.151 1.00 96.62 407 LEU A O 1
ATOM 3314 N N . LYS A 1 408 ? 11.745 -19.647 -11.761 1.00 95.81 408 LYS A N 1
ATOM 3315 C CA . LYS A 1 408 ? 11.937 -21.099 -11.826 1.00 95.81 408 LYS A CA 1
ATOM 3316 C C . LYS A 1 408 ? 11.081 -21.828 -10.788 1.00 95.81 408 LYS A C 1
ATOM 3318 O O . LYS A 1 408 ? 10.464 -22.838 -11.112 1.00 95.81 408 LYS A O 1
ATOM 3323 N N . LYS A 1 409 ? 11.039 -21.327 -9.548 1.00 94.94 409 LYS A N 1
ATOM 3324 C CA . LYS A 1 409 ? 10.251 -21.929 -8.461 1.00 94.94 409 LYS A CA 1
ATOM 3325 C C . LYS A 1 409 ? 8.750 -21.936 -8.767 1.00 94.94 409 LYS A C 1
ATOM 3327 O O . LYS A 1 409 ? 8.070 -22.878 -8.382 1.00 94.94 409 LYS A O 1
ATOM 3332 N N . CYS A 1 410 ? 8.255 -20.927 -9.481 1.00 96.06 410 CYS A N 1
ATOM 3333 C CA . CYS A 1 410 ? 6.852 -20.807 -9.878 1.00 96.06 410 CYS A CA 1
ATOM 3334 C C . CYS A 1 410 ? 6.536 -21.455 -11.240 1.00 96.06 410 CYS A C 1
ATOM 3336 O O . CYS A 1 410 ? 5.409 -21.332 -11.717 1.00 96.06 410 CYS A O 1
ATOM 3338 N N . GLY A 1 411 ? 7.505 -22.127 -11.877 1.00 96.38 411 GLY A N 1
ATOM 3339 C CA . GLY A 1 411 ? 7.320 -22.753 -13.191 1.00 96.38 411 GLY A CA 1
ATOM 3340 C C . GLY A 1 411 ? 7.094 -21.754 -14.331 1.00 96.38 411 GLY A C 1
ATOM 3341 O O . GLY A 1 411 ? 6.466 -22.104 -15.325 1.00 96.38 411 GLY A O 1
ATOM 3342 N N . LEU A 1 412 ? 7.567 -20.516 -14.174 1.00 96.25 412 LEU A N 1
ATOM 3343 C CA . LEU A 1 412 ? 7.491 -19.469 -15.188 1.00 96.25 412 LEU A CA 1
ATOM 3344 C C . LEU A 1 412 ? 8.759 -19.457 -16.043 1.00 96.25 412 LEU A C 1
ATOM 3346 O O . LEU A 1 412 ? 9.831 -19.904 -15.618 1.00 96.25 412 LEU A O 1
ATOM 3350 N N . ASP A 1 413 ? 8.634 -18.898 -17.242 1.00 92.94 413 ASP A N 1
ATOM 3351 C CA . ASP A 1 413 ? 9.774 -18.659 -18.113 1.00 92.94 413 ASP A CA 1
ATOM 3352 C C . ASP A 1 413 ? 10.832 -17.806 -17.400 1.00 92.94 413 ASP A C 1
ATOM 3354 O O . ASP A 1 413 ? 10.537 -16.896 -16.618 1.00 92.94 413 ASP A O 1
ATOM 3358 N N . SER A 1 414 ? 12.098 -18.090 -17.696 1.00 89.06 414 SER A N 1
ATOM 3359 C CA . SER A 1 414 ? 13.209 -17.343 -17.115 1.00 89.06 414 SER A CA 1
ATOM 3360 C C . SER A 1 414 ? 13.164 -15.864 -17.517 1.00 89.06 414 SER A C 1
ATOM 3362 O O . SER A 1 414 ? 12.619 -15.476 -18.558 1.00 89.06 414 SER A O 1
ATOM 3364 N N . LYS A 1 415 ? 13.823 -15.035 -16.703 1.00 85.94 415 LYS A N 1
ATOM 3365 C CA . LYS A 1 415 ? 14.245 -13.699 -17.125 1.00 85.94 415 LYS A CA 1
ATOM 3366 C C . LYS A 1 415 ? 15.229 -13.768 -18.290 1.00 85.94 415 LYS A C 1
ATOM 3368 O O . LYS A 1 415 ? 15.888 -14.799 -18.483 1.00 85.94 415 LYS A O 1
ATOM 3373 N N . ALA A 1 416 ? 15.347 -12.660 -19.018 1.00 83.88 416 ALA A N 1
ATOM 3374 C CA . ALA A 1 416 ? 16.442 -12.454 -19.955 1.00 83.88 416 ALA A CA 1
ATOM 3375 C C . ALA A 1 416 ? 17.777 -12.426 -19.183 1.00 83.88 416 ALA A C 1
ATOM 3377 O O . ALA A 1 416 ? 17.823 -11.988 -18.035 1.00 83.88 416 ALA A O 1
ATOM 3378 N N . ASP A 1 417 ? 18.856 -12.938 -19.777 1.00 82.56 417 ASP A N 1
ATOM 3379 C CA . ASP A 1 417 ? 20.181 -12.933 -19.145 1.00 82.56 417 ASP A CA 1
ATOM 3380 C C . ASP A 1 417 ? 21.055 -11.861 -19.799 1.00 82.56 417 ASP A C 1
ATOM 3382 O O . ASP A 1 417 ? 21.315 -11.907 -21.004 1.00 82.56 417 ASP A O 1
ATOM 3386 N N . MET A 1 418 ? 21.481 -10.880 -19.009 1.00 89.88 418 MET A N 1
ATOM 3387 C CA . MET A 1 418 ? 22.377 -9.820 -19.448 1.00 89.88 418 MET A CA 1
ATOM 3388 C C . MET A 1 418 ? 23.340 -9.470 -18.310 1.00 89.88 418 MET A C 1
ATOM 3390 O O . MET A 1 418 ? 22.936 -8.830 -17.340 1.00 89.88 418 MET A O 1
ATOM 3394 N N . PRO A 1 419 ? 24.618 -9.877 -18.403 1.00 89.56 419 PRO A N 1
ATOM 3395 C CA . PRO A 1 419 ? 25.631 -9.432 -17.455 1.00 89.56 419 PRO A CA 1
ATOM 3396 C C . PRO A 1 419 ? 25.749 -7.904 -17.467 1.00 89.56 419 PRO A C 1
ATOM 3398 O O . PRO A 1 419 ? 25.782 -7.299 -18.543 1.00 89.56 419 PRO A O 1
ATOM 3401 N N . TYR A 1 420 ? 25.866 -7.290 -16.287 1.00 87.31 420 TYR A N 1
ATOM 3402 C CA . TYR A 1 420 ? 25.935 -5.830 -16.149 1.00 87.31 420 TYR A CA 1
ATOM 3403 C C . TYR A 1 420 ? 27.103 -5.226 -16.950 1.00 87.31 420 TYR A C 1
ATOM 3405 O O . TYR A 1 420 ? 26.934 -4.207 -17.609 1.00 87.31 420 TYR A O 1
ATOM 3413 N N . GLU A 1 421 ? 28.254 -5.905 -17.018 1.00 87.50 421 GLU A N 1
ATOM 3414 C CA . GLU A 1 421 ? 29.408 -5.457 -17.814 1.00 87.50 421 GLU A CA 1
ATOM 3415 C C . GLU A 1 421 ? 29.085 -5.365 -19.312 1.00 87.50 421 GLU A C 1
ATOM 3417 O O . GLU A 1 421 ? 29.478 -4.411 -19.988 1.00 87.50 421 GLU A O 1
ATOM 3422 N N . LYS A 1 422 ? 28.325 -6.338 -19.838 1.00 91.75 422 LYS A N 1
ATOM 3423 C CA . LYS A 1 422 ? 27.876 -6.331 -21.236 1.00 91.75 422 LYS A CA 1
ATOM 3424 C C . LYS A 1 422 ? 26.937 -5.150 -21.473 1.00 91.75 422 LYS A C 1
ATOM 3426 O O . LYS A 1 422 ? 27.093 -4.443 -22.466 1.00 91.75 422 LYS A O 1
ATOM 3431 N N . MET A 1 423 ? 25.993 -4.928 -20.562 1.00 93.75 423 MET A N 1
ATOM 3432 C CA . MET A 1 423 ? 25.041 -3.821 -20.641 1.00 93.75 423 MET A CA 1
ATOM 3433 C C . MET A 1 423 ? 25.750 -2.462 -20.628 1.00 93.75 423 MET A C 1
ATOM 3435 O O . MET A 1 423 ? 25.502 -1.628 -21.496 1.00 93.75 423 MET A O 1
ATOM 3439 N N . TRP A 1 424 ? 26.687 -2.253 -19.702 1.00 91.88 424 TRP A N 1
ATOM 3440 C CA . TRP A 1 424 ? 27.443 -1.003 -19.609 1.00 91.88 424 TRP A CA 1
ATOM 3441 C C . TRP A 1 424 ? 28.325 -0.767 -20.820 1.00 91.88 424 TRP A C 1
ATOM 3443 O O . TRP A 1 424 ? 28.464 0.377 -21.248 1.00 91.88 424 TRP A O 1
ATOM 3453 N N . LYS A 1 425 ? 28.902 -1.825 -21.398 1.00 92.19 425 LYS A N 1
ATOM 3454 C CA . LYS A 1 425 ? 29.643 -1.718 -22.654 1.00 92.19 425 LYS A CA 1
ATOM 3455 C C . LYS A 1 425 ? 28.730 -1.243 -23.783 1.00 92.19 425 LYS A C 1
ATOM 3457 O O . LYS A 1 425 ? 29.063 -0.259 -24.438 1.00 92.19 425 LYS A O 1
ATOM 3462 N N . ILE A 1 426 ? 27.570 -1.881 -23.954 1.00 94.81 426 ILE A N 1
ATOM 3463 C CA . ILE A 1 426 ? 26.577 -1.501 -24.970 1.00 94.81 426 ILE A CA 1
ATOM 3464 C C . ILE A 1 426 ? 26.159 -0.036 -24.800 1.00 94.81 426 ILE A C 1
ATOM 3466 O O . ILE A 1 426 ? 26.206 0.734 -25.759 1.00 94.81 426 ILE A O 1
ATOM 3470 N N . TYR A 1 427 ? 25.801 0.366 -23.579 1.00 94.88 427 TYR A N 1
ATOM 3471 C CA . TYR A 1 427 ? 25.380 1.734 -23.294 1.00 94.88 427 TYR A CA 1
ATOM 3472 C C . TYR A 1 427 ? 26.514 2.751 -23.503 1.00 94.88 427 TYR A C 1
ATOM 3474 O O . TYR A 1 427 ? 26.314 3.788 -24.136 1.00 94.88 427 TYR A O 1
ATOM 3482 N N . SER A 1 428 ? 27.734 2.435 -23.057 1.00 92.81 428 SER A N 1
ATOM 3483 C CA . SER A 1 428 ? 28.911 3.290 -23.264 1.00 92.81 428 SER A CA 1
ATOM 3484 C C . SER A 1 428 ? 29.219 3.501 -24.742 1.00 92.81 428 SER A C 1
ATOM 3486 O O . SER A 1 428 ? 29.547 4.615 -25.146 1.00 92.81 428 SER A O 1
ATOM 3488 N N . GLU A 1 429 ? 29.135 2.443 -25.551 1.00 94.38 429 GLU A N 1
ATOM 3489 C CA . GLU A 1 429 ? 29.330 2.512 -27.000 1.00 94.38 429 GLU A CA 1
ATOM 3490 C C . GLU A 1 429 ? 28.235 3.358 -27.657 1.00 94.38 429 GLU A C 1
ATOM 3492 O O . GLU A 1 429 ? 28.554 4.256 -28.435 1.00 94.38 429 GLU A O 1
ATOM 3497 N N . ALA A 1 430 ? 26.969 3.155 -27.277 1.00 95.12 430 ALA A N 1
ATOM 3498 C CA . ALA A 1 430 ? 25.846 3.947 -27.776 1.00 95.12 430 ALA A CA 1
ATOM 3499 C C . ALA A 1 430 ? 25.979 5.440 -27.446 1.00 95.12 430 ALA A C 1
ATOM 3501 O O . ALA A 1 430 ? 25.651 6.285 -28.275 1.00 95.12 430 ALA A O 1
ATOM 3502 N N . LYS A 1 431 ? 26.503 5.772 -26.263 1.00 93.38 431 LYS A N 1
ATOM 3503 C CA . LYS A 1 431 ? 26.722 7.157 -25.831 1.00 93.38 431 LYS A CA 1
ATOM 3504 C C . LYS A 1 431 ? 27.918 7.818 -26.522 1.00 93.38 431 LYS A C 1
ATOM 3506 O O . LYS A 1 431 ? 27.869 9.009 -26.811 1.00 93.38 431 LYS A O 1
ATOM 3511 N N . LYS A 1 432 ? 28.997 7.065 -26.773 1.00 94.00 432 LYS A N 1
ATOM 3512 C CA . LYS A 1 432 ? 30.235 7.572 -27.397 1.00 94.00 432 LYS A CA 1
ATOM 3513 C C . LYS A 1 432 ? 30.142 7.675 -28.918 1.00 94.00 432 LYS A C 1
ATOM 3515 O O . LYS A 1 432 ? 30.712 8.593 -29.501 1.00 94.00 432 LYS A O 1
ATOM 3520 N N . SER A 1 433 ? 29.501 6.712 -29.573 1.00 94.12 433 SER A N 1
ATOM 3521 C CA . SER A 1 433 ? 29.464 6.612 -31.036 1.00 94.12 433 SER A CA 1
ATOM 3522 C C . SER A 1 433 ? 28.118 6.050 -31.511 1.00 94.12 433 SER A C 1
ATOM 3524 O O . SER A 1 433 ? 28.037 4.872 -31.871 1.00 94.12 433 SER A O 1
ATOM 3526 N N . PRO A 1 434 ? 27.057 6.883 -31.517 1.00 94.19 434 PRO A N 1
ATOM 3527 C CA . PRO A 1 434 ? 25.736 6.479 -31.988 1.00 94.19 434 PRO A CA 1
ATOM 3528 C C . PRO A 1 434 ? 25.780 5.954 -33.429 1.00 94.19 434 PRO A C 1
ATOM 3530 O O . PRO A 1 434 ? 26.350 6.576 -34.325 1.00 94.19 434 PRO A O 1
ATOM 3533 N N . SER A 1 435 ? 25.182 4.788 -33.652 1.00 96.19 435 SER A N 1
ATOM 3534 C CA . SER A 1 435 ? 25.068 4.121 -34.948 1.00 96.19 435 SER A CA 1
ATOM 3535 C C . SER A 1 435 ? 23.859 3.183 -34.966 1.00 96.19 435 SER A C 1
ATOM 3537 O O . SER A 1 435 ? 23.311 2.829 -33.920 1.00 96.19 435 SER A O 1
ATOM 3539 N N . SER A 1 436 ? 23.481 2.692 -36.150 1.00 96.00 436 SER A N 1
ATOM 3540 C CA . SER A 1 436 ? 22.443 1.659 -36.278 1.00 96.00 436 SER A CA 1
ATOM 3541 C C . SER A 1 436 ? 22.777 0.390 -35.480 1.00 96.00 436 SER A C 1
ATOM 3543 O O . SER A 1 436 ? 21.898 -0.209 -34.862 1.00 96.00 436 SER A O 1
ATOM 3545 N N . THR A 1 437 ? 24.056 0.007 -35.416 1.00 96.94 437 THR A N 1
ATOM 3546 C CA . THR A 1 437 ? 24.522 -1.139 -34.622 1.00 96.94 437 THR A CA 1
ATOM 3547 C C . THR A 1 437 ? 24.330 -0.911 -33.125 1.00 96.94 437 THR A C 1
ATOM 3549 O O . THR A 1 437 ? 23.816 -1.793 -32.438 1.00 96.94 437 THR A O 1
ATOM 3552 N N . THR A 1 438 ? 24.710 0.259 -32.602 1.00 96.62 438 THR A N 1
ATOM 3553 C CA . THR A 1 438 ? 24.543 0.553 -31.170 1.00 96.62 438 THR A CA 1
ATOM 3554 C C . THR A 1 438 ? 23.070 0.702 -30.795 1.00 96.62 438 THR A C 1
ATOM 3556 O O . THR A 1 438 ? 22.674 0.220 -29.738 1.00 96.62 438 THR A O 1
ATOM 3559 N N . ALA A 1 439 ? 22.242 1.277 -31.675 1.00 97.25 439 ALA A N 1
ATOM 3560 C CA . ALA A 1 439 ? 20.794 1.367 -31.478 1.00 97.25 439 ALA A CA 1
ATOM 3561 C C . ALA A 1 439 ? 20.138 -0.024 -31.403 1.00 97.25 439 ALA A C 1
ATOM 3563 O O . ALA A 1 439 ? 19.283 -0.263 -30.546 1.00 97.25 439 ALA A O 1
ATOM 3564 N N . ARG A 1 440 ? 20.579 -0.971 -32.244 1.00 97.69 440 ARG A N 1
ATOM 3565 C CA . ARG A 1 440 ? 20.147 -2.376 -32.189 1.00 97.69 440 ARG A CA 1
ATOM 3566 C C . ARG A 1 440 ? 20.597 -3.072 -30.902 1.00 97.69 440 ARG A C 1
ATOM 3568 O O . ARG A 1 440 ? 19.807 -3.780 -30.289 1.00 97.69 440 ARG A O 1
ATOM 3575 N N . ASN A 1 441 ? 21.829 -2.845 -30.447 1.00 97.25 441 ASN A N 1
ATOM 3576 C CA . ASN A 1 441 ? 22.309 -3.428 -29.189 1.00 97.25 441 ASN A CA 1
ATOM 3577 C C . ASN A 1 441 ? 21.549 -2.861 -27.975 1.00 97.25 441 ASN A C 1
ATOM 3579 O O . ASN A 1 441 ? 21.179 -3.607 -27.073 1.00 97.25 441 ASN A O 1
ATOM 3583 N N . MET A 1 442 ? 21.249 -1.558 -27.962 1.00 98.00 442 MET A N 1
ATOM 3584 C CA . MET A 1 442 ? 20.420 -0.956 -26.912 1.00 98.00 442 MET A CA 1
ATOM 3585 C C . MET A 1 442 ? 18.983 -1.491 -26.910 1.00 98.00 442 MET A C 1
ATOM 3587 O O . MET A 1 442 ? 18.358 -1.546 -25.852 1.00 98.00 442 MET A O 1
ATOM 3591 N N . ARG A 1 443 ? 18.457 -1.942 -28.057 1.00 97.75 443 ARG A N 1
ATOM 3592 C CA . ARG A 1 443 ? 17.157 -2.629 -28.114 1.00 97.75 443 ARG A CA 1
ATOM 3593 C C . ARG A 1 443 ? 17.196 -3.972 -27.378 1.00 97.75 443 ARG A C 1
ATOM 3595 O O . ARG A 1 443 ? 16.190 -4.355 -26.785 1.00 97.75 443 ARG A O 1
ATOM 3602 N N . GLU A 1 444 ? 18.335 -4.667 -27.351 1.00 97.06 444 GLU A N 1
ATOM 3603 C CA . GLU A 1 444 ? 18.505 -5.869 -26.518 1.00 97.06 444 GLU A CA 1
ATOM 3604 C C . GLU A 1 444 ? 18.463 -5.531 -25.021 1.00 97.06 444 GLU A C 1
ATOM 3606 O O . GLU A 1 444 ? 17.863 -6.278 -24.248 1.00 97.06 444 GLU A O 1
ATOM 3611 N N . VAL A 1 445 ? 19.054 -4.398 -24.617 1.00 97.69 445 VAL A N 1
ATOM 3612 C CA . VAL A 1 445 ? 18.986 -3.894 -23.232 1.00 97.69 445 VAL A CA 1
ATOM 3613 C C . VAL A 1 445 ? 17.541 -3.547 -22.864 1.00 97.69 445 VAL A C 1
ATOM 3615 O O . VAL A 1 445 ? 17.043 -3.990 -21.834 1.00 97.69 445 VAL A O 1
ATOM 3618 N N . ALA A 1 446 ? 16.825 -2.856 -23.758 1.00 97.94 446 ALA A N 1
ATOM 3619 C CA . ALA A 1 446 ? 15.403 -2.556 -23.586 1.00 97.94 446 ALA A CA 1
ATOM 3620 C C . ALA A 1 446 ? 14.552 -3.822 -23.455 1.00 97.94 446 ALA A C 1
ATOM 3622 O O . ALA A 1 446 ? 13.680 -3.899 -22.596 1.00 97.94 446 ALA A O 1
ATOM 3623 N N . HIS A 1 447 ? 14.823 -4.844 -24.270 1.00 97.50 447 HIS A N 1
ATOM 3624 C CA . HIS A 1 447 ? 14.142 -6.128 -24.155 1.00 97.50 447 HIS A CA 1
ATOM 3625 C C . HIS A 1 447 ? 14.379 -6.781 -22.790 1.00 97.50 447 HIS A C 1
ATOM 3627 O O . HIS A 1 447 ? 13.436 -7.296 -22.197 1.00 97.50 447 HIS A O 1
ATOM 3633 N N . TYR A 1 448 ? 15.618 -6.765 -22.294 1.00 96.69 448 TYR A N 1
ATOM 3634 C CA . TYR A 1 448 ? 15.953 -7.304 -20.978 1.00 96.69 448 TYR A CA 1
ATOM 3635 C C . TYR A 1 448 ? 15.158 -6.608 -19.860 1.00 96.69 448 TYR A C 1
ATOM 3637 O O . TYR A 1 448 ? 14.442 -7.286 -19.124 1.00 96.69 448 TYR A O 1
ATOM 3645 N N . CYS A 1 449 ? 15.186 -5.276 -19.822 1.00 97.75 449 CYS A N 1
ATOM 3646 C CA . CYS A 1 449 ? 14.511 -4.474 -18.800 1.00 97.75 449 CYS A CA 1
ATOM 3647 C C . CYS A 1 449 ? 12.970 -4.607 -18.874 1.00 97.75 449 CYS A C 1
ATOM 3649 O O . CYS A 1 449 ? 12.290 -4.773 -17.861 1.00 97.75 449 CYS A O 1
ATOM 3651 N N . ILE A 1 450 ? 12.388 -4.649 -20.085 1.00 97.81 450 ILE A N 1
ATOM 3652 C CA . ILE A 1 450 ? 10.948 -4.925 -20.279 1.00 97.81 450 ILE A CA 1
ATOM 3653 C C . ILE A 1 450 ? 10.564 -6.305 -19.738 1.00 97.81 450 ILE A C 1
ATOM 3655 O O . ILE A 1 450 ? 9.507 -6.444 -19.123 1.00 97.81 450 ILE A O 1
ATOM 3659 N N . ILE A 1 451 ? 11.390 -7.330 -19.974 1.00 97.31 451 ILE A N 1
ATOM 3660 C CA . ILE A 1 451 ? 11.115 -8.678 -19.474 1.00 97.31 451 ILE A CA 1
ATOM 3661 C C . ILE A 1 451 ? 11.162 -8.697 -17.944 1.00 97.31 451 ILE A C 1
ATOM 3663 O O . ILE A 1 451 ? 10.240 -9.245 -17.345 1.00 97.31 451 ILE A O 1
ATOM 3667 N N . ASP A 1 452 ? 12.150 -8.073 -17.302 1.00 96.94 452 ASP A N 1
ATOM 3668 C CA . ASP A 1 452 ? 12.239 -8.052 -15.834 1.00 96.94 452 ASP A CA 1
ATOM 3669 C C . ASP A 1 452 ? 11.026 -7.335 -15.197 1.00 96.94 452 ASP A C 1
ATOM 3671 O O . ASP A 1 452 ? 10.400 -7.880 -14.275 1.00 96.94 452 ASP A O 1
ATOM 3675 N N . ALA A 1 453 ? 10.570 -6.217 -15.779 1.00 97.69 453 ALA A N 1
ATOM 3676 C CA . ALA A 1 453 ? 9.323 -5.554 -15.385 1.00 97.69 453 ALA A CA 1
ATOM 3677 C C . ALA A 1 453 ? 8.072 -6.433 -15.609 1.00 97.69 453 ALA A C 1
ATOM 3679 O O . ALA A 1 453 ? 7.189 -6.499 -14.747 1.00 97.69 453 ALA A O 1
ATOM 3680 N N . LEU A 1 454 ? 7.983 -7.147 -16.737 1.00 97.88 454 LEU A N 1
ATOM 3681 C CA . LEU A 1 454 ? 6.852 -8.023 -17.073 1.00 97.88 454 LEU A CA 1
ATOM 3682 C C . LEU A 1 454 ? 6.742 -9.219 -16.114 1.00 97.88 454 LEU A C 1
ATOM 3684 O O . LEU A 1 454 ? 5.652 -9.558 -15.642 1.00 97.88 454 LEU A O 1
ATOM 3688 N N . ARG A 1 455 ? 7.878 -9.844 -15.787 1.00 97.81 455 ARG A N 1
ATOM 3689 C CA . ARG A 1 455 ? 7.961 -11.013 -14.897 1.00 97.81 455 ARG A CA 1
ATOM 3690 C C . ARG A 1 455 ? 7.419 -10.731 -13.495 1.00 97.81 455 ARG A C 1
ATOM 3692 O O . ARG A 1 455 ? 6.888 -11.638 -12.852 1.00 97.81 455 ARG A O 1
ATOM 3699 N N . CYS A 1 456 ? 7.480 -9.480 -13.038 1.00 98.06 456 CYS A N 1
ATOM 3700 C CA . CYS A 1 456 ? 6.871 -9.053 -11.780 1.00 98.06 456 CYS A CA 1
ATOM 3701 C C . CYS A 1 456 ? 5.356 -9.306 -11.755 1.00 98.06 456 CYS A C 1
ATOM 3703 O O . CYS A 1 456 ? 4.846 -9.892 -10.799 1.00 98.06 456 CYS A O 1
ATOM 3705 N N . GLN A 1 457 ? 4.637 -8.915 -12.812 1.00 98.12 457 GLN A N 1
ATOM 3706 C CA . GLN A 1 457 ? 3.190 -9.119 -12.883 1.00 98.12 457 GLN A CA 1
ATOM 3707 C C . GLN A 1 457 ? 2.836 -10.604 -13.000 1.00 98.12 457 GLN A C 1
ATOM 3709 O O . GLN A 1 457 ? 1.886 -11.064 -12.366 1.00 98.12 457 GLN A O 1
ATOM 3714 N N . GLU A 1 458 ? 3.594 -11.375 -13.778 1.00 98.31 458 GLU A N 1
ATOM 3715 C CA . GLU A 1 458 ? 3.358 -12.815 -13.898 1.00 98.31 458 GLU A CA 1
ATOM 3716 C C . GLU A 1 458 ? 3.477 -13.525 -12.549 1.00 98.31 458 GLU A C 1
ATOM 3718 O O . GLU A 1 458 ? 2.628 -14.351 -12.222 1.00 98.31 458 GLU A O 1
ATOM 3723 N N . LEU A 1 459 ? 4.472 -13.161 -11.731 1.00 98.44 459 LEU A N 1
ATOM 3724 C CA . LEU A 1 459 ? 4.626 -13.680 -10.370 1.00 98.44 459 LEU A CA 1
ATOM 3725 C C . LEU A 1 459 ? 3.455 -13.274 -9.464 1.00 98.44 459 LEU A C 1
ATOM 3727 O O . LEU A 1 459 ? 2.927 -14.117 -8.736 1.00 98.44 459 LEU A O 1
ATOM 3731 N N . LEU A 1 460 ? 3.019 -12.009 -9.528 1.00 98.44 460 LEU A N 1
ATOM 3732 C CA . LEU A 1 460 ? 1.877 -11.510 -8.753 1.00 98.44 460 LEU A CA 1
ATOM 3733 C C . LEU A 1 460 ? 0.582 -12.267 -9.073 1.00 98.44 460 LEU A C 1
ATOM 3735 O O . LEU A 1 460 ? -0.154 -12.621 -8.148 1.00 98.44 460 LEU A O 1
ATOM 3739 N N . VAL A 1 461 ? 0.321 -12.535 -10.357 1.00 98.19 461 VAL A N 1
ATOM 3740 C CA . VAL A 1 461 ? -0.867 -13.274 -10.810 1.00 98.19 461 VAL A CA 1
ATOM 3741 C C . VAL A 1 461 ? -0.747 -14.764 -10.504 1.00 98.19 461 VAL A C 1
ATOM 3743 O O . VAL A 1 461 ? -1.682 -15.341 -9.955 1.00 98.19 461 VAL A O 1
ATOM 3746 N N . ASN A 1 462 ? 0.394 -15.387 -10.809 1.00 97.88 462 ASN A N 1
ATOM 3747 C CA . ASN A 1 462 ? 0.631 -16.818 -10.591 1.00 97.88 462 ASN A CA 1
ATOM 3748 C C . ASN A 1 462 ? 0.449 -17.214 -9.117 1.00 97.88 462 ASN A C 1
ATOM 3750 O O . ASN A 1 462 ? -0.105 -18.271 -8.826 1.00 97.88 462 ASN A O 1
ATOM 3754 N N . GLN A 1 463 ? 0.874 -16.348 -8.195 1.00 97.38 463 GLN A N 1
ATOM 3755 C CA . GLN A 1 463 ? 0.779 -16.580 -6.753 1.00 97.38 463 GLN A CA 1
ATOM 3756 C C . GLN A 1 463 ? -0.458 -15.942 -6.099 1.00 97.38 463 GLN A C 1
ATOM 3758 O O . GLN A 1 463 ? -0.582 -16.008 -4.878 1.00 97.38 463 GLN A O 1
ATOM 3763 N N . SER A 1 464 ? -1.358 -15.319 -6.873 1.00 96.94 464 SER A N 1
ATOM 3764 C CA . SER A 1 464 ? -2.564 -14.626 -6.379 1.00 96.94 464 SER A CA 1
ATOM 3765 C C . SER A 1 464 ? -2.302 -13.586 -5.277 1.00 96.94 464 SER A C 1
ATOM 3767 O O . SER A 1 464 ? -3.182 -13.285 -4.473 1.00 96.94 464 SER A O 1
ATOM 3769 N N . ILE A 1 465 ? -1.111 -12.978 -5.253 1.00 97.62 465 ILE A N 1
ATOM 3770 C CA . ILE A 1 465 ? -0.614 -12.189 -4.110 1.00 97.62 465 ILE A CA 1
ATOM 3771 C C . ILE A 1 465 ? -1.559 -11.039 -3.742 1.00 97.62 465 ILE A C 1
ATOM 3773 O O . ILE A 1 465 ? -1.883 -10.839 -2.571 1.00 97.62 465 ILE A O 1
ATOM 3777 N N . ILE A 1 466 ? -2.016 -10.269 -4.735 1.00 97.50 466 ILE A N 1
ATOM 3778 C CA . ILE A 1 466 ? -2.876 -9.106 -4.476 1.00 97.50 466 ILE A CA 1
ATOM 3779 C C . ILE A 1 466 ? -4.262 -9.559 -3.990 1.00 97.50 466 ILE A C 1
ATOM 3781 O O . ILE A 1 466 ? -4.855 -8.888 -3.147 1.00 97.50 466 ILE A O 1
ATOM 3785 N N . ASN A 1 467 ? -4.770 -10.690 -4.487 1.00 96.00 467 ASN A N 1
ATOM 3786 C CA . ASN A 1 467 ? -6.064 -11.234 -4.071 1.00 96.00 467 ASN A CA 1
ATOM 3787 C C . ASN A 1 467 ? -6.015 -11.699 -2.611 1.00 96.00 467 ASN A C 1
ATOM 3789 O O . ASN A 1 467 ? -6.842 -11.245 -1.821 1.00 96.00 467 ASN A O 1
ATOM 3793 N N . ASP A 1 468 ? -4.983 -12.461 -2.233 1.00 96.75 468 ASP A N 1
ATOM 3794 C CA . ASP A 1 468 ? -4.748 -12.895 -0.849 1.00 96.75 468 ASP A CA 1
ATOM 3795 C C . ASP A 1 468 ? -4.663 -11.680 0.099 1.00 96.75 468 ASP A C 1
ATOM 3797 O O . ASP A 1 468 ? -5.288 -11.639 1.162 1.00 96.75 468 ASP A O 1
ATOM 3801 N N . TYR A 1 469 ? -3.927 -10.632 -0.291 1.00 97.31 469 TYR A N 1
ATOM 3802 C CA . TYR A 1 469 ? -3.822 -9.415 0.519 1.00 97.31 469 TYR A CA 1
ATOM 3803 C C . TYR A 1 469 ? -5.145 -8.675 0.674 1.00 97.31 469 TYR A C 1
ATOM 3805 O O . TYR A 1 469 ? -5.420 -8.152 1.755 1.00 97.31 469 TYR A O 1
ATOM 3813 N N . ARG A 1 470 ? -5.971 -8.622 -0.372 1.00 94.88 470 ARG A N 1
ATOM 3814 C CA . ARG A 1 470 ? -7.289 -7.986 -0.298 1.00 94.88 470 ARG A CA 1
ATOM 3815 C C . ARG A 1 470 ? -8.258 -8.748 0.584 1.00 94.88 470 ARG A C 1
ATOM 3817 O O . ARG A 1 470 ? -9.004 -8.115 1.324 1.00 94.88 470 ARG A O 1
ATOM 3824 N N . GLU A 1 471 ? -8.244 -10.073 0.530 1.00 94.56 471 GLU A N 1
ATOM 3825 C CA . GLU A 1 471 ? -9.087 -10.894 1.395 1.00 94.56 471 GLU A CA 1
ATOM 3826 C C . GLU A 1 471 ? -8.741 -10.651 2.867 1.00 94.56 471 GLU A C 1
ATOM 3828 O O . GLU A 1 471 ? -9.607 -10.299 3.669 1.00 94.56 471 GLU A O 1
ATOM 3833 N N . VAL A 1 472 ? -7.447 -10.684 3.195 1.00 96.12 472 VAL A N 1
ATOM 3834 C CA . VAL A 1 472 ? -6.955 -10.340 4.533 1.00 96.12 472 VAL A CA 1
ATOM 3835 C C . VAL A 1 472 ? -7.330 -8.905 4.926 1.00 96.12 472 VAL A C 1
ATOM 3837 O O . VAL A 1 472 ? -7.747 -8.665 6.061 1.00 96.12 472 VAL A O 1
ATOM 3840 N N . ALA A 1 473 ? -7.195 -7.944 4.007 1.00 96.62 473 ALA A N 1
ATOM 3841 C CA . ALA A 1 473 ? -7.543 -6.544 4.241 1.00 96.62 473 ALA A CA 1
ATOM 3842 C C . ALA A 1 473 ? -9.036 -6.362 4.555 1.00 96.62 473 ALA A C 1
ATOM 3844 O O . ALA A 1 473 ? -9.391 -5.658 5.503 1.00 96.62 473 ALA A O 1
ATOM 3845 N N . SER A 1 474 ? -9.891 -7.037 3.787 1.00 93.69 474 SER A N 1
ATOM 3846 C CA . SER A 1 474 ? -11.343 -7.039 3.947 1.00 93.69 474 SER A CA 1
ATOM 3847 C C . SER A 1 474 ? -11.756 -7.623 5.299 1.00 93.69 474 SER A C 1
ATOM 3849 O O . SER A 1 474 ? -12.455 -6.953 6.058 1.00 93.69 474 SER A O 1
ATOM 3851 N N . ILE A 1 475 ? -11.255 -8.816 5.646 1.00 93.69 475 ILE A N 1
ATOM 3852 C CA . ILE A 1 475 ? -11.572 -9.499 6.911 1.00 93.69 475 ILE A CA 1
ATOM 3853 C C . ILE A 1 475 ? -11.139 -8.650 8.113 1.00 93.69 475 ILE A C 1
ATOM 3855 O O . ILE A 1 475 ? -11.887 -8.496 9.076 1.00 93.69 475 ILE A O 1
ATOM 3859 N N . ALA A 1 476 ? -9.938 -8.075 8.065 1.00 96.38 476 ALA A N 1
ATOM 3860 C CA . ALA A 1 476 ? -9.370 -7.336 9.189 1.00 96.38 476 ALA A CA 1
ATOM 3861 C C . ALA A 1 476 ? -9.739 -5.841 9.225 1.00 96.38 476 ALA A C 1
ATOM 3863 O O . ALA A 1 476 ? -9.266 -5.124 10.109 1.00 96.38 476 ALA A O 1
ATOM 3864 N N . TYR A 1 477 ? -10.558 -5.341 8.293 1.00 95.69 477 TYR A N 1
ATOM 3865 C CA . TYR A 1 477 ? -10.883 -3.912 8.171 1.00 95.69 477 TYR A CA 1
ATOM 3866 C C . TYR A 1 477 ? -9.630 -3.017 8.099 1.00 95.69 477 TYR A C 1
ATOM 3868 O O . TYR A 1 477 ? -9.536 -1.980 8.761 1.00 95.69 477 TYR A O 1
ATOM 3876 N N . VAL A 1 478 ? -8.635 -3.443 7.319 1.00 96.44 478 VAL A N 1
ATOM 3877 C CA . VAL A 1 478 ? -7.388 -2.700 7.073 1.00 96.44 478 VAL A CA 1
ATOM 3878 C C . VAL A 1 478 ? -7.240 -2.388 5.586 1.00 96.44 478 VAL A C 1
ATOM 3880 O O . VAL A 1 478 ? -7.972 -2.913 4.751 1.00 96.44 478 VAL A O 1
ATOM 3883 N N . SER A 1 479 ? -6.319 -1.492 5.240 1.00 97.00 479 SER A N 1
ATOM 3884 C CA . SER A 1 479 ? -6.050 -1.146 3.840 1.00 97.00 479 SER A CA 1
ATOM 3885 C C . SER A 1 479 ? -5.253 -2.245 3.117 1.00 97.00 479 SER A C 1
ATOM 3887 O O . SER A 1 479 ? -4.577 -3.059 3.751 1.00 97.00 479 SER A O 1
ATOM 3889 N N . LEU A 1 480 ? -5.264 -2.241 1.777 1.00 97.56 480 LEU A N 1
ATOM 3890 C CA . LEU A 1 480 ? -4.365 -3.096 0.985 1.00 97.56 480 LEU A CA 1
ATOM 3891 C C . LEU A 1 480 ? -2.889 -2.809 1.312 1.00 97.56 480 LEU A C 1
ATOM 3893 O O . LEU A 1 480 ? -2.075 -3.726 1.411 1.00 97.56 480 LEU A O 1
ATOM 3897 N N . PHE A 1 481 ? -2.567 -1.535 1.548 1.00 97.00 481 PHE A N 1
ATOM 3898 C CA . PHE A 1 481 ? -1.259 -1.107 2.031 1.00 97.00 481 PHE A CA 1
ATOM 3899 C C . PHE A 1 481 ? -0.900 -1.801 3.353 1.00 97.00 481 PHE A C 1
ATOM 3901 O O . PHE A 1 481 ? 0.162 -2.404 3.470 1.00 97.00 481 PHE A O 1
ATOM 3908 N N . ASP A 1 482 ? -1.801 -1.801 4.336 1.00 96.25 482 ASP A N 1
ATOM 3909 C CA . ASP A 1 482 ? -1.569 -2.475 5.614 1.00 96.25 482 ASP A CA 1
ATOM 3910 C C . ASP A 1 482 ? -1.405 -3.994 5.469 1.00 96.25 482 ASP A C 1
ATOM 3912 O O . ASP A 1 482 ? -0.612 -4.597 6.194 1.00 96.25 482 ASP A O 1
ATOM 3916 N N . ALA A 1 483 ? -2.118 -4.628 4.535 1.00 96.62 483 ALA A N 1
ATOM 3917 C CA . ALA A 1 483 ? -1.971 -6.058 4.279 1.00 96.62 483 ALA A CA 1
ATOM 3918 C C . ALA A 1 483 ? -0.540 -6.424 3.848 1.00 96.62 483 ALA A C 1
ATOM 3920 O O . ALA A 1 483 ? 0.001 -7.423 4.339 1.00 96.62 483 ALA A O 1
ATOM 3921 N N . HIS A 1 484 ? 0.080 -5.586 3.009 1.00 96.38 484 HIS A N 1
ATOM 3922 C CA . HIS A 1 484 ? 1.466 -5.748 2.579 1.00 96.38 484 HIS A CA 1
ATOM 3923 C C . HIS A 1 484 ? 2.470 -5.276 3.642 1.00 96.38 484 HIS A C 1
ATOM 3925 O O . HIS A 1 484 ? 3.365 -6.032 4.002 1.00 96.38 484 HIS A O 1
ATOM 3931 N N . TYR A 1 485 ? 2.336 -4.072 4.198 1.00 94.69 485 TYR A N 1
ATOM 3932 C CA . TYR A 1 485 ? 3.381 -3.471 5.039 1.00 94.69 485 TYR A CA 1
ATOM 3933 C C . TYR A 1 485 ? 3.322 -3.871 6.521 1.00 94.69 485 TYR A C 1
ATOM 3935 O O . TYR A 1 485 ? 4.320 -3.731 7.225 1.00 94.69 485 TYR A O 1
ATOM 3943 N N . ARG A 1 486 ? 2.185 -4.367 7.034 1.00 92.50 486 ARG A N 1
ATOM 3944 C CA . ARG A 1 486 ? 2.004 -4.627 8.475 1.00 92.50 486 ARG A CA 1
ATOM 3945 C C . ARG A 1 486 ? 1.923 -6.109 8.814 1.00 92.50 486 ARG A C 1
ATOM 3947 O O . ARG A 1 486 ? 1.363 -6.924 8.081 1.00 92.50 486 ARG A O 1
ATOM 3954 N N . ALA A 1 487 ? 2.461 -6.444 9.985 1.00 91.06 487 ALA A N 1
ATOM 3955 C CA . ALA A 1 487 ? 2.432 -7.794 10.528 1.00 91.06 487 ALA A CA 1
ATOM 3956 C C . ALA A 1 487 ? 1.009 -8.230 10.923 1.00 91.06 487 ALA A C 1
ATOM 3958 O O . ALA A 1 487 ? 0.132 -7.410 11.208 1.00 91.06 487 ALA A O 1
ATOM 3959 N N . ASN A 1 488 ? 0.799 -9.545 11.000 1.00 91.00 488 ASN A N 1
ATOM 3960 C CA . ASN A 1 488 ? -0.521 -10.126 11.259 1.00 91.00 488 ASN A CA 1
ATOM 3961 C C . ASN A 1 488 ? -1.096 -9.768 12.636 1.00 91.00 488 ASN A C 1
ATOM 3963 O O . ASN A 1 488 ? -2.310 -9.645 12.751 1.00 91.00 488 ASN A O 1
ATOM 3967 N N . GLY A 1 489 ? -0.262 -9.509 13.651 1.00 90.94 489 GLY A N 1
ATOM 3968 C CA . GLY A 1 489 ? -0.743 -9.093 14.976 1.00 90.94 489 GLY A CA 1
ATOM 3969 C C . GLY A 1 489 ? -1.607 -7.825 14.933 1.00 90.94 489 GLY A C 1
ATOM 3970 O O . GLY A 1 489 ? -2.652 -7.765 15.575 1.00 90.94 489 GLY A O 1
ATOM 3971 N N . MET A 1 490 ? -1.235 -6.846 14.098 1.00 91.38 490 MET A N 1
ATOM 3972 C CA . MET A 1 490 ? -2.038 -5.634 13.893 1.00 91.38 490 MET A CA 1
ATOM 3973 C C . MET A 1 490 ? -3.397 -5.971 13.263 1.00 91.38 490 MET A C 1
ATOM 3975 O O . MET A 1 490 ? -4.422 -5.471 13.718 1.00 91.38 490 MET A O 1
ATOM 3979 N N . LYS A 1 491 ? -3.417 -6.865 12.267 1.00 94.50 491 LYS A N 1
ATOM 3980 C CA . LYS A 1 491 ? -4.630 -7.292 11.550 1.00 94.50 491 LYS A CA 1
ATOM 3981 C C . LYS A 1 491 ? -5.596 -8.031 12.480 1.00 94.50 491 LYS A C 1
ATOM 3983 O O . LYS A 1 491 ? -6.778 -7.709 12.511 1.00 94.50 491 LYS A O 1
ATOM 3988 N N . VAL A 1 492 ? -5.076 -8.947 13.302 1.00 94.38 492 VAL A N 1
ATOM 3989 C CA . VAL A 1 492 ? -5.851 -9.671 14.325 1.00 94.38 492 VAL A CA 1
ATOM 3990 C C . VAL A 1 492 ? -6.445 -8.703 15.348 1.00 94.38 492 VAL A C 1
ATOM 3992 O O . VAL A 1 492 ? -7.638 -8.774 15.624 1.00 94.38 492 VAL A O 1
ATOM 3995 N N . ARG A 1 493 ? -5.659 -7.741 15.857 1.00 92.19 493 ARG A N 1
ATOM 3996 C CA . ARG A 1 493 ? -6.157 -6.696 16.772 1.00 92.19 493 ARG A CA 1
ATOM 3997 C C . ARG A 1 493 ? -7.323 -5.918 16.158 1.00 92.19 493 ARG A C 1
ATOM 3999 O O . ARG A 1 493 ? -8.299 -5.619 16.840 1.00 92.19 493 ARG A O 1
ATOM 4006 N N . ASN A 1 494 ? -7.226 -5.596 14.873 1.00 94.12 494 ASN A N 1
ATOM 4007 C CA . ASN A 1 494 ? -8.231 -4.813 14.169 1.00 94.12 494 ASN A CA 1
ATOM 4008 C C . ASN A 1 494 ? -9.520 -5.622 13.899 1.00 94.12 494 ASN A C 1
ATOM 4010 O O . ASN A 1 494 ? -10.614 -5.100 14.118 1.00 94.12 494 ASN A O 1
ATOM 4014 N N . LEU A 1 495 ? -9.392 -6.907 13.539 1.00 95.56 495 LEU A N 1
ATOM 4015 C CA . LEU A 1 495 ? -10.502 -7.866 13.444 1.00 95.56 495 LEU A CA 1
ATOM 4016 C C . LEU A 1 495 ? -11.228 -8.035 14.789 1.00 95.56 495 LEU A C 1
ATOM 4018 O O . LEU A 1 495 ? -12.450 -7.900 14.852 1.00 95.56 495 LEU A O 1
ATOM 4022 N N . LEU A 1 496 ? -10.480 -8.268 15.875 1.00 94.31 496 LEU A N 1
ATOM 4023 C CA . LEU A 1 496 ? -11.044 -8.360 17.226 1.00 94.31 496 LEU A CA 1
ATOM 4024 C C . LEU A 1 496 ? -11.768 -7.068 17.616 1.00 94.31 496 LEU A C 1
ATOM 4026 O O . LEU A 1 496 ? -12.843 -7.126 18.202 1.00 94.31 496 LEU A O 1
ATOM 4030 N N . GLY A 1 497 ? -11.231 -5.908 17.228 1.00 94.38 497 GLY A N 1
ATOM 4031 C CA . GLY A 1 497 ? -11.892 -4.617 17.408 1.00 94.38 497 GLY A CA 1
ATOM 4032 C C . GLY A 1 497 ? -13.224 -4.486 16.690 1.00 94.38 497 GLY A C 1
ATOM 4033 O O . GLY A 1 497 ? -14.176 -3.992 17.289 1.00 94.38 497 GLY A O 1
ATOM 4034 N N . ALA A 1 498 ? -13.329 -4.964 15.452 1.00 94.75 498 ALA A N 1
ATOM 4035 C CA . ALA A 1 498 ? -14.611 -4.998 14.753 1.00 94.75 498 ALA A CA 1
ATOM 4036 C C . ALA A 1 498 ? -15.631 -5.888 15.480 1.00 94.75 498 ALA A C 1
ATOM 4038 O O . ALA A 1 498 ? -16.800 -5.522 15.602 1.00 94.75 498 ALA A O 1
ATOM 4039 N N . TYR A 1 499 ? -15.195 -7.049 15.980 1.00 95.31 499 TYR A N 1
ATOM 4040 C CA . TYR A 1 499 ? -16.067 -7.969 16.709 1.00 95.31 499 TYR A CA 1
ATOM 4041 C C . TYR A 1 499 ? -16.508 -7.401 18.065 1.00 95.31 499 TYR A C 1
ATOM 4043 O O . TYR A 1 499 ? -17.692 -7.428 18.384 1.00 95.31 499 TYR A O 1
ATOM 4051 N N . ALA A 1 500 ? -15.583 -6.814 18.825 1.00 95.06 500 ALA A N 1
ATOM 4052 C CA . ALA A 1 500 ? -15.843 -6.191 20.122 1.00 95.06 500 ALA A CA 1
ATOM 4053 C C . ALA A 1 500 ? -16.917 -5.096 20.041 1.00 95.06 500 ALA A C 1
ATOM 4055 O O . ALA A 1 500 ? -17.827 -5.058 20.865 1.00 95.06 500 ALA A O 1
ATOM 4056 N N . VAL A 1 501 ? -16.868 -4.257 19.002 1.00 93.06 501 VAL A N 1
ATOM 4057 C CA . VAL A 1 501 ? -17.866 -3.198 18.775 1.00 93.06 501 VAL A CA 1
ATOM 4058 C C . VAL A 1 501 ? -19.267 -3.779 18.578 1.00 93.06 501 VAL A C 1
ATOM 4060 O O . VAL A 1 501 ? -20.232 -3.216 19.085 1.00 93.06 501 VAL A O 1
ATOM 4063 N N . LYS A 1 502 ? -19.392 -4.927 17.897 1.00 94.00 502 LYS A N 1
ATOM 4064 C CA . LYS A 1 502 ? -20.679 -5.627 17.721 1.00 94.00 502 LYS A CA 1
ATOM 4065 C C . LYS A 1 502 ? -21.233 -6.205 19.031 1.00 94.00 502 LYS A C 1
ATOM 4067 O O . LYS A 1 502 ? -22.413 -6.525 19.082 1.00 94.00 502 LYS A O 1
ATOM 4072 N N . GLN A 1 503 ? -20.395 -6.343 20.058 1.00 94.81 503 GLN A N 1
ATOM 4073 C CA . GLN A 1 503 ? -20.735 -6.892 21.375 1.00 94.81 503 GLN A CA 1
ATOM 4074 C C . GLN A 1 503 ? -20.812 -5.806 22.467 1.00 94.81 503 GLN A C 1
ATOM 4076 O O . GLN A 1 503 ? -20.721 -6.112 23.653 1.00 94.81 503 GLN A O 1
ATOM 4081 N N . ASP A 1 504 ? -20.941 -4.526 22.088 1.00 95.25 504 ASP A N 1
ATOM 4082 C CA . ASP A 1 504 ? -20.930 -3.375 23.006 1.00 95.25 504 ASP A CA 1
ATOM 4083 C C . ASP A 1 504 ? -19.689 -3.313 23.918 1.00 95.25 504 ASP A C 1
ATOM 4085 O O . ASP A 1 504 ? -19.756 -2.842 25.060 1.00 95.25 504 ASP A O 1
ATOM 4089 N N . MET A 1 505 ? -18.547 -3.799 23.428 1.00 96.38 505 MET A N 1
ATOM 4090 C CA . MET A 1 505 ? -17.277 -3.753 24.145 1.00 96.38 505 MET A CA 1
ATOM 4091 C C . MET A 1 505 ? -16.419 -2.579 23.669 1.00 96.38 505 MET A C 1
ATOM 4093 O O . MET A 1 505 ? -16.406 -2.230 22.486 1.00 96.38 505 MET A O 1
ATOM 4097 N N . VAL A 1 506 ? -15.638 -2.008 24.586 1.00 95.00 506 VAL A N 1
ATOM 4098 C CA . VAL A 1 506 ? -14.631 -0.984 24.273 1.00 95.00 506 VAL A CA 1
ATOM 4099 C C . VAL A 1 506 ? -13.223 -1.530 24.491 1.00 95.00 506 VAL A C 1
ATOM 4101 O O . VAL A 1 506 ? -12.924 -2.152 25.512 1.00 95.00 506 VAL A O 1
ATOM 4104 N N . ILE A 1 507 ? -12.347 -1.307 23.510 1.00 92.75 507 ILE A N 1
ATOM 4105 C CA . ILE A 1 507 ? -10.974 -1.827 23.504 1.00 92.75 507 ILE A CA 1
ATOM 4106 C C . ILE A 1 507 ? -9.989 -0.721 23.851 1.00 92.75 507 ILE A C 1
ATOM 4108 O O . ILE A 1 507 ? -10.052 0.358 23.268 1.00 92.75 507 ILE A O 1
ATOM 4112 N N . SER A 1 508 ? -9.031 -1.030 24.724 1.00 91.00 508 SER A N 1
ATOM 4113 C CA . SER A 1 508 ? -7.796 -0.258 24.842 1.00 91.00 508 SER A CA 1
ATOM 4114 C C . SER A 1 508 ? -6.689 -0.876 23.989 1.00 91.00 508 SER A C 1
ATOM 4116 O O . SER A 1 508 ? -6.416 -2.079 24.040 1.00 91.00 508 SER A O 1
ATOM 4118 N N . THR A 1 509 ? -6.055 -0.026 23.199 1.00 86.06 509 THR A N 1
ATOM 4119 C CA . THR A 1 509 ? -4.869 -0.279 22.382 1.00 86.06 509 THR A CA 1
ATOM 4120 C C . THR A 1 509 ? -3.581 0.122 23.099 1.00 86.06 509 THR A C 1
ATOM 4122 O O . THR A 1 509 ? -2.499 -0.113 22.560 1.00 86.06 509 THR A O 1
ATOM 4125 N N . ARG A 1 510 ? -3.677 0.661 24.326 1.00 82.50 510 ARG A N 1
ATOM 4126 C CA . ARG A 1 510 ? -2.526 0.983 25.173 1.00 82.50 510 ARG A CA 1
ATOM 4127 C C . ARG A 1 510 ? -1.735 -0.282 25.507 1.00 82.50 510 ARG A C 1
ATOM 4129 O O . ARG A 1 510 ? -2.277 -1.297 25.969 1.00 82.50 510 ARG A O 1
ATOM 4136 N N . VAL A 1 511 ? -0.426 -0.198 25.291 1.00 73.62 511 VAL A N 1
ATOM 4137 C CA . VAL A 1 511 ? 0.525 -1.216 25.736 1.00 73.62 511 VAL A CA 1
ATOM 4138 C C . VAL A 1 511 ? 0.697 -1.068 27.255 1.00 73.62 511 VAL A C 1
ATOM 4140 O O . VAL A 1 511 ? 0.914 0.052 27.718 1.00 73.62 511 VAL A O 1
ATOM 4143 N N . PRO A 1 512 ? 0.553 -2.145 28.048 1.00 70.06 512 PRO A N 1
ATOM 4144 C CA . PRO A 1 512 ? 0.826 -2.097 29.484 1.00 70.06 512 PRO A CA 1
ATOM 4145 C C . PRO A 1 512 ? 2.286 -1.713 29.758 1.00 70.06 512 PRO A C 1
ATOM 4147 O O . PRO A 1 512 ? 3.178 -2.201 29.071 1.00 70.06 512 PRO A O 1
ATOM 4150 N N . GLU A 1 513 ? 2.532 -0.888 30.777 1.00 66.50 513 GLU A N 1
ATOM 4151 C CA . GLU A 1 513 ? 3.894 -0.480 31.173 1.00 66.50 513 GLU A CA 1
ATOM 4152 C C . GLU A 1 513 ? 4.699 -1.641 31.776 1.00 66.50 513 GLU A C 1
ATOM 4154 O O . GLU A 1 513 ? 5.897 -1.763 31.538 1.00 66.50 513 GLU A O 1
ATOM 4159 N N . ASN A 1 514 ? 4.022 -2.553 32.480 1.00 67.88 514 ASN A N 1
ATOM 4160 C CA . ASN A 1 514 ? 4.630 -3.739 33.076 1.00 67.88 514 ASN A CA 1
ATOM 4161 C C . ASN A 1 514 ? 4.369 -4.962 32.193 1.00 67.88 514 ASN A C 1
ATOM 4163 O O . ASN A 1 514 ? 3.360 -5.653 32.346 1.00 67.88 514 ASN A O 1
ATOM 4167 N N . ILE A 1 515 ? 5.269 -5.216 31.244 1.00 70.94 515 ILE A N 1
ATOM 4168 C CA . ILE A 1 515 ? 5.256 -6.443 30.443 1.00 70.94 515 ILE A CA 1
ATOM 4169 C C . ILE A 1 515 ? 5.996 -7.527 31.228 1.00 70.94 515 ILE A C 1
ATOM 4171 O O . ILE A 1 515 ? 7.182 -7.380 31.528 1.00 70.94 515 ILE A O 1
ATOM 4175 N N . GLU A 1 516 ? 5.304 -8.618 31.557 1.00 72.75 516 GLU A N 1
ATOM 4176 C CA . GLU A 1 516 ? 5.922 -9.794 32.170 1.00 72.75 516 GLU A CA 1
ATOM 4177 C C . GLU A 1 516 ? 7.009 -10.344 31.227 1.00 72.75 516 GLU A C 1
ATOM 4179 O O . GLU A 1 516 ? 6.742 -10.688 30.072 1.00 72.75 516 GLU A O 1
ATOM 4184 N N . LYS A 1 517 ? 8.264 -10.366 31.692 1.00 75.50 517 LYS A N 1
ATOM 4185 C CA . LYS A 1 517 ? 9.407 -10.845 30.906 1.00 75.50 517 LYS A CA 1
ATOM 4186 C C . LYS A 1 517 ? 9.577 -12.348 31.137 1.00 75.50 517 LYS A C 1
ATOM 4188 O O . LYS A 1 517 ? 9.828 -12.781 32.255 1.00 75.50 517 LYS A O 1
ATOM 4193 N N . GLY A 1 518 ? 9.496 -13.142 30.074 1.00 76.81 518 GLY A N 1
ATOM 4194 C CA . GLY A 1 518 ? 9.708 -14.588 30.138 1.00 76.81 518 GLY A CA 1
ATOM 4195 C C . GLY A 1 518 ? 9.181 -15.309 28.902 1.00 76.81 518 GLY A C 1
ATOM 4196 O O . GLY A 1 518 ? 8.487 -14.725 28.072 1.00 76.81 518 GLY A O 1
ATOM 4197 N N . LYS A 1 519 ? 9.526 -16.591 28.761 1.00 79.88 519 LYS A N 1
ATOM 4198 C CA . LYS A 1 519 ? 8.877 -17.493 27.802 1.00 79.88 519 LYS A CA 1
ATOM 4199 C C . LYS A 1 519 ? 7.949 -18.412 28.581 1.00 79.88 519 LYS A C 1
ATOM 4201 O O . LYS A 1 519 ? 8.393 -19.042 29.538 1.00 79.88 519 LYS A O 1
ATOM 4206 N N . TYR A 1 520 ? 6.697 -18.523 28.153 1.00 84.81 520 TYR A N 1
ATOM 4207 C CA . TYR A 1 520 ? 5.825 -19.584 28.646 1.00 84.81 520 TYR A CA 1
ATOM 4208 C C . TYR A 1 520 ? 6.341 -20.947 28.147 1.00 84.81 520 TYR A C 1
ATOM 4210 O O . TYR A 1 520 ? 6.925 -21.009 27.055 1.00 84.81 520 TYR A O 1
ATOM 4218 N N . PRO A 1 521 ? 6.165 -22.036 28.918 1.00 88.62 521 PRO A N 1
ATOM 4219 C CA . PRO A 1 521 ? 6.484 -23.379 28.451 1.00 88.62 521 PRO A CA 1
ATOM 4220 C C . PRO A 1 521 ? 5.789 -23.669 27.117 1.00 88.62 521 PRO A C 1
ATOM 4222 O O . PRO A 1 521 ? 4.593 -23.422 26.963 1.00 88.62 521 PRO A O 1
ATOM 4225 N N . GLY A 1 522 ? 6.556 -24.158 26.142 1.00 89.06 522 GLY A N 1
ATOM 4226 C CA . GLY A 1 522 ? 6.028 -24.569 24.842 1.00 89.06 522 GLY A CA 1
ATOM 4227 C C . GLY A 1 522 ? 5.361 -25.946 24.884 1.00 89.06 522 GLY A C 1
ATOM 4228 O O . GLY A 1 522 ? 5.112 -26.510 25.949 1.00 89.06 522 GLY A O 1
ATOM 4229 N N . ALA A 1 523 ? 5.106 -26.513 23.704 1.00 89.75 523 ALA A N 1
ATOM 4230 C CA . ALA A 1 523 ? 4.559 -27.860 23.582 1.00 89.75 523 ALA A CA 1
ATOM 4231 C C . ALA A 1 523 ? 5.506 -28.925 24.167 1.00 89.75 523 ALA A C 1
ATOM 4233 O O . ALA A 1 523 ? 6.730 -28.835 24.043 1.00 89.75 523 ALA A O 1
ATOM 4234 N N . TYR A 1 524 ? 4.924 -29.965 24.766 1.00 90.69 524 TYR A N 1
ATOM 4235 C CA . TYR A 1 524 ? 5.663 -31.144 25.207 1.00 90.69 524 TYR A CA 1
ATOM 4236 C C . TYR A 1 524 ? 5.942 -32.072 24.020 1.00 90.69 524 TYR A C 1
ATOM 4238 O O . TYR A 1 524 ? 5.027 -32.435 23.282 1.00 90.69 524 TYR A O 1
ATOM 4246 N N . VAL A 1 525 ? 7.199 -32.488 23.856 1.00 92.94 525 VAL A N 1
ATOM 4247 C CA . VAL A 1 525 ? 7.616 -33.431 22.809 1.00 92.94 525 VAL A CA 1
ATOM 4248 C C . VAL A 1 525 ? 7.977 -34.761 23.459 1.00 92.94 525 VAL A C 1
ATOM 4250 O O . VAL A 1 525 ? 8.908 -34.833 24.261 1.00 92.94 525 VAL A O 1
ATOM 4253 N N . PHE A 1 526 ? 7.251 -35.824 23.105 1.00 92.62 526 PHE A N 1
ATOM 4254 C CA . PHE A 1 526 ? 7.538 -37.165 23.610 1.00 92.62 526 PHE A CA 1
ATOM 4255 C C . PHE A 1 526 ? 8.884 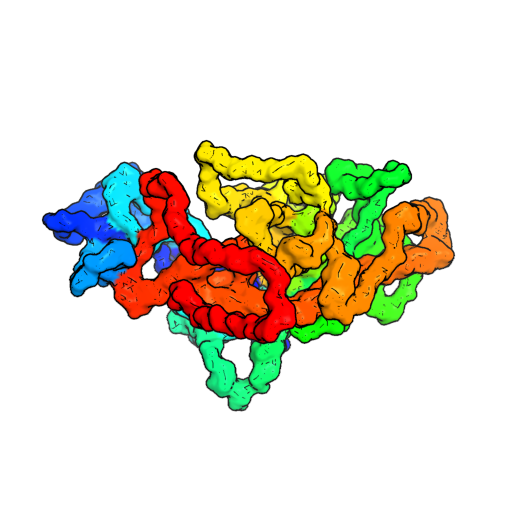-37.677 23.058 1.00 92.62 526 PHE A C 1
ATOM 4257 O O . PHE A 1 526 ? 9.166 -37.482 21.871 1.00 92.62 526 PHE A O 1
ATOM 4264 N N . PRO A 1 527 ? 9.727 -38.345 23.868 1.00 93.50 527 PRO A N 1
ATOM 4265 C CA . PRO A 1 527 ? 11.017 -38.842 23.398 1.00 93.50 527 PRO A CA 1
ATOM 4266 C C . PRO A 1 527 ? 10.842 -39.909 22.298 1.00 93.50 527 PRO A C 1
ATOM 4268 O O . PRO A 1 527 ? 10.190 -40.932 22.530 1.00 93.50 527 PRO A O 1
ATOM 4271 N N . PRO A 1 528 ? 11.434 -39.728 21.100 1.00 93.06 528 PRO A N 1
ATOM 4272 C CA . PRO A 1 528 ? 11.285 -40.688 20.014 1.00 93.06 528 PRO A CA 1
ATOM 4273 C C . PRO A 1 528 ? 12.150 -41.937 20.239 1.00 93.06 528 PRO A C 1
ATOM 4275 O O . PRO A 1 528 ? 13.298 -41.847 20.685 1.00 93.06 528 PRO A O 1
ATOM 4278 N N . LYS A 1 529 ? 11.645 -43.112 19.837 1.00 91.12 529 LYS A N 1
ATOM 4279 C CA . LYS A 1 529 ? 12.474 -44.319 19.674 1.00 91.12 529 LYS A CA 1
ATOM 4280 C C . LYS A 1 529 ? 13.320 -44.160 18.409 1.00 91.12 529 LYS A C 1
ATOM 4282 O O . LYS A 1 529 ? 12.796 -44.229 17.303 1.00 91.12 529 LYS A O 1
ATOM 4287 N N . LYS A 1 530 ? 14.619 -43.907 18.573 1.00 93.00 530 LYS A N 1
ATOM 4288 C CA . LYS A 1 530 ? 15.550 -43.686 17.457 1.00 93.00 5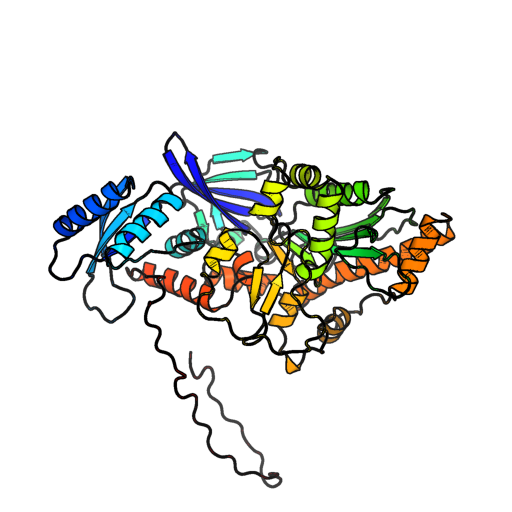30 LYS A CA 1
ATOM 4289 C C . LYS A 1 530 ? 15.896 -45.009 16.768 1.00 93.00 530 LYS A C 1
ATOM 4291 O O . LYS A 1 530 ? 16.203 -45.986 17.442 1.00 93.00 530 LYS A O 1
ATOM 4296 N N . GLY A 1 531 ? 15.903 -45.019 15.439 1.00 92.50 531 GLY A N 1
ATOM 4297 C CA . GLY A 1 531 ? 16.283 -46.176 14.630 1.00 92.50 531 GLY A CA 1
ATOM 4298 C C . GLY A 1 531 ? 15.584 -46.172 13.275 1.00 92.50 531 GLY A C 1
ATOM 4299 O O . GLY A 1 531 ? 14.697 -45.356 13.035 1.00 92.50 531 GLY A O 1
ATOM 4300 N N . ILE A 1 532 ? 15.995 -47.081 12.393 1.00 91.50 532 ILE A N 1
ATOM 4301 C CA . ILE A 1 532 ? 15.311 -47.317 11.121 1.00 91.50 532 ILE A CA 1
ATOM 4302 C C . ILE A 1 532 ? 14.224 -48.374 11.361 1.00 91.50 532 ILE A C 1
ATOM 4304 O O . ILE A 1 532 ? 14.531 -49.498 11.760 1.00 91.50 532 ILE A O 1
ATOM 4308 N N . GLU A 1 533 ? 12.960 -48.021 11.129 1.00 90.44 533 GLU A N 1
ATOM 4309 C CA . GLU A 1 533 ? 11.833 -48.956 11.191 1.00 90.44 533 GLU A CA 1
ATOM 4310 C C . GLU A 1 533 ? 11.635 -49.618 9.819 1.00 90.44 533 GLU A C 1
ATOM 4312 O O . GLU A 1 533 ? 11.058 -49.032 8.910 1.00 90.44 533 GLU A O 1
ATOM 4317 N N . ASN A 1 534 ? 12.149 -50.842 9.671 1.00 93.19 534 ASN A N 1
ATOM 4318 C CA . ASN A 1 534 ? 12.094 -51.618 8.423 1.00 93.19 534 ASN A CA 1
ATOM 4319 C C . ASN A 1 534 ? 11.072 -52.765 8.463 1.00 93.19 534 ASN A C 1
ATOM 4321 O O . ASN A 1 534 ? 10.981 -53.535 7.508 1.00 93.19 534 ASN A O 1
ATOM 4325 N N . ARG A 1 535 ? 10.361 -52.957 9.581 1.00 92.88 535 ARG A N 1
ATOM 4326 C CA . ARG A 1 535 ? 9.496 -54.126 9.797 1.00 92.88 535 ARG A CA 1
ATOM 4327 C C . ARG A 1 535 ? 8.023 -53.806 9.608 1.00 92.88 535 ARG A C 1
ATOM 4329 O O . ARG A 1 535 ? 7.265 -54.706 9.252 1.00 92.88 535 ARG A O 1
ATOM 4336 N N . ARG A 1 536 ? 7.592 -52.578 9.909 1.00 92.44 536 ARG A N 1
ATOM 4337 C CA . ARG A 1 536 ? 6.172 -52.191 9.886 1.00 92.44 536 ARG A CA 1
ATOM 4338 C C . ARG A 1 536 ? 5.974 -50.789 9.302 1.00 92.44 536 ARG A C 1
ATOM 4340 O O . ARG A 1 536 ? 6.774 -49.906 9.596 1.00 92.44 536 ARG A O 1
ATOM 4347 N N . PRO A 1 537 ? 4.894 -50.548 8.539 1.00 92.06 537 PRO A N 1
ATOM 4348 C CA . PRO A 1 537 ? 4.498 -49.195 8.161 1.00 92.06 537 PRO A CA 1
ATOM 4349 C C . PRO A 1 537 ? 4.232 -48.318 9.393 1.00 92.06 537 PRO A C 1
ATOM 4351 O O . PRO A 1 537 ? 3.631 -48.774 10.368 1.00 92.06 537 PRO A O 1
ATOM 4354 N N . VAL A 1 538 ? 4.639 -47.049 9.332 1.00 91.56 538 VAL A N 1
ATOM 4355 C CA . VAL A 1 538 ? 4.361 -46.040 10.365 1.00 91.56 538 VAL A CA 1
ATOM 4356 C C . VAL A 1 538 ? 3.199 -45.167 9.900 1.00 91.56 538 VAL A C 1
ATOM 4358 O O . VAL A 1 538 ? 3.240 -44.617 8.803 1.00 91.56 538 VAL A O 1
ATOM 4361 N N . THR A 1 539 ? 2.164 -45.036 10.730 1.00 93.56 539 THR A N 1
ATOM 4362 C CA . THR A 1 539 ? 1.009 -44.166 10.449 1.00 93.56 539 THR A CA 1
ATOM 4363 C C . THR A 1 539 ? 1.155 -42.852 11.211 1.00 93.56 539 THR A C 1
ATOM 4365 O O . THR A 1 539 ? 1.350 -42.871 12.425 1.00 93.56 539 THR A O 1
ATOM 4368 N N . GLY A 1 540 ? 1.061 -41.722 10.507 1.00 92.00 540 GLY A N 1
ATOM 4369 C CA . GLY A 1 540 ? 1.015 -40.391 11.114 1.00 92.00 540 GLY A CA 1
ATOM 4370 C C . GLY A 1 540 ? -0.423 -39.995 11.431 1.00 92.00 540 GLY A C 1
ATOM 4371 O O . GLY A 1 540 ? -1.245 -39.908 10.523 1.00 92.00 540 GLY A O 1
ATOM 4372 N N . LEU A 1 541 ? -0.718 -39.769 12.709 1.00 94.25 541 LEU A N 1
ATOM 4373 C CA . LEU A 1 541 ? -1.974 -39.182 13.171 1.00 94.25 541 LEU A CA 1
ATOM 4374 C C . LEU A 1 541 ? -1.668 -37.787 13.709 1.00 94.25 541 LEU A C 1
ATOM 4376 O O . LEU A 1 541 ? -0.720 -37.627 14.477 1.00 94.25 541 LEU A O 1
ATOM 4380 N N . ASP A 1 542 ? -2.461 -36.803 13.304 1.00 94.31 542 ASP A N 1
ATOM 4381 C CA . ASP A 1 542 ? -2.294 -35.407 13.703 1.00 94.31 542 ASP A CA 1
ATOM 4382 C C . ASP A 1 542 ? -3.661 -34.757 13.960 1.00 94.31 542 ASP A C 1
ATOM 4384 O O . ASP A 1 542 ? -4.695 -35.246 13.495 1.00 94.31 542 ASP A O 1
ATOM 4388 N N . PHE A 1 543 ? -3.667 -33.659 14.711 1.00 93.38 543 PHE A N 1
ATOM 4389 C CA . PHE A 1 543 ? -4.846 -32.839 14.955 1.00 93.38 543 PHE A CA 1
ATOM 4390 C C . PHE A 1 543 ? -4.947 -31.740 13.892 1.00 93.38 543 PHE A C 1
ATOM 4392 O O . PHE A 1 543 ? -4.044 -30.919 13.739 1.00 93.38 543 PHE A O 1
ATOM 4399 N N . ALA A 1 544 ? -6.078 -31.664 13.190 1.00 92.44 544 ALA A N 1
ATOM 4400 C CA . ALA A 1 544 ? -6.369 -30.523 12.329 1.00 92.44 544 ALA A CA 1
ATOM 4401 C C . ALA A 1 544 ? -6.677 -29.292 13.200 1.00 92.44 544 ALA A C 1
ATOM 4403 O O . ALA A 1 544 ? -7.657 -29.305 13.938 1.00 92.44 544 ALA A O 1
ATOM 4404 N N . SER A 1 545 ? -5.849 -28.244 13.101 1.00 90.00 545 SER A N 1
ATOM 4405 C CA . SER A 1 545 ? -6.005 -26.986 13.855 1.00 90.00 545 SER A CA 1
ATOM 4406 C C . SER A 1 545 ? -6.031 -27.175 15.380 1.00 90.00 545 SER A C 1
ATOM 4408 O O . SER A 1 545 ? -7.005 -26.838 16.030 1.00 90.00 545 SER A O 1
ATOM 4410 N N . LEU A 1 546 ? -4.947 -27.686 15.975 1.00 90.50 546 LEU A N 1
ATOM 4411 C CA . LEU A 1 546 ? -4.884 -27.979 17.419 1.00 90.50 546 LEU A CA 1
ATOM 4412 C C . LEU A 1 546 ? -5.143 -26.775 18.355 1.00 90.50 546 LEU A C 1
ATOM 4414 O O . LEU A 1 546 ? -5.695 -26.958 19.436 1.00 90.50 546 LEU A O 1
ATOM 4418 N N . TYR A 1 547 ? -4.666 -25.581 17.988 1.00 87.38 547 TYR A N 1
ATOM 4419 C CA . TYR A 1 547 ? -4.753 -24.370 18.820 1.00 87.38 547 TYR A CA 1
ATOM 4420 C C . TYR A 1 547 ? -5.888 -23.401 18.464 1.00 87.38 547 TYR A C 1
ATOM 4422 O O . TYR A 1 547 ? -6.410 -22.794 19.400 1.00 87.38 547 TYR A O 1
ATOM 4430 N N . PRO A 1 548 ? -6.205 -23.155 17.175 1.00 78.44 548 PRO A N 1
ATOM 4431 C CA . PRO A 1 548 ? -7.409 -22.410 16.810 1.00 78.44 548 PRO A CA 1
ATOM 4432 C C . PRO A 1 548 ? -8.666 -23.087 17.357 1.00 78.44 548 PRO A C 1
ATOM 4434 O O . PRO A 1 548 ? -9.539 -22.346 17.861 1.00 78.44 548 PRO A O 1
#

Sequence (548 aa):
MAIDSEGSSEKIEGKYCYVLRLYGSLINGQKAVVTLLGIRVFFDIRVPDGESPDECEIKVRDILSGNKVETLKIEHIKAFPFRGYYTEKKSYLRIYTSGTGKRKTAMKAVQDNNFETASDDLYSFHRKVARENGIQLSGWSMVSKYIFKKGVDTLCPYAFYTSKKDFYPLEDLTRISDRFPISALTRDRTLVLTWDIETQSQELGEFAEVLDLNHNVFMICMTLHWKDDPKPLKQICLVDVEVEPDPRWITIVCGNQVNLLKAFALCWRAFAPGIHAGFNDSDYDWRFIMERAYHLNTLEWMWERMTGKFETKEEIIKWKYRGKIGAKSENDFVKKYPVKAPEEGEEDPEVKDYMGGPIKIKISAEDDFTSSFLKIPGCVPIDVRVCLLKRFPKAEVDKKGSLKFFLKKCGLDSKADMPYEKMWKIYSEAKKSPSSTTARNMREVAHYCIIDALRCQELLVNQSIINDYREVASIAYVSLFDAHYRANGMKVRNLLGAYAVKQDMVISTRVPENIEKGKYPGAYVFPPKKGIENRRPVTGLDFASLYP

pLDDT: mean 90.03, std 12.79, range [28.25, 98.75]

InterPro domains:
  IPR006133 DNA-directed DNA polymerase, family B, exonuclease domain [PF03104] (124-301)
  IPR012337 Ribonuclease H-like superfamily [SSF53098] (18-488)
  IPR023211 DNA polymerase, palm domain superfamily [G3DSA:3.90.1600.10] (513-548)
  IPR036397 Ribonuclease H superfamily [G3DSA:3.30.420.10] (192-462)
  IPR043502 DNA/RNA polymerase superfamily [SSF56672] (514-548)
  IPR050240 DNA polymerase type-B [PTHR10322] (14-548)